Protein AF-A0A970PH48-F1 (afdb_monomer)

Secondary structure (DSSP, 8-state):
--HHHHHHHHTTSSS-EEEE-TTSBEEEE-HHHHHHHT---GGGTTTT-BGGG-HIIIIIS--HHHHHHHHTT--EEEEEEEEEHHHHHHHHTPPPPS---EEEEEEEEEEEEEPTTS-EEEEEEEEEEEEEEETTHHHHHHHHHHHHSSSSPP-HHHHHHHHT--HHHHHHHHHHHHSS-HHHHHHHHHHHHHHHHHHH----HHHHHHHTT--S-HHHHHHHHHHHSS-HHHHHHHHHHHGGG------PPPP--------HHHHHHHHHHHHHH-SS-EEEEETTSBEEEE-HHHHHHHT-S-GGGTTTT-BSTT-HHHHHSHHHHHHHHHHTTT--EEEEEEEE-HHHHHHHHT---SS--EEEEEEEEEEEEEE-TTSSEEEEEEEEEEEEEEESSHHHHHHHHHHHHSTTSPP-HHHHHHHHTS-HHHHHHHHHHHHSS-HHHHHHHHHHHHHHHHHH-TTS-HHHHHHHTT--SSSHHHHHHHHHHSS-HHHHHHHHHHHHHTTTS--

Solvent-accessible surface area (backbone atoms only — not comparable to full-atom values): 28816 Å² total; per-residue (Å²): 134,66,71,72,66,55,51,68,50,48,52,69,42,91,45,28,34,41,31,22,42,84,88,25,36,23,69,44,66,21,62,38,35,31,66,73,67,59,44,89,52,68,69,44,33,38,76,63,30,37,71,81,71,35,58,59,49,37,70,73,66,60,37,51,69,59,53,53,42,29,74,73,61,34,75,47,71,47,74,68,44,78,43,48,45,60,59,51,30,65,56,41,68,32,81,79,62,95,67,78,49,32,33,34,27,26,28,40,42,33,33,42,33,63,42,97,88,68,46,70,57,34,36,40,39,40,48,46,79,77,46,79,40,59,61,33,53,37,54,52,40,32,48,52,48,41,72,74,46,56,63,54,81,92,51,64,65,58,40,14,58,73,23,73,40,55,55,72,57,40,44,55,47,35,26,71,73,72,72,40,39,60,69,56,49,49,51,49,54,45,46,52,53,39,50,52,43,47,69,76,45,90,66,53,73,54,53,40,29,45,77,52,63,38,68,76,40,73,70,54,50,50,48,40,23,71,74,70,75,41,48,71,73,57,52,38,57,58,52,77,66,60,71,84,77,79,87,89,88,87,84,85,87,81,87,81,89,88,77,88,88,70,55,71,73,54,50,50,55,48,54,51,65,51,46,54,60,42,84,48,28,32,38,33,21,38,72,88,22,40,34,74,48,67,25,69,33,37,31,62,74,57,45,44,94,55,65,80,79,43,51,83,72,40,38,66,79,73,30,68,68,43,63,70,34,71,69,51,40,52,43,53,56,42,22,80,72,64,35,77,35,77,45,70,74,42,71,54,64,55,69,59,47,26,64,77,66,71,32,81,53,91,86,60,50,71,77,46,40,27,22,29,38,41,30,34,49,42,69,38,92,86,76,42,64,47,31,37,39,38,37,45,49,75,74,48,78,29,52,57,58,65,65,45,24,45,42,50,53,50,43,72,74,48,54,57,55,81,93,51,58,69,59,46,15,59,76,51,74,47,56,53,73,53,51,44,51,52,27,26,72,76,70,74,44,41,64,68,57,51,47,48,51,52,45,52,52,53,34,52,55,33,48,70,36,71,72,39,55,73,48,50,19,32,44,78,51,64,35,72,60,88,48,73,60,50,53,50,45,21,74,76,69,75,40,43,69,68,54,54,40,45,54,60,46,50,72,61,50,62,68,72,79,73,118

Structure (mmCIF, N/CA/C/O backbone):
data_AF-A0A970PH48-F1
#
_entry.id   AF-A0A970PH48-F1
#
loop_
_atom_site.group_PDB
_atom_site.id
_atom_site.type_symbol
_atom_site.label_atom_id
_atom_site.label_alt_id
_atom_site.label_comp_id
_atom_site.label_asym_id
_atom_site.label_entity_id
_atom_site.label_seq_id
_atom_site.pdbx_PDB_ins_code
_atom_site.Cartn_x
_atom_site.Cartn_y
_atom_site.Cartn_z
_atom_site.occupancy
_atom_site.B_iso_or_equiv
_atom_site.auth_seq_id
_atom_site.auth_comp_id
_atom_site.auth_asym_id
_atom_site.auth_atom_id
_atom_site.pdbx_PDB_model_num
ATOM 1 N N . MET A 1 1 ? 3.708 4.794 30.118 1.00 50.94 1 MET A N 1
ATOM 2 C CA . MET A 1 1 ? 3.848 3.589 29.274 1.00 50.94 1 MET A CA 1
ATOM 3 C C . MET A 1 1 ? 5.273 3.064 29.418 1.00 50.94 1 MET A C 1
ATOM 5 O O . MET A 1 1 ? 6.193 3.842 29.203 1.00 50.94 1 MET A O 1
ATOM 9 N N . GLU A 1 2 ? 5.488 1.818 29.852 1.00 57.97 2 GLU A N 1
ATOM 10 C CA . GLU A 1 2 ? 6.845 1.245 29.894 1.00 57.97 2 GLU A CA 1
ATOM 11 C C . GLU A 1 2 ? 7.260 0.770 28.496 1.00 57.97 2 GLU A C 1
ATOM 13 O O . GLU A 1 2 ? 6.543 0.013 27.844 1.00 57.97 2 GLU A O 1
ATOM 18 N N . TYR A 1 3 ? 8.434 1.210 28.046 1.00 57.75 3 TYR A N 1
ATOM 19 C CA . TYR A 1 3 ? 8.986 0.958 26.711 1.00 57.75 3 TYR A CA 1
ATOM 20 C C . TYR A 1 3 ? 9.079 -0.536 26.334 1.00 57.75 3 TYR A C 1
ATOM 22 O O . TYR A 1 3 ? 8.901 -0.894 25.173 1.00 57.75 3 TYR A O 1
ATOM 30 N N . VAL A 1 4 ? 9.295 -1.415 27.319 1.00 57.69 4 VAL A N 1
ATOM 31 C CA . VAL A 1 4 ? 9.424 -2.873 27.127 1.00 57.69 4 VAL A CA 1
ATOM 32 C C . VAL A 1 4 ? 8.131 -3.494 26.591 1.00 57.69 4 VAL A C 1
ATOM 34 O O . VAL A 1 4 ? 8.180 -4.340 25.704 1.00 57.69 4 VAL A O 1
ATOM 37 N N . GLY A 1 5 ? 6.970 -3.019 27.055 1.00 67.81 5 GLY A N 1
ATOM 38 C CA . GLY A 1 5 ? 5.680 -3.524 26.590 1.00 67.81 5 GLY A CA 1
ATOM 39 C C . GLY A 1 5 ? 5.400 -3.195 25.124 1.00 67.81 5 GLY A C 1
ATOM 40 O O . GLY A 1 5 ? 4.693 -3.947 24.472 1.00 67.81 5 GLY A O 1
ATOM 41 N N . LEU A 1 6 ? 5.971 -2.112 24.582 1.00 75.25 6 LEU A N 1
ATOM 42 C CA . LEU A 1 6 ? 5.752 -1.697 23.194 1.00 75.25 6 LEU A CA 1
ATOM 43 C C . LEU A 1 6 ? 6.499 -2.576 22.177 1.00 75.25 6 LEU A C 1
ATOM 45 O O . LEU A 1 6 ? 6.007 -2.788 21.074 1.00 75.25 6 LEU A O 1
ATOM 49 N N . GLN A 1 7 ? 7.674 -3.095 22.534 1.00 81.19 7 GLN A N 1
ATOM 50 C CA . GLN A 1 7 ? 8.496 -3.897 21.620 1.00 81.19 7 GLN A CA 1
ATOM 51 C C . GLN A 1 7 ? 7.855 -5.254 21.324 1.00 81.19 7 GLN A C 1
ATOM 53 O O . GLN A 1 7 ? 7.659 -5.595 20.160 1.00 81.19 7 GLN A O 1
ATOM 58 N N . GLU A 1 8 ? 7.433 -5.968 22.376 1.00 72.88 8 GLU A N 1
ATOM 59 C CA . GLU A 1 8 ? 6.760 -7.272 22.260 1.00 72.88 8 GLU A CA 1
ATOM 60 C C . GLU A 1 8 ? 5.553 -7.212 21.308 1.00 72.88 8 GLU A C 1
ATOM 62 O O . GLU A 1 8 ? 5.275 -8.171 20.599 1.00 72.88 8 GLU A O 1
ATOM 67 N N . ILE A 1 9 ? 4.861 -6.070 21.265 1.00 70.75 9 ILE A N 1
ATOM 68 C CA . ILE A 1 9 ? 3.701 -5.809 20.405 1.00 70.75 9 ILE A CA 1
ATOM 69 C C . ILE A 1 9 ? 4.090 -5.678 18.952 1.00 70.75 9 ILE A C 1
ATOM 71 O O . ILE A 1 9 ? 3.464 -6.267 18.076 1.00 70.75 9 ILE A O 1
ATOM 75 N N . VAL A 1 10 ? 5.043 -4.788 18.694 1.00 83.12 10 VAL A N 1
ATOM 76 C CA . VAL A 1 10 ? 5.385 -4.380 17.338 1.00 83.12 10 VAL A CA 1
ATOM 77 C C . VAL A 1 10 ? 5.993 -5.586 16.607 1.00 83.12 10 VAL A C 1
ATOM 79 O O . VAL A 1 10 ? 5.749 -5.754 15.413 1.00 83.12 10 VAL A O 1
ATOM 82 N N . ASP A 1 11 ? 6.633 -6.506 17.338 1.00 85.06 11 ASP A N 1
ATOM 83 C CA . ASP A 1 11 ? 7.060 -7.824 16.848 1.00 85.06 11 ASP A CA 1
ATOM 84 C C . ASP A 1 11 ? 5.919 -8.808 16.516 1.00 85.06 11 ASP A C 1
ATOM 86 O O . ASP A 1 11 ? 6.138 -9.728 15.728 1.00 85.06 11 ASP A O 1
ATOM 90 N N . LEU A 1 12 ? 4.693 -8.628 17.029 1.00 79.00 12 LEU A N 1
ATOM 91 C CA . LEU A 1 12 ? 3.545 -9.460 16.625 1.00 79.00 12 LEU A CA 1
ATOM 92 C C . LEU A 1 12 ? 3.070 -9.151 15.203 1.00 79.00 12 LEU A C 1
ATOM 94 O O . LEU A 1 12 ? 2.443 -9.998 14.566 1.00 79.00 12 LEU A O 1
ATOM 98 N N . PHE A 1 13 ? 3.315 -7.935 14.711 1.00 83.75 13 PHE A N 1
ATOM 99 C CA . PHE A 1 13 ? 2.869 -7.528 13.386 1.00 83.75 13 PHE A CA 1
ATOM 100 C C . PHE A 1 13 ? 3.808 -8.104 12.320 1.00 83.75 13 PHE A C 1
ATOM 102 O O . PHE A 1 13 ? 4.997 -7.784 12.310 1.00 83.75 13 PHE A O 1
ATOM 109 N N . PRO A 1 14 ? 3.298 -8.880 11.348 1.00 82.94 14 PRO A N 1
ATOM 110 C CA . PRO A 1 14 ? 4.120 -9.509 10.313 1.00 82.94 14 PRO A CA 1
ATOM 111 C C . PRO A 1 14 ? 4.444 -8.549 9.156 1.00 82.94 14 PRO A C 1
ATOM 113 O O . PRO A 1 14 ? 4.570 -8.964 8.004 1.00 82.94 14 PRO A O 1
ATOM 116 N N . ILE A 1 15 ? 4.506 -7.249 9.436 1.00 84.00 15 ILE A N 1
ATOM 117 C CA . ILE A 1 15 ? 4.746 -6.188 8.457 1.00 84.00 15 ILE A CA 1
ATOM 118 C C . ILE A 1 15 ? 5.786 -5.214 9.001 1.00 84.00 15 ILE A C 1
ATOM 120 O O . ILE A 1 15 ? 5.813 -5.005 10.211 1.00 84.00 15 ILE A O 1
ATOM 124 N N . PRO A 1 16 ? 6.625 -4.603 8.151 1.00 90.38 16 PRO A N 1
ATOM 125 C CA . PRO A 1 16 ? 7.659 -3.697 8.625 1.00 90.38 16 PRO A CA 1
ATOM 126 C C . PRO A 1 16 ? 7.079 -2.513 9.408 1.00 90.38 16 PRO A C 1
ATOM 128 O O . PRO A 1 16 ? 6.198 -1.794 8.922 1.00 90.38 16 PRO A O 1
ATOM 131 N N . MET A 1 17 ? 7.586 -2.316 10.623 1.00 92.75 17 MET A N 1
ATOM 132 C CA . MET A 1 17 ? 7.182 -1.236 11.514 1.00 92.75 17 MET A CA 1
ATOM 133 C C . MET A 1 17 ? 8.387 -0.551 12.145 1.00 92.75 17 MET A C 1
ATOM 135 O O . MET A 1 17 ? 9.369 -1.194 12.521 1.00 92.75 17 MET A O 1
ATOM 139 N N . GLU A 1 18 ? 8.263 0.761 12.308 1.00 94.19 18 GLU A N 1
ATOM 140 C CA . GLU A 1 18 ? 9.249 1.623 12.952 1.00 94.19 18 GLU A CA 1
ATOM 141 C C . GLU A 1 18 ? 8.575 2.421 14.072 1.00 94.19 18 GLU A C 1
ATOM 143 O O . GLU A 1 18 ? 7.441 2.886 13.928 1.00 94.19 18 GLU A O 1
ATOM 148 N N . VAL A 1 19 ? 9.276 2.586 15.189 1.00 94.62 19 VAL A N 1
ATOM 149 C CA . VAL A 1 19 ? 8.830 3.345 16.357 1.00 94.62 19 VAL A CA 1
ATOM 150 C C . VAL A 1 19 ? 9.794 4.498 16.577 1.00 94.62 19 VAL A C 1
ATOM 152 O O . VAL A 1 19 ? 11.003 4.293 16.708 1.00 94.62 19 VAL A O 1
ATOM 155 N N . PHE A 1 20 ? 9.248 5.704 16.668 1.00 95.12 20 PHE A N 1
ATOM 156 C CA . PHE A 1 20 ? 9.993 6.942 16.837 1.00 95.12 20 PHE A CA 1
ATOM 157 C C . PHE A 1 20 ? 9.670 7.608 18.173 1.00 95.12 20 PHE A C 1
ATOM 159 O O . PHE A 1 20 ? 8.519 7.613 18.622 1.00 95.12 20 PHE A O 1
ATOM 166 N N . SER A 1 21 ? 10.686 8.205 18.791 1.00 95.06 21 SER A N 1
ATOM 167 C CA . SER A 1 21 ? 10.517 9.177 19.872 1.00 95.06 21 SER A CA 1
ATOM 168 C C . SER A 1 21 ? 9.965 10.505 19.341 1.00 95.06 21 SER A C 1
ATOM 170 O O . SER A 1 21 ? 9.910 10.754 18.135 1.00 95.06 21 SER A O 1
ATOM 172 N N . THR A 1 22 ? 9.551 11.388 20.249 1.00 92.88 22 THR A N 1
ATOM 173 C CA . THR A 1 22 ? 8.946 12.691 19.921 1.00 92.88 22 THR A CA 1
ATOM 174 C C . THR A 1 22 ? 9.896 13.672 19.225 1.00 92.88 22 THR A C 1
ATOM 176 O O . THR A 1 22 ? 9.437 14.605 18.571 1.00 92.88 22 THR A O 1
ATOM 179 N N . ASP A 1 23 ? 11.208 13.450 19.304 1.00 94.00 23 ASP A N 1
ATOM 180 C CA . ASP A 1 23 ? 12.252 14.164 18.554 1.00 94.00 23 ASP A CA 1
ATOM 181 C C . ASP A 1 23 ? 12.615 13.483 17.216 1.00 94.00 23 ASP A C 1
ATOM 183 O O . ASP A 1 23 ? 13.535 13.910 16.514 1.00 94.00 23 ASP A O 1
ATOM 187 N N . GLY A 1 24 ? 11.880 12.432 16.844 1.00 93.56 24 GLY A N 1
ATOM 188 C CA . GLY A 1 24 ? 11.953 11.768 15.548 1.00 93.56 24 GLY A CA 1
ATOM 189 C C . GLY A 1 24 ? 13.009 10.680 15.429 1.00 93.56 24 GLY A C 1
ATOM 190 O O . GLY A 1 24 ? 13.139 10.109 14.348 1.00 93.56 24 GLY A O 1
ATOM 191 N N . VAL A 1 25 ? 13.752 10.368 16.492 1.00 94.94 25 VAL A N 1
ATOM 192 C CA . VAL A 1 25 ? 14.743 9.284 16.473 1.00 94.94 25 VAL A CA 1
ATOM 193 C C . VAL A 1 25 ? 14.035 7.930 16.467 1.00 94.94 25 VAL A C 1
ATOM 195 O O . VAL A 1 25 ? 13.124 7.685 17.253 1.00 94.94 25 VAL A O 1
ATOM 198 N N . CYS A 1 26 ? 14.451 7.034 15.574 1.00 94.56 26 CYS A N 1
ATOM 199 C CA . CYS A 1 26 ? 13.984 5.656 15.544 1.00 94.56 26 CYS A CA 1
ATOM 200 C C . CYS A 1 26 ? 14.527 4.930 16.772 1.00 94.56 26 CYS A C 1
ATOM 202 O O . CYS A 1 26 ? 15.732 4.718 16.893 1.00 94.56 26 CYS A O 1
ATOM 204 N N . ILE A 1 27 ? 13.648 4.540 17.685 1.00 93.75 27 ILE A N 1
ATOM 205 C CA . ILE A 1 27 ? 14.025 3.864 18.929 1.00 93.75 27 ILE A CA 1
ATOM 206 C C . ILE A 1 27 ? 13.843 2.350 18.829 1.00 93.75 27 ILE A C 1
ATOM 208 O O . ILE A 1 27 ? 14.545 1.604 19.509 1.00 93.75 27 ILE A O 1
ATOM 212 N N . TYR A 1 28 ? 12.962 1.879 17.945 1.00 92.88 28 TYR A N 1
ATOM 213 C CA . TYR A 1 28 ? 12.714 0.454 17.761 1.00 92.88 28 TYR A CA 1
ATOM 214 C C . TYR A 1 28 ? 12.140 0.141 16.377 1.00 92.88 28 TYR A C 1
ATOM 216 O O . TYR A 1 28 ? 11.459 0.970 15.779 1.00 92.88 28 TYR A O 1
ATOM 224 N N . THR A 1 29 ? 12.387 -1.071 15.892 1.00 91.44 29 THR A N 1
ATOM 225 C CA . THR A 1 29 ? 11.803 -1.629 14.668 1.00 91.44 29 THR A CA 1
ATOM 226 C C . THR A 1 29 ? 11.529 -3.110 14.885 1.00 91.44 29 THR A C 1
ATOM 228 O O . THR A 1 29 ? 12.300 -3.762 15.592 1.00 91.44 29 THR A O 1
ATOM 231 N N . ASN A 1 30 ? 10.478 -3.657 14.276 1.00 90.12 30 ASN A N 1
ATOM 232 C CA . ASN A 1 30 ? 10.192 -5.084 14.426 1.00 90.12 30 ASN A CA 1
ATOM 233 C C . ASN A 1 30 ? 11.053 -5.979 13.532 1.00 90.12 30 ASN A C 1
ATOM 235 O O . ASN A 1 30 ? 11.681 -5.545 12.562 1.00 90.12 30 ASN A O 1
ATOM 239 N N . THR A 1 31 ? 11.002 -7.271 13.840 1.00 86.44 31 THR A N 1
ATOM 240 C CA . THR A 1 31 ? 11.682 -8.332 13.091 1.00 86.44 31 THR A CA 1
ATOM 241 C C . THR A 1 31 ? 11.282 -8.349 11.611 1.00 86.44 31 THR A C 1
ATOM 243 O O . THR A 1 31 ? 12.144 -8.497 10.747 1.00 86.44 31 THR A O 1
ATOM 246 N N . ALA A 1 32 ? 10.009 -8.082 11.290 1.00 83.81 32 ALA A N 1
ATOM 247 C CA . ALA A 1 32 ? 9.532 -8.041 9.906 1.00 83.81 32 ALA A CA 1
ATOM 248 C C . ALA A 1 32 ? 10.259 -6.991 9.043 1.00 83.81 32 ALA A C 1
ATOM 250 O O . ALA A 1 32 ? 10.485 -7.227 7.856 1.00 83.81 32 ALA A O 1
ATOM 251 N N . LEU A 1 33 ? 10.659 -5.849 9.618 1.00 87.25 33 LEU A N 1
ATOM 252 C CA . LEU A 1 33 ? 11.460 -4.845 8.913 1.00 87.25 33 LEU A CA 1
ATOM 253 C C . LEU A 1 33 ? 12.871 -5.364 8.604 1.00 87.25 33 LEU A C 1
ATOM 255 O O . LEU A 1 33 ? 13.357 -5.200 7.480 1.00 87.25 33 LEU A O 1
ATOM 259 N N . PHE A 1 34 ? 13.514 -6.015 9.574 1.00 81.81 34 PHE A N 1
ATOM 260 C CA . PHE A 1 34 ? 14.851 -6.573 9.389 1.00 81.81 34 PHE A CA 1
ATOM 261 C C . PHE A 1 34 ? 14.872 -7.705 8.367 1.00 81.81 34 PHE A C 1
ATOM 263 O O . PHE A 1 34 ? 15.719 -7.684 7.473 1.00 81.81 34 PHE A O 1
ATOM 270 N N . ASP A 1 35 ? 13.919 -8.632 8.455 1.00 75.19 35 ASP A N 1
ATOM 271 C CA . ASP A 1 35 ? 13.792 -9.753 7.525 1.00 75.19 35 ASP A CA 1
ATOM 272 C C . ASP A 1 35 ? 13.542 -9.258 6.102 1.00 75.19 35 ASP A C 1
ATOM 274 O O . ASP A 1 35 ? 14.181 -9.713 5.151 1.00 75.19 35 ASP A O 1
ATOM 278 N N . PHE A 1 36 ? 12.641 -8.284 5.950 1.00 76.56 36 PHE A N 1
ATOM 279 C CA . PHE A 1 36 ? 12.271 -7.778 4.638 1.00 76.56 36 PHE A CA 1
ATOM 280 C C . PHE A 1 36 ? 13.438 -7.070 3.934 1.00 76.56 36 PHE A C 1
ATOM 282 O O . PHE A 1 36 ? 13.694 -7.315 2.753 1.00 76.56 36 PHE A O 1
ATOM 289 N N . PHE A 1 37 ? 14.160 -6.197 4.643 1.00 75.75 37 PHE A N 1
ATOM 290 C CA . PHE A 1 37 ? 15.280 -5.441 4.067 1.00 75.75 37 PHE A CA 1
ATOM 291 C C . PHE A 1 37 ? 16.643 -6.118 4.245 1.00 75.75 37 PHE A C 1
ATOM 293 O O . PHE A 1 37 ? 17.663 -5.529 3.879 1.00 75.75 37 PHE A O 1
ATOM 300 N N . ASN A 1 38 ? 16.668 -7.342 4.781 1.00 71.44 38 ASN A N 1
ATOM 301 C CA . ASN A 1 38 ? 17.879 -8.102 5.086 1.00 71.44 38 ASN A CA 1
ATOM 302 C C . ASN A 1 38 ? 18.901 -7.278 5.898 1.00 71.44 38 ASN A C 1
ATOM 304 O O . ASN A 1 38 ? 20.097 -7.232 5.594 1.00 71.44 38 ASN A O 1
ATOM 308 N N . ILE A 1 39 ? 18.411 -6.563 6.911 1.00 76.88 39 ILE A N 1
ATOM 309 C CA . ILE A 1 39 ? 19.234 -5.723 7.785 1.00 76.88 39 ILE A CA 1
ATOM 310 C C . ILE A 1 39 ? 19.884 -6.632 8.825 1.00 76.88 39 ILE A C 1
ATOM 312 O O . ILE A 1 39 ? 19.224 -7.195 9.691 1.00 76.88 39 ILE A O 1
ATOM 316 N N . THR A 1 40 ? 21.207 -6.755 8.764 1.00 73.75 40 THR A N 1
ATOM 317 C CA . THR A 1 40 ? 21.960 -7.669 9.637 1.00 73.75 40 THR A CA 1
ATOM 318 C C . THR A 1 40 ? 22.366 -7.051 10.974 1.00 73.75 40 THR A C 1
ATOM 320 O O . THR A 1 40 ? 22.881 -7.755 11.839 1.00 73.75 40 THR A O 1
ATOM 323 N N . ASN A 1 41 ? 22.203 -5.736 11.145 1.00 77.38 41 ASN A N 1
ATOM 324 C CA . ASN A 1 41 ? 22.613 -5.029 12.354 1.00 77.38 41 ASN A CA 1
ATOM 325 C C . ASN A 1 41 ? 21.592 -3.955 12.744 1.00 77.38 41 ASN A C 1
ATOM 327 O O . ASN A 1 41 ? 21.536 -2.903 12.113 1.00 77.38 41 ASN A O 1
ATOM 331 N N . SER A 1 42 ? 20.840 -4.183 13.821 1.00 77.38 42 SER A N 1
ATOM 332 C CA . SER A 1 42 ? 19.809 -3.259 14.310 1.00 77.38 42 SER A CA 1
ATOM 333 C C . SER A 1 42 ? 20.346 -1.887 14.726 1.00 77.38 42 SER A C 1
ATOM 335 O O . SER A 1 42 ? 19.624 -0.896 14.610 1.00 77.38 42 SER A O 1
ATOM 337 N N . SER A 1 43 ? 21.620 -1.790 15.135 1.00 79.94 43 SER A N 1
ATOM 338 C CA . SER A 1 43 ? 22.228 -0.510 15.519 1.00 79.94 43 SER A CA 1
ATOM 339 C C . SER A 1 43 ? 22.409 0.445 14.344 1.00 79.94 43 SER A C 1
ATOM 341 O O . SER A 1 43 ? 22.643 1.624 14.557 1.00 79.94 43 SER A O 1
ATOM 343 N N . THR A 1 44 ? 22.270 -0.024 13.104 1.00 75.25 44 THR A N 1
ATOM 344 C CA . THR A 1 44 ? 22.271 0.855 11.926 1.00 75.25 44 THR A CA 1
ATOM 345 C C . THR A 1 44 ? 21.022 1.726 11.826 1.00 75.25 44 THR A C 1
ATOM 347 O O . THR A 1 44 ? 21.090 2.813 11.261 1.00 75.25 44 THR A O 1
ATOM 350 N N . VAL A 1 45 ? 19.905 1.275 12.404 1.00 82.19 45 VAL A N 1
ATOM 351 C CA . VAL A 1 45 ? 18.609 1.960 12.342 1.00 82.19 45 VAL A CA 1
ATOM 352 C C . VAL A 1 45 ? 18.278 2.582 13.693 1.00 82.19 45 VAL A C 1
ATOM 354 O O . VAL A 1 45 ? 18.036 3.786 13.796 1.00 82.19 45 VAL A O 1
ATOM 357 N N . ILE A 1 46 ? 18.328 1.768 14.747 1.00 88.81 46 ILE A N 1
ATOM 358 C CA . ILE A 1 46 ? 17.944 2.172 16.097 1.00 88.81 46 ILE A CA 1
ATOM 359 C C . ILE A 1 46 ? 18.967 3.170 16.653 1.00 88.81 46 ILE A C 1
ATOM 361 O O . ILE A 1 46 ? 20.162 2.886 16.720 1.00 88.81 46 ILE A O 1
ATOM 365 N N . GLY A 1 47 ? 18.483 4.347 17.048 1.00 88.19 47 GLY A N 1
ATOM 366 C CA . GLY A 1 47 ? 19.266 5.465 17.575 1.00 88.19 47 GLY A CA 1
ATOM 367 C C . GLY A 1 47 ? 19.968 6.317 16.514 1.00 88.19 47 GLY A C 1
ATOM 368 O O . GLY A 1 47 ? 20.427 7.409 16.839 1.00 88.19 47 GLY A O 1
ATOM 369 N N . ASN A 1 48 ? 20.039 5.855 15.261 1.00 86.81 48 ASN A N 1
ATOM 370 C CA . ASN A 1 48 ? 20.791 6.520 14.190 1.00 86.81 48 ASN A CA 1
ATOM 371 C C . ASN A 1 48 ? 19.903 7.085 13.078 1.00 86.81 48 ASN A C 1
ATOM 373 O O . ASN A 1 48 ? 20.277 8.069 12.439 1.00 86.81 48 ASN A O 1
ATOM 377 N N . TYR A 1 49 ? 18.722 6.509 12.855 1.00 90.50 49 TYR A N 1
ATOM 378 C CA . TYR A 1 49 ? 17.759 7.055 11.90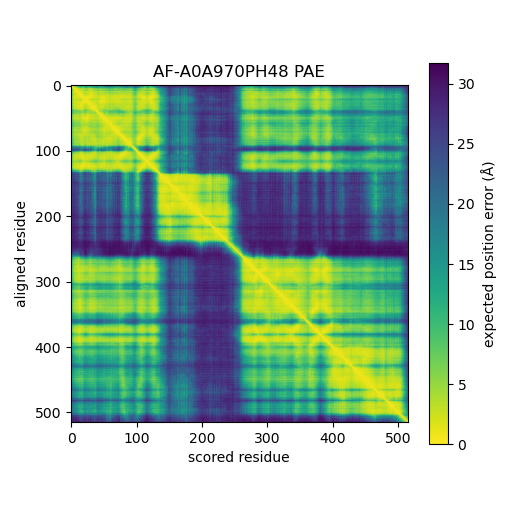8 1.00 90.50 49 TYR A CA 1
ATOM 379 C C . TYR A 1 49 ? 16.858 8.092 12.588 1.00 90.50 49 TYR A C 1
ATOM 381 O O . TYR A 1 49 ? 16.281 7.814 13.636 1.00 90.50 49 TYR A O 1
ATOM 389 N N . ASN A 1 50 ? 16.708 9.278 11.990 1.00 92.69 50 ASN A N 1
ATOM 390 C CA . ASN A 1 50 ? 15.742 10.284 12.431 1.00 92.69 50 ASN A CA 1
ATOM 391 C C . ASN A 1 50 ? 14.800 10.669 11.279 1.00 92.69 50 ASN A C 1
ATOM 393 O O . ASN A 1 50 ? 15.234 11.256 10.285 1.00 92.69 50 ASN A O 1
ATOM 397 N N . ILE A 1 51 ? 13.506 10.371 11.430 1.00 92.12 51 ILE A N 1
ATOM 398 C CA . ILE A 1 51 ? 12.490 10.586 10.388 1.00 92.12 51 ILE A CA 1
ATOM 399 C C . ILE A 1 51 ? 12.267 12.071 10.073 1.00 92.12 51 ILE A C 1
ATOM 401 O O . ILE A 1 51 ? 12.002 12.422 8.923 1.00 92.12 51 ILE A O 1
ATOM 405 N N . LEU A 1 52 ? 12.425 12.962 11.059 1.00 91.44 52 LEU A N 1
ATOM 406 C CA . LEU A 1 52 ? 12.281 14.410 10.863 1.00 91.44 52 LEU A CA 1
ATOM 407 C C . LEU A 1 52 ? 13.437 14.993 10.048 1.00 91.44 52 LEU A C 1
ATOM 409 O O . LEU A 1 52 ? 13.275 16.045 9.431 1.00 91.44 52 LEU A O 1
ATOM 413 N N . LEU A 1 53 ? 14.586 14.314 10.028 1.00 91.25 53 LEU A N 1
ATOM 414 C CA . LEU A 1 53 ? 15.797 14.751 9.334 1.00 91.25 53 LEU A CA 1
ATOM 415 C C . LEU A 1 53 ? 16.030 14.020 8.006 1.00 91.25 53 LEU A C 1
ATOM 417 O O . LEU A 1 53 ? 16.995 14.335 7.315 1.00 91.25 53 LEU A O 1
ATOM 421 N N . ASP A 1 54 ? 15.154 13.087 7.619 1.00 89.25 54 ASP A N 1
ATOM 422 C CA . ASP A 1 54 ? 15.304 12.282 6.405 1.00 89.25 54 ASP A CA 1
ATOM 423 C C . ASP A 1 54 ? 15.259 13.168 5.136 1.00 89.25 54 ASP A C 1
ATOM 425 O O . ASP A 1 54 ? 14.207 13.734 4.805 1.00 89.25 54 ASP A O 1
ATOM 429 N N . PRO A 1 55 ? 16.374 13.310 4.388 1.00 86.25 55 PRO A N 1
ATOM 430 C CA . PRO A 1 55 ? 16.422 14.189 3.220 1.00 86.25 55 PRO A CA 1
ATOM 431 C C . PRO A 1 55 ? 15.554 13.691 2.062 1.00 86.25 55 PRO A C 1
ATOM 433 O O . PRO A 1 55 ? 15.055 14.500 1.278 1.00 86.25 55 PRO A O 1
ATOM 436 N N . PHE A 1 56 ? 15.359 12.378 1.939 1.00 85.25 56 PHE A N 1
ATOM 437 C CA . PHE A 1 56 ? 14.521 11.795 0.900 1.00 85.25 56 PHE A CA 1
ATOM 438 C C . PHE A 1 56 ? 13.046 12.131 1.151 1.00 85.25 56 PHE A C 1
ATOM 440 O O . PHE A 1 56 ? 12.367 12.642 0.255 1.00 85.25 56 PHE A O 1
ATOM 447 N N . LEU A 1 57 ? 12.561 11.929 2.378 1.00 84.38 57 LEU A N 1
ATOM 448 C CA . LEU A 1 57 ? 11.184 12.261 2.751 1.00 84.38 57 LEU A CA 1
ATOM 449 C C . LEU A 1 57 ? 10.928 13.769 2.664 1.00 84.38 57 LEU A C 1
ATOM 451 O O . LEU A 1 57 ? 9.937 14.197 2.068 1.00 84.38 57 LEU A O 1
ATOM 455 N N . ASN A 1 58 ? 11.834 14.574 3.218 1.00 82.88 58 ASN A N 1
ATOM 456 C CA . ASN A 1 58 ? 11.660 16.020 3.291 1.00 82.88 58 ASN A CA 1
ATOM 457 C C . ASN A 1 58 ? 11.841 16.700 1.933 1.00 82.88 58 ASN A C 1
ATOM 459 O O . ASN A 1 58 ? 10.952 17.415 1.475 1.00 82.88 58 ASN A O 1
ATOM 463 N N . ASN A 1 59 ? 12.967 16.456 1.262 1.00 81.50 59 ASN A N 1
ATOM 464 C CA . ASN A 1 59 ? 13.356 17.241 0.092 1.00 81.50 59 ASN A CA 1
ATOM 465 C C . ASN A 1 59 ? 12.876 16.607 -1.216 1.00 81.50 59 ASN A C 1
ATOM 467 O O . ASN A 1 59 ? 12.468 17.333 -2.122 1.00 81.50 59 ASN A O 1
ATOM 471 N N . LYS A 1 60 ? 12.921 15.269 -1.340 1.00 74.69 60 LYS A N 1
ATOM 472 C CA . LYS A 1 60 ? 12.510 14.588 -2.583 1.00 74.69 60 LYS A CA 1
ATOM 473 C C . LYS A 1 60 ? 11.006 14.322 -2.634 1.00 74.69 60 LYS A C 1
ATOM 475 O O . LYS A 1 60 ? 10.402 14.532 -3.685 1.00 74.69 60 LYS A O 1
ATOM 480 N N . LEU A 1 61 ? 10.399 13.874 -1.533 1.00 74.94 61 LEU A N 1
ATOM 481 C CA . LEU A 1 61 ? 8.955 13.610 -1.477 1.00 74.94 61 LEU A CA 1
ATOM 482 C C . LEU A 1 61 ? 8.123 14.802 -0.983 1.00 74.94 61 LEU A C 1
ATOM 484 O O . LEU A 1 61 ? 6.909 14.797 -1.177 1.00 74.94 61 LEU A O 1
ATOM 488 N N . GLY A 1 62 ? 8.745 15.826 -0.387 1.00 76.94 62 GLY A N 1
ATOM 489 C CA . GLY A 1 62 ? 8.034 17.016 0.092 1.00 76.94 62 GLY A CA 1
ATOM 490 C C . GLY A 1 62 ? 7.125 16.740 1.292 1.00 76.94 62 GLY A C 1
ATOM 491 O O . GLY A 1 62 ? 6.102 17.401 1.452 1.00 76.94 62 GLY A O 1
ATOM 492 N N . LEU A 1 63 ? 7.455 15.743 2.117 1.00 83.88 63 LEU A N 1
ATOM 493 C CA . LEU A 1 63 ? 6.590 15.255 3.197 1.00 83.88 63 LEU A CA 1
ATOM 494 C C . LEU A 1 63 ? 6.817 15.956 4.541 1.00 83.88 63 LEU A C 1
ATOM 496 O O . LEU A 1 63 ? 6.251 15.536 5.545 1.00 83.88 63 LEU A O 1
ATOM 500 N N . SER A 1 64 ? 7.598 17.034 4.596 1.00 84.81 64 SER A N 1
ATOM 501 C CA . SER A 1 64 ? 7.943 17.693 5.863 1.00 84.81 64 SER A CA 1
ATOM 502 C C . SER A 1 64 ? 6.723 18.149 6.669 1.00 84.81 64 SER A C 1
ATOM 504 O O . SER A 1 64 ? 6.654 17.905 7.871 1.00 84.81 64 SER A O 1
ATOM 506 N N . ASP A 1 65 ? 5.737 18.775 6.023 1.00 83.75 65 ASP A N 1
ATOM 507 C CA . ASP A 1 65 ? 4.523 19.240 6.711 1.00 83.75 65 ASP A CA 1
ATOM 508 C C . ASP A 1 65 ? 3.616 18.080 7.130 1.00 83.75 65 ASP A C 1
ATOM 510 O O . ASP A 1 65 ? 2.984 18.128 8.184 1.00 83.75 65 ASP A O 1
ATOM 514 N N . TYR A 1 66 ? 3.595 17.009 6.334 1.00 86.06 66 TYR A N 1
ATOM 515 C CA . TYR A 1 66 ? 2.911 15.772 6.689 1.00 86.06 66 TYR A CA 1
ATOM 516 C C . TYR A 1 66 ? 3.513 15.174 7.963 1.00 86.06 66 TYR A C 1
ATOM 518 O O . TYR A 1 66 ? 2.784 14.875 8.905 1.00 86.06 66 TYR A O 1
ATOM 526 N N . ILE A 1 67 ? 4.842 15.048 8.019 1.00 87.44 67 ILE A N 1
ATOM 527 C CA . ILE A 1 67 ? 5.525 14.454 9.168 1.00 87.44 67 ILE A CA 1
ATOM 528 C C . ILE A 1 67 ? 5.256 15.309 10.413 1.00 87.44 67 ILE A C 1
ATOM 530 O O . ILE A 1 67 ? 4.847 14.771 11.433 1.00 87.44 67 ILE A O 1
ATOM 534 N N . LYS A 1 68 ? 5.348 16.642 10.331 1.00 88.31 68 LYS A N 1
ATOM 535 C CA . LYS A 1 68 ? 5.032 17.527 11.471 1.00 88.31 68 LYS A CA 1
ATOM 536 C C . LYS A 1 68 ? 3.620 17.325 12.028 1.00 88.31 68 LYS A C 1
ATOM 538 O O . LYS A 1 68 ? 3.451 17.332 13.243 1.00 88.31 68 LYS A O 1
ATOM 543 N N . ARG A 1 69 ? 2.623 17.123 11.162 1.00 90.62 69 ARG A N 1
ATOM 544 C CA . ARG A 1 69 ? 1.230 16.882 11.576 1.00 90.62 69 ARG A CA 1
ATOM 545 C C . ARG A 1 69 ? 1.059 15.565 12.335 1.00 90.62 69 ARG A C 1
ATOM 547 O O . ARG A 1 69 ? 0.325 15.517 13.321 1.00 90.62 69 ARG A O 1
ATOM 554 N N . VAL A 1 70 ? 1.784 14.518 11.934 1.00 87.75 70 VAL A N 1
ATOM 555 C CA . VAL A 1 70 ? 1.817 13.251 12.687 1.00 87.75 70 VAL A CA 1
ATOM 556 C C . VAL A 1 70 ? 2.323 13.497 14.109 1.00 87.75 70 VAL A C 1
ATOM 558 O O . VAL A 1 70 ? 1.701 13.075 15.081 1.00 87.75 70 VAL A O 1
ATOM 561 N N . PHE A 1 71 ? 3.419 14.247 14.234 1.00 90.12 71 PHE A N 1
ATOM 562 C CA . PHE A 1 71 ? 4.033 14.576 15.522 1.00 90.12 71 PHE A CA 1
ATOM 563 C C . PHE A 1 71 ? 3.173 15.528 16.374 1.00 90.12 71 PHE A C 1
ATOM 565 O O . PHE A 1 71 ? 3.362 15.591 17.586 1.00 90.12 71 PHE A O 1
ATOM 572 N N . SER A 1 72 ? 2.196 16.226 15.781 1.00 88.06 72 SER A N 1
ATOM 573 C CA . SER A 1 72 ? 1.183 17.000 16.513 1.00 88.06 72 SER A CA 1
ATOM 574 C C . SER A 1 72 ? -0.062 16.197 16.907 1.00 88.06 72 SER A C 1
ATOM 576 O O . SER A 1 72 ? -1.006 16.779 17.436 1.00 88.06 72 SER A O 1
ATOM 578 N N . GLY A 1 73 ? -0.086 14.887 16.652 1.00 86.19 73 GLY A N 1
ATOM 579 C CA . GLY A 1 73 ? -1.170 14.005 17.082 1.00 86.19 73 GLY A CA 1
ATOM 580 C C . GLY A 1 73 ? -2.092 13.506 15.962 1.00 86.19 73 GLY A C 1
ATOM 581 O O . GLY A 1 73 ? -3.087 12.844 16.253 1.00 86.19 73 GLY A O 1
ATOM 582 N N . GLU A 1 74 ? -1.811 13.804 14.690 1.00 88.06 74 GLU A N 1
ATOM 583 C CA . GLU A 1 74 ? -2.654 13.338 13.585 1.00 88.06 74 GLU A CA 1
ATOM 584 C C . GLU A 1 74 ? -2.286 11.919 13.124 1.00 88.06 74 GLU A C 1
ATOM 586 O O . GLU A 1 74 ? -1.116 11.573 12.967 1.00 88.06 74 GLU A O 1
ATOM 591 N N . ILE A 1 75 ? -3.299 11.104 12.826 1.00 87.81 75 ILE A N 1
ATOM 592 C CA . ILE A 1 75 ? -3.121 9.850 12.085 1.00 87.81 75 ILE A CA 1
ATOM 593 C C . ILE A 1 75 ? -3.105 10.207 10.613 1.00 87.81 75 ILE A C 1
ATOM 595 O O . ILE A 1 75 ? -4.079 10.763 10.098 1.00 87.81 75 ILE A O 1
ATOM 599 N N . ILE A 1 76 ? -2.028 9.872 9.919 1.00 86.06 76 ILE A N 1
ATOM 600 C CA . ILE A 1 76 ? -1.940 10.171 8.501 1.00 86.06 76 ILE A CA 1
ATOM 601 C C . ILE A 1 76 ? -1.426 8.952 7.749 1.00 86.06 76 ILE A C 1
ATOM 603 O O . ILE A 1 76 ? -0.612 8.179 8.249 1.00 86.06 76 ILE A O 1
ATOM 607 N N . SER A 1 77 ? -1.949 8.757 6.543 1.00 84.50 77 SER A N 1
ATOM 608 C CA . SER A 1 77 ? -1.498 7.722 5.622 1.00 84.50 77 SER A CA 1
ATOM 609 C C . SER A 1 77 ? -1.098 8.342 4.290 1.00 84.50 77 SER A C 1
ATOM 611 O O . SER A 1 77 ? -1.771 9.246 3.788 1.00 84.50 77 SER A O 1
ATOM 613 N N . ILE A 1 78 ? -0.012 7.843 3.707 1.00 79.94 78 ILE A N 1
ATOM 614 C CA . ILE A 1 78 ? 0.417 8.158 2.344 1.00 79.94 78 ILE A CA 1
ATOM 615 C C . ILE A 1 78 ? 0.388 6.866 1.559 1.00 79.94 78 ILE A C 1
ATOM 617 O O . ILE A 1 78 ? 0.985 5.872 1.961 1.00 79.94 78 ILE A O 1
ATOM 621 N N . TYR A 1 79 ? -0.266 6.900 0.410 1.00 77.75 79 TYR A N 1
ATOM 622 C CA . TYR A 1 79 ? -0.442 5.724 -0.423 1.00 77.75 79 TYR A CA 1
ATOM 623 C C . TYR A 1 79 ? 0.473 5.785 -1.642 1.00 77.75 79 TYR A C 1
ATOM 625 O O . TYR A 1 79 ? 0.707 6.850 -2.220 1.00 77.75 79 TYR A O 1
ATOM 633 N N . ASN A 1 80 ? 0.938 4.616 -2.068 1.00 69.94 80 ASN A N 1
ATOM 634 C CA . ASN A 1 80 ? 1.696 4.379 -3.285 1.00 69.94 80 ASN A CA 1
ATOM 635 C C . ASN A 1 80 ? 2.991 5.213 -3.355 1.00 69.94 80 ASN A C 1
ATOM 637 O O . ASN A 1 80 ? 3.375 5.700 -4.423 1.00 69.94 80 ASN A O 1
ATOM 641 N N . VAL A 1 81 ? 3.672 5.361 -2.215 1.00 79.44 81 VAL A N 1
ATOM 642 C CA . VAL A 1 81 ? 4.969 6.029 -2.088 1.00 79.44 81 VAL A CA 1
ATOM 643 C C . VAL A 1 81 ? 6.013 5.241 -2.864 1.00 79.44 81 VAL A C 1
ATOM 645 O O . VAL A 1 81 ? 6.293 4.084 -2.558 1.00 79.44 81 VAL A O 1
ATOM 648 N N . ARG A 1 82 ? 6.602 5.883 -3.873 1.00 78.69 82 ARG A N 1
ATOM 649 C CA . ARG A 1 82 ? 7.667 5.311 -4.696 1.00 78.69 82 ARG A CA 1
ATOM 650 C C . ARG A 1 82 ? 9.020 5.514 -4.013 1.00 78.69 82 ARG A C 1
ATOM 652 O O . ARG A 1 82 ? 9.530 6.633 -4.004 1.00 78.69 82 ARG A O 1
ATOM 659 N N . VAL A 1 83 ? 9.628 4.438 -3.526 1.00 81.69 83 VAL A N 1
ATOM 660 C CA . VAL A 1 83 ? 10.920 4.461 -2.829 1.00 81.69 83 VAL A CA 1
ATOM 661 C C . VAL A 1 83 ? 11.951 3.628 -3.600 1.00 81.69 83 VAL A C 1
ATOM 663 O O . VAL A 1 83 ? 11.771 2.419 -3.750 1.00 81.69 83 VAL A O 1
ATOM 666 N N . PRO A 1 84 ? 13.018 4.237 -4.144 1.00 81.25 84 PRO A N 1
ATOM 667 C CA . PRO A 1 84 ? 14.162 3.489 -4.663 1.00 81.25 84 PRO A CA 1
ATOM 668 C C . PRO A 1 84 ? 14.841 2.679 -3.552 1.00 81.25 84 PRO A C 1
ATOM 670 O O . PRO A 1 84 ? 15.022 3.188 -2.450 1.00 81.25 84 PRO A O 1
ATOM 673 N N . PHE A 1 85 ? 15.266 1.449 -3.842 1.00 79.38 85 PHE A N 1
ATOM 674 C CA . PHE A 1 85 ? 15.976 0.613 -2.864 1.00 79.38 85 PHE A CA 1
ATOM 675 C C . PHE A 1 85 ? 17.309 1.227 -2.427 1.00 79.38 85 PHE A C 1
ATOM 677 O O . PHE A 1 85 ? 17.715 1.029 -1.294 1.00 79.38 85 PHE A O 1
ATOM 684 N N . GLU A 1 86 ? 17.955 2.035 -3.269 1.00 78.56 86 GLU A N 1
ATOM 685 C CA . GLU A 1 86 ? 19.140 2.800 -2.866 1.00 78.56 86 GLU A CA 1
ATOM 686 C C . GLU A 1 86 ? 18.863 3.712 -1.659 1.00 78.56 86 GLU A C 1
ATOM 688 O O . GLU A 1 86 ? 19.682 3.805 -0.750 1.00 78.56 86 GLU A O 1
ATOM 693 N N . GLU A 1 87 ? 17.689 4.343 -1.606 1.00 85.06 87 GLU A N 1
ATOM 694 C CA . GLU A 1 87 ? 17.303 5.204 -0.481 1.00 85.06 87 GLU A CA 1
ATOM 695 C C . GLU A 1 87 ? 17.024 4.372 0.781 1.00 85.06 87 GLU A C 1
ATOM 697 O O . GLU A 1 87 ? 17.323 4.810 1.888 1.00 85.06 87 GLU A O 1
ATOM 702 N N . ILE A 1 88 ? 16.534 3.137 0.622 1.00 82.31 88 ILE A N 1
ATOM 703 C CA . ILE A 1 88 ? 16.395 2.163 1.715 1.00 82.31 88 ILE A CA 1
ATOM 704 C C . ILE A 1 88 ? 17.774 1.737 2.239 1.00 82.31 88 ILE A C 1
ATOM 706 O O . ILE A 1 88 ? 18.000 1.761 3.447 1.00 82.31 88 ILE A O 1
ATOM 710 N N . TYR A 1 89 ? 18.711 1.396 1.347 1.00 78.81 89 TYR A N 1
ATOM 711 C CA . TYR A 1 89 ? 20.077 1.014 1.718 1.00 78.81 89 TYR A CA 1
ATOM 712 C C . TYR A 1 89 ? 20.804 2.155 2.433 1.00 78.81 89 TYR A C 1
ATOM 714 O O . TYR A 1 89 ? 21.469 1.914 3.436 1.00 78.81 89 TYR A O 1
ATOM 722 N N . LYS A 1 90 ? 20.622 3.403 1.981 1.00 82.00 90 LYS A N 1
ATOM 723 C CA . LYS A 1 90 ? 21.145 4.595 2.666 1.00 82.00 90 LYS A CA 1
ATOM 724 C C . LYS A 1 90 ? 20.514 4.787 4.041 1.00 82.00 90 LYS A C 1
ATOM 726 O O . LYS A 1 90 ? 21.234 5.046 5.000 1.00 82.00 90 LYS A O 1
ATOM 731 N N . ARG A 1 91 ? 19.188 4.648 4.142 1.00 84.50 91 ARG A N 1
ATOM 732 C CA . ARG A 1 91 ? 18.447 4.825 5.397 1.00 84.50 91 ARG A CA 1
ATOM 733 C C . ARG A 1 91 ? 18.851 3.808 6.461 1.00 84.50 91 ARG A C 1
ATOM 735 O O . ARG A 1 91 ? 19.033 4.189 7.612 1.00 84.50 91 ARG A O 1
ATOM 742 N N . TYR A 1 92 ? 18.977 2.539 6.081 1.00 80.75 92 TYR A N 1
ATOM 743 C CA . TYR A 1 92 ? 19.219 1.439 7.017 1.00 80.75 92 TYR A CA 1
ATOM 744 C C . TYR A 1 92 ? 20.661 0.927 7.019 1.00 80.75 92 TYR A C 1
ATOM 746 O O . TYR A 1 92 ? 20.960 -0.035 7.716 1.00 80.75 92 TYR A O 1
ATOM 754 N N . ASN A 1 93 ? 21.556 1.541 6.241 1.00 73.62 93 ASN A N 1
ATOM 755 C CA . ASN A 1 93 ? 22.965 1.162 6.119 1.00 73.62 93 ASN A CA 1
ATOM 756 C C . ASN A 1 93 ? 23.174 -0.362 5.937 1.00 73.62 93 ASN A C 1
ATOM 758 O O . ASN A 1 93 ? 24.066 -0.963 6.542 1.00 73.62 93 ASN A O 1
ATOM 762 N N . CYS A 1 94 ? 22.311 -1.006 5.142 1.00 68.31 94 CYS A N 1
ATOM 763 C CA . CYS A 1 94 ? 22.384 -2.435 4.829 1.00 68.31 94 CYS A CA 1
ATOM 764 C C . CYS A 1 94 ? 23.130 -2.688 3.504 1.00 68.31 94 CYS A C 1
ATOM 766 O O . CYS A 1 94 ? 23.327 -1.772 2.706 1.00 68.31 94 CYS A O 1
ATOM 768 N N . GLN A 1 95 ? 23.616 -3.923 3.291 1.00 59.59 95 GLN A N 1
ATOM 769 C CA . GLN A 1 95 ? 24.453 -4.249 2.127 1.00 59.59 95 GLN A CA 1
ATOM 770 C C . GLN A 1 95 ? 23.723 -3.957 0.810 1.00 59.59 95 GLN A C 1
ATOM 772 O O . GLN A 1 95 ? 22.643 -4.494 0.561 1.00 59.59 95 GLN A O 1
ATOM 777 N N . GLU A 1 96 ? 24.350 -3.152 -0.054 1.00 56.53 96 GLU A N 1
ATOM 778 C CA . GLU A 1 96 ? 23.870 -2.924 -1.416 1.00 56.53 96 GLU A CA 1
ATOM 779 C C . GLU A 1 96 ? 23.762 -4.266 -2.152 1.00 56.53 96 GLU A C 1
ATOM 781 O O . GLU A 1 96 ? 24.756 -4.976 -2.330 1.00 56.53 96 GLU A O 1
ATOM 786 N N . SER A 1 97 ? 22.559 -4.621 -2.607 1.00 51.72 97 SER A N 1
ATOM 787 C CA . SER A 1 97 ? 22.428 -5.714 -3.568 1.00 51.72 97 SER A CA 1
ATOM 788 C C . SER A 1 97 ? 23.013 -5.286 -4.920 1.00 51.72 97 SER A C 1
ATOM 790 O O . SER A 1 97 ? 22.993 -4.108 -5.282 1.00 51.72 97 SER A O 1
ATOM 792 N N . ASN A 1 98 ? 23.505 -6.248 -5.708 1.00 46.03 98 ASN A N 1
ATOM 793 C CA . ASN A 1 98 ? 23.985 -5.985 -7.073 1.00 46.03 98 ASN A CA 1
ATOM 794 C C . ASN A 1 98 ? 22.886 -5.430 -8.006 1.00 46.03 98 ASN A C 1
ATOM 796 O O . ASN A 1 98 ? 23.199 -4.925 -9.084 1.00 46.03 98 ASN A O 1
ATOM 800 N N . ASP A 1 99 ? 21.615 -5.484 -7.597 1.00 50.06 99 ASP A N 1
ATOM 801 C CA . ASP A 1 99 ? 20.488 -4.908 -8.321 1.00 50.06 99 ASP A CA 1
ATOM 802 C C . ASP A 1 99 ? 20.209 -3.482 -7.811 1.00 50.06 99 ASP A C 1
ATOM 804 O O . ASP A 1 99 ? 19.190 -3.205 -7.177 1.00 50.06 99 ASP A O 1
ATOM 808 N N . LYS A 1 100 ? 21.107 -2.541 -8.135 1.00 51.50 100 LYS A N 1
ATOM 809 C CA . LYS A 1 100 ? 21.016 -1.100 -7.788 1.00 51.50 100 LYS A CA 1
ATOM 810 C C . LYS A 1 100 ? 19.783 -0.376 -8.349 1.00 51.50 100 LYS A C 1
ATOM 812 O O . LYS A 1 100 ? 19.560 0.801 -8.093 1.00 51.50 100 LYS A O 1
ATOM 817 N N . GLU A 1 101 ? 18.963 -1.080 -9.116 1.00 58.84 101 GLU A N 1
ATOM 818 C CA . GLU A 1 101 ? 17.851 -0.537 -9.875 1.00 58.84 101 GLU A CA 1
ATOM 819 C C . GLU A 1 101 ? 16.527 -1.157 -9.423 1.00 58.84 101 GLU A C 1
ATOM 821 O O . GLU A 1 101 ? 15.721 -1.563 -10.244 1.00 58.84 101 GLU A O 1
ATOM 826 N N . GLN A 1 102 ? 16.268 -1.279 -8.123 1.00 68.81 102 GLN A N 1
ATOM 827 C CA . GLN A 1 102 ? 14.953 -1.696 -7.623 1.00 68.81 102 GLN A CA 1
ATOM 828 C C . GLN A 1 102 ? 14.185 -0.507 -7.044 1.00 68.81 102 GLN A C 1
ATOM 830 O O . GLN A 1 102 ? 14.753 0.413 -6.456 1.00 68.81 102 GLN A O 1
ATOM 835 N N . VAL A 1 103 ? 12.868 -0.506 -7.230 1.00 71.50 103 VAL A N 1
ATOM 836 C CA . VAL A 1 103 ? 11.950 0.500 -6.699 1.00 71.50 103 VAL A CA 1
ATOM 837 C C . VAL A 1 103 ? 10.758 -0.194 -6.086 1.00 71.50 103 VAL A C 1
ATOM 839 O O . VAL A 1 103 ? 10.095 -1.016 -6.715 1.00 71.50 103 VAL A O 1
ATOM 842 N N . MET A 1 104 ? 10.439 0.209 -4.873 1.00 79.19 104 MET A N 1
ATOM 843 C CA . MET A 1 104 ? 9.281 -0.247 -4.143 1.00 79.19 104 MET A CA 1
ATOM 844 C C . MET A 1 104 ? 8.173 0.798 -4.192 1.00 79.19 104 MET A C 1
ATOM 846 O O . MET A 1 104 ? 8.429 2.001 -4.187 1.00 79.19 104 MET A O 1
ATOM 850 N N . TYR A 1 105 ? 6.933 0.333 -4.234 1.00 77.56 105 TYR A N 1
ATOM 851 C CA . TYR A 1 105 ? 5.761 1.125 -3.907 1.00 77.56 105 TYR A CA 1
ATOM 852 C C . TYR A 1 105 ? 5.208 0.611 -2.592 1.00 77.56 105 TYR A C 1
ATOM 854 O O . TYR A 1 105 ? 4.897 -0.580 -2.476 1.00 77.56 105 TYR A O 1
ATOM 862 N N . GLN A 1 106 ? 5.081 1.514 -1.634 1.00 82.62 106 GLN A N 1
ATOM 863 C CA . GLN A 1 106 ? 4.584 1.219 -0.301 1.00 82.62 106 GLN A CA 1
ATOM 864 C C . GLN A 1 106 ? 3.535 2.242 0.117 1.00 82.62 106 GLN A C 1
ATOM 866 O O . GLN A 1 106 ? 3.600 3.405 -0.279 1.00 82.62 106 GLN A O 1
ATOM 871 N N . ASP A 1 107 ? 2.596 1.807 0.936 1.00 83.69 107 ASP A N 1
ATOM 872 C CA . ASP A 1 107 ? 1.733 2.695 1.695 1.00 83.69 107 ASP A CA 1
ATOM 873 C C . ASP A 1 107 ? 2.348 2.834 3.086 1.00 83.69 107 ASP A C 1
ATOM 875 O O . ASP A 1 107 ? 2.866 1.866 3.642 1.00 83.69 107 ASP A O 1
ATOM 879 N N . ILE A 1 108 ? 2.349 4.047 3.622 1.00 88.38 108 ILE A N 1
ATOM 880 C CA . ILE A 1 108 ? 2.916 4.353 4.931 1.00 88.38 108 ILE A CA 1
ATOM 881 C C . ILE A 1 108 ? 1.799 4.947 5.772 1.00 88.38 108 ILE A C 1
ATOM 883 O O . ILE A 1 108 ? 1.267 6.000 5.417 1.00 88.38 108 ILE A O 1
ATOM 887 N N . THR A 1 109 ? 1.464 4.298 6.879 1.00 89.81 109 THR A N 1
ATOM 888 C CA . THR A 1 109 ? 0.504 4.812 7.856 1.00 89.81 109 THR A CA 1
ATOM 889 C C . THR A 1 109 ? 1.251 5.169 9.127 1.00 89.81 109 THR A C 1
ATOM 891 O O . THR A 1 109 ? 1.822 4.299 9.779 1.00 89.81 109 THR A O 1
ATOM 894 N N . ASN A 1 110 ? 1.226 6.453 9.473 1.00 92.12 110 ASN A N 1
ATOM 895 C CA . ASN A 1 110 ? 1.861 6.980 10.666 1.00 92.12 110 ASN A CA 1
ATOM 896 C C . ASN A 1 110 ? 0.797 7.408 11.668 1.00 92.12 110 ASN A C 1
ATOM 898 O O . ASN A 1 110 ? -0.144 8.124 11.313 1.00 92.12 110 ASN A O 1
ATOM 902 N N . PHE A 1 111 ? 0.962 7.009 12.921 1.00 91.06 111 PHE A N 1
ATOM 903 C CA . PHE A 1 111 ? 0.061 7.417 13.988 1.00 91.06 111 PHE A CA 1
ATOM 904 C C . PHE A 1 111 ? 0.791 7.599 15.316 1.00 91.06 111 PHE A C 1
ATOM 906 O O . PHE A 1 111 ? 1.755 6.882 15.602 1.00 91.06 111 PHE A O 1
ATOM 913 N N . PRO A 1 112 ? 0.332 8.552 16.140 1.00 91.44 112 PRO A N 1
ATOM 914 C CA . PRO A 1 112 ? 0.847 8.736 17.482 1.00 91.44 112 PRO A CA 1
ATOM 915 C C . PRO A 1 112 ? 0.268 7.680 18.430 1.00 91.44 112 PRO A C 1
ATOM 917 O O . PRO A 1 112 ? -0.908 7.324 18.353 1.00 91.44 112 PRO A O 1
ATOM 920 N N . LEU A 1 113 ? 1.087 7.238 19.375 1.00 89.06 113 LEU A N 1
ATOM 921 C CA . LEU A 1 113 ? 0.631 6.657 20.629 1.00 89.06 113 LEU A CA 1
ATOM 922 C C . LEU A 1 113 ? 0.638 7.753 21.689 1.00 89.06 113 LEU A C 1
ATOM 924 O O . LEU A 1 113 ? 1.610 8.504 21.790 1.00 89.06 113 LEU A O 1
ATOM 928 N N . LEU A 1 114 ? -0.438 7.852 22.464 1.00 86.25 114 LEU A N 1
ATOM 929 C CA . LEU A 1 114 ? -0.631 8.922 23.439 1.00 86.25 114 LEU A CA 1
ATOM 930 C C . LEU A 1 114 ? -0.351 8.439 24.868 1.00 86.25 114 LEU A C 1
ATOM 932 O O . LEU A 1 114 ? -0.613 7.288 25.216 1.00 86.25 114 LEU A O 1
ATOM 936 N N . ASN A 1 115 ? 0.169 9.338 25.699 1.00 84.62 115 ASN A N 1
ATOM 937 C CA . ASN A 1 115 ? 0.212 9.196 27.150 1.00 84.62 115 ASN A CA 1
ATOM 938 C C . ASN A 1 115 ? -1.192 9.388 27.754 1.00 84.62 115 ASN A C 1
ATOM 940 O O . ASN A 1 115 ? -2.111 9.872 27.094 1.00 84.62 115 ASN A O 1
ATOM 944 N N . GLU A 1 116 ? -1.345 9.071 29.043 1.00 83.50 116 GLU A N 1
ATOM 945 C CA . GLU A 1 116 ? -2.604 9.268 29.785 1.00 83.50 116 GLU A CA 1
ATOM 946 C C . GLU A 1 116 ? -3.069 10.734 29.812 1.00 83.50 116 GLU A C 1
ATOM 948 O O . GLU A 1 116 ? -4.264 11.007 29.886 1.00 83.50 116 GLU A O 1
ATOM 953 N N . ASP A 1 117 ? -2.135 11.683 29.715 1.00 85.88 117 ASP A N 1
ATOM 954 C CA . ASP A 1 117 ? -2.409 13.122 29.645 1.00 85.88 117 ASP A CA 1
ATOM 955 C C . ASP A 1 117 ? -2.757 13.616 28.224 1.00 85.88 117 ASP A C 1
ATOM 957 O O . ASP A 1 117 ? -2.982 14.810 28.019 1.00 85.88 117 ASP A O 1
ATOM 961 N N . GLY A 1 118 ? -2.806 12.712 27.238 1.00 83.00 118 GLY A N 1
ATOM 962 C CA . GLY A 1 118 ? -3.097 13.011 25.836 1.00 83.00 118 GLY A CA 1
ATOM 963 C C . GLY A 1 118 ? -1.906 13.541 25.033 1.00 83.00 118 GLY A C 1
ATOM 964 O O . GLY A 1 118 ? -2.065 13.841 23.848 1.00 83.00 118 GLY A O 1
ATOM 965 N N . THR A 1 119 ? -0.716 13.657 25.629 1.00 88.12 119 THR A N 1
ATOM 966 C CA . THR A 1 119 ? 0.502 14.041 24.899 1.00 88.12 119 THR A CA 1
ATOM 967 C C . THR A 1 119 ? 1.037 12.882 24.058 1.00 88.12 119 THR A C 1
ATOM 969 O O . THR A 1 119 ? 0.839 11.716 24.392 1.00 88.12 119 THR A O 1
ATOM 972 N N . VAL A 1 120 ? 1.729 13.176 22.953 1.00 89.38 120 VAL A N 1
ATOM 973 C CA . VAL A 1 120 ? 2.347 12.137 22.112 1.00 89.38 120 VAL A CA 1
ATOM 974 C C . VAL A 1 120 ? 3.508 11.488 22.869 1.00 89.38 120 VAL A C 1
ATOM 976 O O . VAL A 1 120 ? 4.457 12.168 23.254 1.00 89.38 120 VAL A O 1
ATOM 979 N N . ALA A 1 121 ? 3.439 10.173 23.062 1.00 89.88 121 ALA A N 1
ATOM 980 C CA . ALA A 1 121 ? 4.486 9.363 23.677 1.00 89.88 121 ALA A CA 1
ATOM 981 C C . ALA A 1 121 ? 5.474 8.840 22.626 1.00 89.88 121 ALA A C 1
ATOM 983 O O . ALA A 1 121 ? 6.688 8.983 22.768 1.00 89.88 121 ALA A O 1
ATOM 984 N N . TYR A 1 122 ? 4.928 8.259 21.558 1.00 92.44 122 TYR A N 1
ATOM 985 C CA . TYR A 1 122 ? 5.672 7.642 20.464 1.00 92.44 122 TYR A CA 1
ATOM 986 C C . TYR A 1 122 ? 4.930 7.841 19.154 1.00 92.44 122 TYR A C 1
ATOM 988 O O . TYR A 1 122 ? 3.728 8.101 19.145 1.00 92.44 122 TYR A O 1
ATOM 996 N N . ILE A 1 123 ? 5.631 7.657 18.044 1.00 93.81 123 ILE A N 1
ATOM 997 C CA . ILE A 1 123 ? 5.022 7.606 16.717 1.00 93.81 123 ILE A CA 1
ATOM 998 C C . ILE A 1 123 ? 5.361 6.272 16.088 1.00 93.81 123 ILE A C 1
ATOM 1000 O O . ILE A 1 123 ? 6.523 5.879 16.035 1.00 93.81 123 ILE A O 1
ATOM 1004 N N . ILE A 1 124 ? 4.337 5.585 15.607 1.00 93.44 124 ILE A N 1
ATOM 1005 C CA . ILE A 1 124 ? 4.483 4.331 14.886 1.00 93.44 124 ILE A CA 1
ATOM 1006 C C . ILE A 1 124 ? 4.325 4.619 13.402 1.00 93.44 124 ILE A C 1
ATOM 1008 O O . ILE A 1 124 ? 3.365 5.276 12.999 1.00 93.44 124 ILE A O 1
ATOM 1012 N N . SER A 1 125 ? 5.255 4.105 12.603 1.00 93.50 125 SER A N 1
ATOM 1013 C CA . SER A 1 125 ? 5.141 4.045 11.147 1.00 93.50 125 SER A CA 1
ATOM 1014 C C . SER A 1 125 ? 4.958 2.598 10.719 1.00 93.50 125 SER A C 1
ATOM 1016 O O . SER A 1 125 ? 5.801 1.745 10.996 1.00 93.50 125 SER A O 1
ATOM 1018 N N . VAL A 1 126 ? 3.845 2.324 10.049 1.00 90.94 126 VAL A N 1
ATOM 1019 C CA . VAL A 1 126 ? 3.530 1.023 9.462 1.00 90.94 126 VAL A CA 1
ATOM 1020 C C . VAL A 1 126 ? 3.766 1.092 7.962 1.00 90.94 126 VAL A C 1
ATOM 1022 O O . VAL A 1 126 ? 3.183 1.944 7.286 1.00 90.94 126 VAL A O 1
ATOM 1025 N N . ILE A 1 127 ? 4.596 0.193 7.433 1.00 87.94 127 ILE A N 1
ATOM 1026 C CA . ILE A 1 127 ? 4.976 0.176 6.019 1.00 87.94 127 ILE A CA 1
ATOM 1027 C C . ILE A 1 127 ? 4.327 -1.027 5.331 1.00 87.94 127 ILE A C 1
ATOM 1029 O O . ILE A 1 127 ? 4.731 -2.176 5.500 1.00 87.94 127 ILE A O 1
ATOM 1033 N N . MET A 1 128 ? 3.327 -0.750 4.497 1.00 81.44 128 MET A N 1
ATOM 1034 C CA . MET A 1 128 ? 2.607 -1.745 3.708 1.00 81.44 128 MET A CA 1
ATOM 1035 C C . MET A 1 128 ? 3.144 -1.790 2.284 1.00 81.44 128 MET A C 1
ATOM 1037 O O . MET A 1 128 ? 2.874 -0.922 1.454 1.00 81.44 128 MET A O 1
ATOM 1041 N N . ILE A 1 129 ? 3.884 -2.840 1.965 1.00 73.81 129 ILE A N 1
ATOM 1042 C CA . ILE A 1 129 ? 4.535 -2.973 0.664 1.00 73.81 129 ILE A CA 1
ATOM 1043 C C . ILE A 1 129 ? 3.518 -3.465 -0.358 1.00 73.81 129 ILE A C 1
ATOM 1045 O O . ILE A 1 129 ? 2.958 -4.552 -0.234 1.00 73.81 129 ILE A O 1
ATOM 1049 N N . LYS A 1 130 ? 3.269 -2.656 -1.389 1.00 69.81 130 LYS A N 1
ATOM 1050 C CA . LYS A 1 130 ? 2.295 -2.978 -2.436 1.00 69.81 130 LYS A CA 1
ATOM 1051 C C . LYS A 1 130 ? 2.940 -3.714 -3.591 1.00 69.81 130 LYS A C 1
ATOM 1053 O O . LYS A 1 130 ? 2.381 -4.686 -4.093 1.00 69.81 130 LYS A O 1
ATOM 1058 N N . ARG A 1 131 ? 4.064 -3.191 -4.089 1.00 64.50 131 ARG A N 1
ATOM 1059 C CA . ARG A 1 131 ? 4.708 -3.669 -5.322 1.00 64.50 131 ARG A CA 1
ATOM 1060 C C . ARG A 1 131 ? 6.205 -3.416 -5.271 1.00 64.50 131 ARG A C 1
ATOM 1062 O O . ARG A 1 131 ? 6.625 -2.310 -4.953 1.00 64.50 131 ARG A O 1
ATOM 1069 N N . ILE A 1 132 ? 6.995 -4.399 -5.681 1.00 57.00 132 ILE A N 1
ATOM 1070 C CA . ILE A 1 132 ? 8.426 -4.230 -5.930 1.00 57.00 132 ILE A CA 1
ATOM 1071 C C . ILE A 1 132 ? 8.623 -4.331 -7.435 1.00 57.00 132 ILE A C 1
ATOM 1073 O O . ILE A 1 132 ? 8.287 -5.338 -8.057 1.00 57.00 132 ILE A O 1
ATOM 1077 N N . TYR A 1 133 ? 9.129 -3.263 -8.032 1.00 55.62 133 TYR A N 1
ATOM 1078 C CA . TYR A 1 133 ? 9.552 -3.256 -9.417 1.00 55.62 133 TYR A CA 1
ATOM 1079 C C . TYR A 1 133 ? 11.065 -3.258 -9.447 1.00 55.62 133 TYR A C 1
ATOM 1081 O O . TYR A 1 133 ? 11.707 -2.320 -8.986 1.00 55.62 133 TYR A O 1
ATOM 1089 N N . GLN A 1 134 ? 11.637 -4.255 -10.098 1.00 58.66 134 GLN A N 1
ATOM 1090 C CA . GLN A 1 134 ? 12.961 -4.071 -10.657 1.00 58.66 134 GLN A CA 1
ATOM 1091 C C . GLN A 1 134 ? 12.797 -3.039 -11.780 1.00 58.66 134 GLN A C 1
ATOM 1093 O O . GLN A 1 134 ? 11.975 -3.215 -12.693 1.00 58.66 134 GLN A O 1
ATOM 1098 N N . LEU A 1 135 ? 13.450 -1.886 -11.632 1.00 53.78 135 LEU A N 1
ATOM 1099 C CA . LEU A 1 135 ? 13.528 -0.881 -12.677 1.00 53.78 135 LEU A CA 1
ATOM 1100 C C . LEU A 1 135 ? 14.023 -1.630 -13.913 1.00 53.78 135 LEU A C 1
ATOM 1102 O O . LEU A 1 135 ? 15.048 -2.301 -13.894 1.00 53.78 135 LEU A O 1
ATOM 1106 N N . ARG A 1 136 ? 13.248 -1.522 -14.987 1.00 64.00 136 ARG A N 1
ATOM 1107 C CA . ARG A 1 136 ? 13.607 -2.029 -16.307 1.00 64.00 136 ARG A CA 1
ATOM 1108 C C . ARG A 1 136 ? 13.612 -3.554 -16.399 1.00 64.00 136 ARG A C 1
ATOM 1110 O O . ARG A 1 136 ? 14.549 -4.164 -16.908 1.00 64.00 136 ARG A O 1
ATOM 1117 N N . LEU A 1 137 ? 12.483 -4.166 -16.021 1.00 65.69 137 LEU A N 1
ATOM 1118 C CA . LEU A 1 137 ? 12.142 -5.558 -16.358 1.00 65.69 137 LEU A CA 1
ATOM 1119 C C . LEU A 1 137 ? 12.396 -5.878 -17.839 1.00 65.69 137 LEU A C 1
ATOM 1121 O O . LEU A 1 137 ? 12.726 -7.006 -18.176 1.00 65.69 137 LEU A O 1
ATOM 1125 N N . ASP A 1 138 ? 12.243 -4.900 -18.729 1.00 70.75 138 ASP A N 1
ATOM 1126 C CA . ASP A 1 138 ? 12.598 -5.004 -20.143 1.00 70.75 138 ASP A CA 1
ATOM 1127 C C . ASP A 1 138 ? 14.107 -5.246 -20.365 1.00 70.75 138 ASP A C 1
ATOM 1129 O O . ASP A 1 138 ? 14.482 -6.121 -21.143 1.00 70.75 138 ASP A O 1
ATOM 1133 N N . ILE A 1 139 ? 14.988 -4.549 -19.647 1.00 79.81 139 ILE A N 1
ATOM 1134 C CA . ILE A 1 139 ? 16.442 -4.770 -19.688 1.00 79.81 139 ILE A CA 1
ATOM 1135 C C . ILE A 1 139 ? 16.832 -6.076 -19.002 1.00 79.81 139 ILE A C 1
ATOM 1137 O O . ILE A 1 139 ? 17.683 -6.794 -19.522 1.00 79.81 139 ILE A O 1
ATOM 1141 N N . ILE A 1 140 ? 16.162 -6.443 -17.911 1.00 72.75 140 ILE A N 1
ATOM 1142 C CA . ILE A 1 140 ? 16.361 -7.747 -17.265 1.00 72.75 140 ILE A CA 1
ATOM 1143 C C . ILE A 1 140 ? 15.949 -8.876 -18.211 1.00 72.75 140 ILE A C 1
ATOM 1145 O O . ILE A 1 140 ? 16.701 -9.829 -18.371 1.00 72.75 140 ILE A O 1
ATOM 1149 N N . LYS A 1 141 ? 14.820 -8.743 -18.918 1.00 78.19 141 LYS A N 1
ATOM 1150 C CA . LYS A 1 141 ? 14.415 -9.674 -19.982 1.00 78.19 141 LYS A CA 1
ATOM 1151 C C . LYS A 1 141 ? 15.430 -9.715 -21.118 1.00 78.19 141 LYS A C 1
ATOM 1153 O O . LYS A 1 141 ? 15.714 -10.791 -21.626 1.00 78.19 141 LYS A O 1
ATOM 1158 N N . ALA A 1 142 ? 15.985 -8.573 -21.524 1.00 85.31 142 ALA A N 1
ATOM 1159 C CA . ALA A 1 142 ? 17.034 -8.541 -22.541 1.00 85.31 142 ALA A CA 1
ATOM 1160 C C . ALA A 1 142 ? 18.300 -9.285 -22.080 1.00 85.31 142 ALA A C 1
ATOM 1162 O O . ALA A 1 142 ? 18.882 -10.025 -22.869 1.00 85.31 142 ALA A O 1
ATOM 1163 N N . ARG A 1 143 ? 18.701 -9.110 -20.813 1.00 83.81 143 ARG A N 1
ATOM 1164 C CA . ARG A 1 143 ? 19.831 -9.811 -20.189 1.00 83.81 143 ARG A CA 1
ATOM 1165 C C . ARG A 1 143 ? 19.569 -11.314 -20.108 1.00 83.81 143 ARG A C 1
ATOM 1167 O O . ARG A 1 143 ? 20.334 -12.082 -20.668 1.00 83.81 143 ARG A O 1
ATOM 1174 N N . ASP A 1 144 ? 18.437 -11.706 -19.531 1.00 81.12 144 ASP A N 1
ATOM 1175 C CA . ASP A 1 144 ? 17.986 -13.097 -19.414 1.00 81.12 144 ASP A CA 1
ATOM 1176 C C . ASP A 1 144 ? 17.913 -13.795 -20.780 1.00 81.12 144 ASP A C 1
ATOM 1178 O O . ASP A 1 144 ? 18.355 -14.932 -20.930 1.00 81.12 144 ASP A O 1
ATOM 1182 N N . TYR A 1 145 ? 17.429 -13.097 -21.811 1.00 90.56 145 TYR A N 1
ATOM 1183 C CA . TYR A 1 145 ? 17.450 -13.620 -23.173 1.00 90.56 145 TYR A CA 1
ATOM 1184 C C . TYR A 1 145 ? 18.877 -13.882 -23.659 1.00 90.56 145 TYR A C 1
ATOM 1186 O O . TYR A 1 145 ? 19.131 -14.942 -24.227 1.00 90.56 145 TYR A O 1
ATOM 1194 N N . ILE A 1 146 ? 19.803 -12.942 -23.455 1.00 92.81 146 ILE A N 1
ATOM 1195 C CA . ILE A 1 146 ? 21.210 -13.117 -23.841 1.00 92.81 146 ILE A CA 1
ATOM 1196 C C . ILE A 1 146 ? 21.836 -14.287 -23.071 1.00 92.81 146 ILE A C 1
ATOM 1198 O O . ILE A 1 146 ? 22.494 -15.119 -23.688 1.00 92.81 146 ILE A O 1
ATOM 1202 N N . ASP A 1 147 ? 21.583 -14.389 -21.768 1.00 86.44 147 ASP A N 1
ATOM 1203 C CA . ASP A 1 147 ? 22.144 -15.427 -20.899 1.00 86.44 147 ASP A CA 1
ATOM 1204 C C . ASP A 1 147 ? 21.632 -16.828 -21.252 1.00 86.44 147 ASP A C 1
ATOM 1206 O O . ASP A 1 147 ? 22.377 -17.799 -21.150 1.00 86.44 147 ASP A O 1
ATOM 1210 N N . ARG A 1 148 ? 20.375 -16.954 -21.697 1.00 87.25 148 ARG A N 1
ATOM 1211 C CA . ARG A 1 148 ? 19.784 -18.240 -22.110 1.00 87.25 148 ARG A CA 1
ATOM 1212 C C . ARG A 1 148 ? 20.118 -18.627 -23.545 1.00 87.25 148 ARG A C 1
ATOM 1214 O O . ARG A 1 148 ? 20.254 -19.811 -23.832 1.00 87.25 148 ARG A O 1
ATOM 1221 N N . ASN A 1 149 ? 20.257 -17.646 -24.434 1.00 91.38 149 ASN A N 1
ATOM 1222 C CA . ASN A 1 149 ? 20.461 -17.853 -25.871 1.00 91.38 149 ASN A CA 1
ATOM 1223 C C . ASN A 1 149 ? 21.884 -17.455 -26.301 1.00 91.38 149 ASN A C 1
ATOM 1225 O O . ASN A 1 149 ? 22.103 -16.978 -27.411 1.00 91.38 149 ASN A O 1
ATOM 1229 N N . TRP A 1 150 ? 22.866 -17.617 -25.413 1.00 91.19 150 TRP A N 1
ATOM 1230 C CA . TRP A 1 150 ? 24.252 -17.203 -25.650 1.00 91.19 150 TRP A CA 1
ATOM 1231 C C . TRP A 1 150 ? 24.953 -18.005 -26.765 1.00 91.19 150 TRP A C 1
ATOM 1233 O O . TRP A 1 150 ? 25.922 -17.522 -27.355 1.00 91.19 150 TRP A O 1
ATOM 1243 N N . LEU A 1 151 ? 24.479 -19.225 -27.053 1.00 90.38 151 LEU A N 1
ATOM 1244 C CA . LEU A 1 151 ? 24.984 -20.080 -28.134 1.00 90.38 151 LEU A CA 1
ATOM 1245 C C . LEU A 1 151 ? 24.563 -19.571 -29.519 1.00 90.38 151 LEU A C 1
ATOM 1247 O O . LEU A 1 151 ? 25.377 -19.613 -30.441 1.00 90.38 151 LEU A O 1
ATOM 1251 N N . ASP A 1 152 ? 23.343 -19.043 -29.640 1.00 90.19 152 ASP A N 1
ATOM 1252 C CA . ASP A 1 152 ? 22.770 -18.537 -30.892 1.00 90.19 152 ASP A CA 1
ATOM 1253 C C . ASP A 1 152 ? 23.527 -17.314 -31.419 1.00 90.19 152 ASP A C 1
ATOM 1255 O O . ASP A 1 152 ? 24.103 -16.552 -30.642 1.00 90.19 152 ASP A O 1
ATOM 1259 N N . GLU A 1 153 ? 23.472 -17.059 -32.732 1.00 88.56 153 GLU A N 1
ATOM 1260 C CA . GLU A 1 153 ? 24.007 -15.824 -33.320 1.00 88.56 153 GLU A CA 1
ATOM 1261 C C . GLU A 1 153 ? 23.343 -14.569 -32.732 1.00 88.56 153 GLU A C 1
ATOM 1263 O O . GLU A 1 153 ? 22.119 -14.480 -32.585 1.00 88.56 153 GLU A O 1
ATOM 1268 N N . TYR A 1 154 ? 24.162 -13.555 -32.436 1.00 92.00 154 TYR A N 1
ATOM 1269 C CA . TYR A 1 154 ? 23.680 -12.298 -31.874 1.00 92.00 154 TYR A CA 1
ATOM 1270 C C . TYR A 1 154 ? 22.674 -11.608 -32.804 1.00 92.00 154 TYR A C 1
ATOM 1272 O O . TYR A 1 154 ? 22.998 -11.224 -33.928 1.00 92.00 154 TYR A O 1
ATOM 1280 N N . ASN A 1 155 ? 21.470 -11.357 -32.289 1.00 94.00 155 ASN A N 1
ATOM 1281 C CA . ASN A 1 155 ? 20.409 -10.680 -33.021 1.00 94.00 155 ASN A CA 1
ATOM 1282 C C . ASN A 1 155 ? 19.708 -9.655 -32.119 1.00 94.00 155 ASN A C 1
ATOM 1284 O O . ASN A 1 155 ? 18.943 -10.007 -31.217 1.00 94.00 155 ASN A O 1
ATOM 1288 N N . ILE A 1 156 ? 19.974 -8.368 -32.360 1.00 93.56 156 ILE A N 1
ATOM 1289 C CA . ILE A 1 156 ? 19.425 -7.283 -31.537 1.00 93.56 156 ILE A CA 1
ATOM 1290 C C . ILE A 1 156 ? 17.910 -7.143 -31.709 1.00 93.56 156 ILE A C 1
ATOM 1292 O O . ILE A 1 156 ? 17.239 -6.738 -30.765 1.00 93.56 156 ILE A O 1
ATOM 1296 N N . GLU A 1 157 ? 17.358 -7.497 -32.869 1.00 93.56 157 GLU A N 1
ATOM 1297 C CA . GLU A 1 157 ? 15.922 -7.464 -33.140 1.00 93.56 157 GLU A CA 1
ATOM 1298 C C . GLU A 1 157 ? 15.168 -8.484 -32.273 1.00 93.56 157 GLU A C 1
ATOM 1300 O O . GLU A 1 157 ? 14.159 -8.124 -31.669 1.00 93.56 157 GLU A O 1
ATOM 1305 N N . LYS A 1 158 ? 15.690 -9.709 -32.114 1.00 91.00 158 LYS A N 1
ATOM 1306 C CA . LYS A 1 158 ? 15.111 -10.729 -31.218 1.00 91.00 158 LYS A CA 1
ATOM 1307 C C . LYS A 1 158 ? 15.174 -10.306 -29.751 1.00 91.00 158 LYS A C 1
ATOM 1309 O O . LYS A 1 158 ? 14.177 -10.413 -29.041 1.00 91.00 158 LYS A O 1
ATOM 1314 N N . ILE A 1 159 ? 16.314 -9.764 -29.311 1.00 92.06 159 ILE A N 1
ATOM 1315 C CA . ILE A 1 159 ? 16.482 -9.267 -27.935 1.00 92.06 159 ILE A CA 1
ATOM 1316 C C . ILE A 1 159 ? 15.507 -8.107 -27.676 1.00 92.06 159 ILE A C 1
ATOM 1318 O O . ILE A 1 159 ? 14.846 -8.060 -26.638 1.00 92.06 159 ILE A O 1
ATOM 1322 N N . ALA A 1 160 ? 15.378 -7.184 -28.633 1.00 84.44 160 ALA A N 1
ATOM 1323 C CA . ALA A 1 160 ? 14.453 -6.053 -28.585 1.00 84.44 160 ALA A CA 1
ATOM 1324 C C . ALA A 1 160 ? 12.988 -6.517 -28.527 1.00 84.44 160 ALA A C 1
ATOM 1326 O O . ALA A 1 160 ? 12.226 -6.059 -27.678 1.00 84.44 160 ALA A O 1
ATOM 1327 N N . GLN A 1 161 ? 12.612 -7.490 -29.356 1.00 82.88 161 GLN A N 1
ATOM 1328 C CA . GLN A 1 161 ? 11.271 -8.067 -29.361 1.00 82.88 161 GLN A CA 1
ATOM 1329 C C . GLN A 1 161 ? 10.944 -8.779 -28.041 1.00 82.88 161 GLN A C 1
ATOM 1331 O O . GLN A 1 161 ? 9.891 -8.520 -27.462 1.00 82.88 161 GLN A O 1
ATOM 1336 N N . TYR A 1 162 ? 11.847 -9.624 -27.534 1.00 76.81 162 TYR A N 1
ATOM 1337 C CA . TYR A 1 162 ? 11.656 -10.350 -26.273 1.00 76.81 162 TYR A CA 1
ATOM 1338 C C . TYR A 1 162 ? 11.547 -9.408 -25.065 1.00 76.81 162 TYR A C 1
ATOM 1340 O O . TYR A 1 162 ? 10.743 -9.624 -24.157 1.00 76.81 162 TYR A O 1
ATOM 1348 N N . SER A 1 163 ? 12.319 -8.318 -25.074 1.00 75.56 163 SER A N 1
ATOM 1349 C CA . SER A 1 163 ? 12.265 -7.275 -24.043 1.00 75.56 163 SER A CA 1
ATOM 1350 C C . SER A 1 163 ? 11.107 -6.285 -24.206 1.00 75.56 163 SER A C 1
ATOM 1352 O O . SER A 1 163 ? 10.835 -5.522 -23.282 1.00 75.56 163 SER A O 1
ATOM 1354 N N . GLY A 1 164 ? 10.401 -6.285 -25.342 1.00 70.50 164 GLY A N 1
ATOM 1355 C CA . GLY A 1 164 ? 9.347 -5.311 -25.644 1.00 70.50 164 GLY A CA 1
ATOM 1356 C C . GLY A 1 164 ? 9.868 -3.893 -25.921 1.00 70.50 164 GLY A C 1
ATOM 1357 O O . GLY A 1 164 ? 9.127 -2.921 -25.764 1.00 70.50 164 GLY A O 1
ATOM 1358 N N . LEU A 1 165 ? 11.139 -3.755 -26.315 1.00 70.38 165 LEU A N 1
ATOM 1359 C CA . LEU A 1 165 ? 11.801 -2.481 -26.593 1.00 70.38 165 LEU A CA 1
ATOM 1360 C C . LEU A 1 165 ? 12.045 -2.276 -28.089 1.00 70.38 165 LEU A C 1
ATOM 1362 O O . LEU A 1 165 ? 12.268 -3.212 -28.844 1.00 70.38 165 LEU A O 1
ATOM 1366 N N . GLY A 1 166 ? 12.097 -1.017 -28.527 1.00 76.12 166 GLY A N 1
ATOM 1367 C CA . GLY A 1 166 ? 12.678 -0.689 -29.831 1.00 76.12 166 GLY A CA 1
ATOM 1368 C C . GLY A 1 166 ? 14.207 -0.813 -29.796 1.00 76.12 166 GLY A C 1
ATOM 1369 O O . GLY A 1 166 ? 14.826 -0.406 -28.814 1.00 76.12 166 GLY A O 1
ATOM 1370 N N . ARG A 1 167 ? 14.834 -1.294 -30.879 1.00 86.50 167 ARG A N 1
ATOM 1371 C CA . ARG A 1 167 ? 16.294 -1.524 -30.999 1.00 86.50 167 ARG A CA 1
ATOM 1372 C C . ARG A 1 167 ? 17.157 -0.377 -30.455 1.00 86.50 167 ARG A C 1
ATOM 1374 O O . ARG A 1 167 ? 18.029 -0.595 -29.618 1.00 86.50 167 ARG A O 1
ATOM 1381 N N . HIS A 1 168 ? 16.916 0.853 -30.914 1.00 77.25 168 HIS A N 1
ATOM 1382 C CA . HIS A 1 168 ? 17.694 2.021 -30.477 1.00 77.25 168 HIS A CA 1
ATOM 1383 C C . HIS A 1 168 ? 17.492 2.332 -28.989 1.00 77.25 168 HIS A C 1
ATOM 1385 O O . HIS A 1 168 ? 18.430 2.741 -28.304 1.00 77.25 168 HIS A O 1
ATOM 1391 N N . HIS A 1 169 ? 16.278 2.104 -28.483 1.00 65.75 169 HIS A N 1
ATOM 1392 C CA . HIS A 1 169 ? 15.944 2.305 -27.080 1.00 65.75 169 HIS A CA 1
ATOM 1393 C C . HIS A 1 169 ? 16.642 1.258 -26.204 1.00 65.75 169 HIS A C 1
ATOM 1395 O O . HIS A 1 169 ? 17.288 1.629 -25.227 1.00 65.75 169 HIS A O 1
ATOM 1401 N N . LEU A 1 170 ? 16.615 -0.015 -26.615 1.00 78.19 170 LEU A N 1
ATOM 1402 C CA . LEU A 1 170 ? 17.329 -1.111 -25.964 1.00 78.19 170 LEU A CA 1
ATOM 1403 C C . LEU A 1 170 ? 18.828 -0.819 -25.855 1.00 78.19 170 LEU A C 1
ATOM 1405 O O . LEU A 1 170 ? 19.353 -0.820 -24.750 1.00 78.19 170 LEU A O 1
ATOM 1409 N N . VAL A 1 171 ? 19.513 -0.501 -26.959 1.00 83.38 171 VAL A N 1
ATOM 1410 C CA . VAL A 1 171 ? 20.970 -0.260 -26.931 1.00 83.38 171 VAL A CA 1
ATOM 1411 C C . VAL A 1 171 ? 21.339 0.887 -25.991 1.00 83.38 171 VAL A C 1
ATOM 1413 O O . VAL A 1 171 ? 22.282 0.757 -25.210 1.00 83.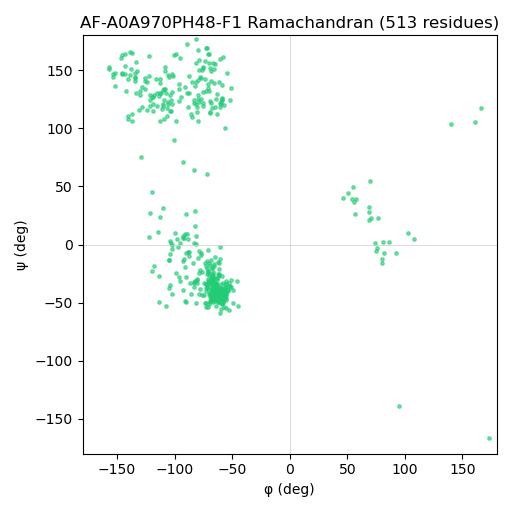38 171 VAL A O 1
ATOM 1416 N N . ARG A 1 172 ? 20.593 1.998 -26.044 1.00 76.31 172 ARG A N 1
ATOM 1417 C CA . ARG A 1 172 ? 20.842 3.165 -25.189 1.00 76.31 172 ARG A CA 1
ATOM 1418 C C . ARG A 1 172 ? 20.700 2.812 -23.710 1.00 76.31 172 ARG A C 1
ATOM 1420 O O . ARG A 1 172 ? 21.552 3.177 -22.910 1.00 76.31 172 ARG A O 1
ATOM 1427 N N . LEU A 1 173 ? 19.622 2.119 -23.362 1.00 60.62 173 LEU A N 1
ATOM 1428 C CA . LEU A 1 173 ? 19.280 1.825 -21.973 1.00 60.62 173 LEU A CA 1
ATOM 1429 C C . LEU A 1 173 ? 20.149 0.716 -21.404 1.00 60.62 173 LEU A C 1
ATOM 1431 O O . LEU A 1 173 ? 20.668 0.873 -20.313 1.00 60.62 173 LEU A O 1
ATOM 1435 N N . PHE A 1 174 ? 20.383 -0.347 -22.168 1.00 78.31 174 PHE A N 1
ATOM 1436 C CA . PHE A 1 174 ? 21.279 -1.426 -21.770 1.00 78.31 174 PHE A CA 1
ATOM 1437 C C . PHE A 1 174 ? 22.693 -0.882 -21.523 1.00 78.31 174 PHE A C 1
ATOM 1439 O O . PHE A 1 174 ? 23.295 -1.201 -20.509 1.00 78.31 174 PHE A O 1
ATOM 1446 N N . LYS A 1 175 ? 23.187 0.035 -22.372 1.00 77.19 175 LYS A N 1
ATOM 1447 C CA . LYS A 1 175 ? 24.475 0.709 -22.140 1.00 77.19 175 LYS A CA 1
ATOM 1448 C C . LYS A 1 175 ? 24.473 1.608 -20.906 1.00 77.19 175 LYS A C 1
ATOM 1450 O O . LYS A 1 175 ? 25.465 1.627 -20.192 1.00 77.19 175 LYS A O 1
ATOM 1455 N N . SER A 1 176 ? 23.393 2.351 -20.676 1.00 64.38 176 SER A N 1
ATOM 1456 C CA . SER A 1 176 ? 23.278 3.244 -19.519 1.00 64.38 176 SER A CA 1
ATOM 1457 C C . SER A 1 176 ? 23.237 2.495 -18.187 1.00 64.38 176 SER A C 1
ATOM 1459 O O . SER A 1 176 ? 23.727 3.035 -17.207 1.00 64.38 176 SER A O 1
ATOM 1461 N N . LEU A 1 177 ? 22.631 1.305 -18.157 1.00 53.78 177 LEU A N 1
ATOM 1462 C CA . LEU A 1 177 ? 22.311 0.573 -16.924 1.00 53.78 177 LEU A CA 1
ATOM 1463 C C . LEU A 1 177 ? 23.306 -0.568 -16.658 1.00 53.78 177 LEU A C 1
ATOM 1465 O O . LEU A 1 177 ? 23.821 -0.719 -15.561 1.00 53.78 177 LEU A O 1
ATOM 1469 N N . ILE A 1 178 ? 23.673 -1.331 -17.693 1.00 67.69 178 ILE A N 1
ATOM 1470 C CA . ILE A 1 178 ? 24.648 -2.436 -17.600 1.00 67.69 178 ILE A CA 1
ATOM 1471 C C . ILE A 1 178 ? 26.090 -1.937 -17.829 1.00 67.69 178 ILE A C 1
ATOM 1473 O O . ILE A 1 178 ? 27.054 -2.692 -17.730 1.00 67.69 178 ILE A O 1
ATOM 1477 N N . GLY A 1 179 ? 26.268 -0.663 -18.193 1.00 64.88 179 GLY A N 1
ATOM 1478 C CA . GLY A 1 179 ? 27.577 -0.058 -18.472 1.00 64.88 179 GLY A CA 1
ATOM 1479 C C . GLY A 1 179 ? 28.190 -0.453 -19.823 1.00 64.88 179 GLY A C 1
ATOM 1480 O O . GLY A 1 179 ? 29.244 0.053 -20.207 1.00 64.88 179 GLY A O 1
ATOM 1481 N N . MET A 1 180 ? 27.540 -1.333 -20.592 1.00 82.06 180 MET A N 1
ATOM 1482 C CA . MET A 1 180 ? 28.020 -1.801 -21.896 1.00 82.06 180 MET A CA 1
ATOM 1483 C C . MET A 1 180 ? 26.872 -2.079 -22.867 1.00 82.06 180 MET A C 1
ATOM 1485 O O . MET A 1 180 ? 25.726 -2.231 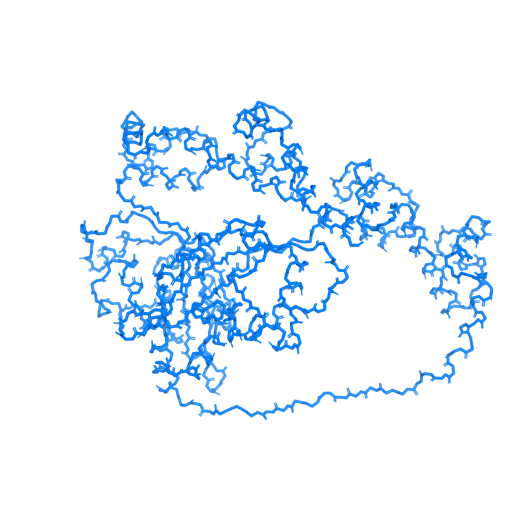-22.469 1.00 82.06 180 MET A O 1
ATOM 1489 N N . THR A 1 181 ? 27.148 -2.130 -24.170 1.00 90.69 181 THR A N 1
ATOM 1490 C CA . THR A 1 181 ? 26.102 -2.437 -25.161 1.00 90.69 181 THR A CA 1
ATOM 1491 C C . THR A 1 181 ? 25.658 -3.904 -25.066 1.00 90.69 181 THR A C 1
ATOM 1493 O O . THR A 1 181 ? 26.465 -4.740 -24.654 1.00 90.69 181 THR A O 1
ATOM 1496 N N . PRO A 1 182 ? 24.437 -4.264 -25.519 1.00 92.06 182 PRO A N 1
ATOM 1497 C CA . PRO A 1 182 ? 23.989 -5.661 -25.506 1.00 92.06 182 PRO A CA 1
ATOM 1498 C C . PRO A 1 182 ? 24.939 -6.597 -26.269 1.00 92.06 182 PRO A C 1
ATOM 1500 O O . PRO A 1 182 ? 25.211 -7.702 -25.817 1.00 92.06 182 PRO A O 1
ATOM 1503 N N . LEU A 1 183 ? 25.519 -6.128 -27.383 1.00 93.50 183 LEU A N 1
ATOM 1504 C CA . LEU A 1 183 ? 26.533 -6.874 -28.138 1.00 93.50 183 LEU A CA 1
ATOM 1505 C C . LEU A 1 183 ? 27.781 -7.141 -27.298 1.00 93.50 183 LEU A C 1
ATOM 1507 O O . LEU A 1 183 ? 28.299 -8.255 -27.296 1.00 93.50 183 LEU A O 1
ATOM 1511 N N . LYS A 1 184 ? 28.267 -6.123 -26.582 1.00 89.69 184 LYS A N 1
ATOM 1512 C CA . LYS A 1 184 ? 29.455 -6.274 -25.746 1.00 89.69 184 LYS A CA 1
ATOM 1513 C C . LYS A 1 184 ? 29.188 -7.210 -24.567 1.00 89.69 184 LYS A C 1
ATOM 1515 O O . LYS A 1 184 ? 30.043 -8.029 -24.247 1.00 89.69 184 LYS A O 1
ATOM 1520 N N . TYR A 1 185 ? 27.999 -7.127 -23.977 1.00 91.81 185 TYR A N 1
ATOM 1521 C CA . TYR A 1 185 ? 27.560 -8.033 -22.921 1.00 91.81 185 TYR A CA 1
ATOM 1522 C C . TYR A 1 185 ? 27.486 -9.486 -23.405 1.00 91.81 185 TYR A C 1
ATOM 1524 O O . TYR A 1 185 ? 28.114 -10.354 -22.811 1.00 91.81 185 TYR A O 1
ATOM 1532 N N . TYR A 1 186 ? 26.832 -9.739 -24.543 1.00 93.19 186 TYR A N 1
ATOM 1533 C CA . TYR A 1 186 ? 26.782 -11.061 -25.181 1.00 93.19 186 TYR A CA 1
ATOM 1534 C C . TYR A 1 186 ? 28.182 -11.638 -25.451 1.00 93.19 186 TYR A C 1
ATOM 1536 O O . TYR A 1 186 ? 28.446 -12.805 -25.163 1.00 93.19 186 TYR A O 1
ATOM 1544 N N . GLN A 1 187 ? 29.113 -10.814 -25.947 1.00 89.38 187 GLN A N 1
ATOM 1545 C CA . GLN A 1 187 ? 30.504 -11.233 -26.136 1.00 89.38 187 GLN A CA 1
ATOM 1546 C C . GLN A 1 187 ? 31.156 -11.636 -24.811 1.00 89.38 187 GLN A C 1
ATOM 1548 O O . GLN A 1 187 ? 31.832 -12.658 -24.761 1.00 89.38 187 GLN A O 1
ATOM 1553 N N . ASN A 1 188 ? 30.944 -10.862 -23.745 1.00 88.62 188 ASN A N 1
ATOM 1554 C CA . ASN A 1 188 ? 31.487 -11.177 -22.427 1.00 88.62 188 ASN A CA 1
ATOM 1555 C C . ASN A 1 188 ? 30.906 -12.490 -21.876 1.00 88.62 188 ASN A C 1
ATOM 1557 O O . ASN A 1 188 ? 31.677 -13.311 -21.391 1.00 88.62 188 ASN A O 1
ATOM 1561 N N . VAL A 1 189 ? 29.598 -12.736 -22.026 1.00 87.56 189 VAL A N 1
ATOM 1562 C CA . VAL A 1 189 ? 28.967 -14.017 -21.648 1.00 87.56 189 VAL A CA 1
ATOM 1563 C C . VAL A 1 189 ? 29.641 -15.189 -22.369 1.00 87.56 189 VAL A C 1
ATOM 1565 O O . VAL A 1 189 ? 30.012 -16.170 -21.726 1.00 87.56 189 VAL A O 1
ATOM 1568 N N . LYS A 1 190 ? 29.902 -15.072 -23.680 1.00 89.38 190 LYS A N 1
ATOM 1569 C CA . LYS A 1 190 ? 30.658 -16.098 -24.421 1.00 89.38 190 LYS A CA 1
ATOM 1570 C C . LYS A 1 190 ? 32.077 -16.292 -23.890 1.00 89.38 190 LYS A C 1
ATOM 1572 O O . LYS A 1 190 ? 32.522 -17.429 -23.784 1.00 89.38 190 LYS A O 1
ATOM 1577 N N . ILE A 1 191 ? 32.794 -15.218 -23.550 1.00 88.44 191 ILE A N 1
ATOM 1578 C CA . ILE A 1 191 ? 34.136 -15.334 -22.960 1.00 88.44 191 ILE A CA 1
ATOM 1579 C C . ILE A 1 191 ? 34.085 -16.080 -21.622 1.00 88.44 191 ILE A C 1
ATOM 1581 O O . ILE A 1 191 ? 34.933 -16.939 -21.393 1.00 88.44 191 ILE A O 1
ATOM 1585 N N . GLU A 1 192 ? 33.094 -15.811 -20.771 1.00 87.38 192 GLU A N 1
ATOM 1586 C CA . GLU A 1 192 ? 32.914 -16.541 -19.510 1.00 87.38 192 GLU A CA 1
ATOM 1587 C C . GLU A 1 192 ? 32.637 -18.034 -19.744 1.00 87.38 192 GLU A C 1
ATOM 1589 O O . GLU A 1 192 ? 33.250 -18.875 -19.091 1.00 87.38 192 GLU A O 1
ATOM 1594 N N . LYS A 1 193 ? 31.826 -18.387 -20.749 1.00 89.62 193 LYS A N 1
ATOM 1595 C CA . LYS A 1 193 ? 31.603 -19.792 -21.136 1.00 89.62 193 LYS A CA 1
ATOM 1596 C C . LYS A 1 193 ? 32.838 -20.471 -21.718 1.00 89.62 193 LYS A C 1
ATOM 1598 O O . LYS A 1 193 ? 33.103 -21.630 -21.411 1.00 89.62 193 LYS A O 1
ATOM 1603 N N . ILE A 1 194 ? 33.649 -19.738 -22.476 1.00 89.25 194 ILE A N 1
ATOM 1604 C CA . ILE A 1 194 ? 34.950 -20.226 -22.942 1.00 89.25 194 ILE A CA 1
ATOM 1605 C C . ILE A 1 194 ? 35.879 -20.462 -21.749 1.00 89.25 194 ILE A C 1
ATOM 1607 O O . ILE A 1 194 ? 36.527 -21.500 -21.708 1.00 89.25 194 ILE A O 1
ATOM 1611 N N . LYS A 1 195 ? 35.947 -19.551 -20.768 1.00 88.62 195 LYS A N 1
ATOM 1612 C CA . LYS A 1 195 ? 36.748 -19.750 -19.545 1.00 88.62 195 LYS A CA 1
ATOM 1613 C C . LYS A 1 195 ? 36.317 -21.020 -18.810 1.00 88.62 195 LYS A C 1
ATOM 1615 O O . LYS A 1 195 ? 37.156 -21.883 -18.575 1.00 88.62 195 LYS A O 1
ATOM 1620 N N . GLU A 1 196 ? 35.017 -21.173 -18.568 1.00 86.31 196 GLU A N 1
ATOM 1621 C CA . GLU A 1 196 ? 34.425 -22.355 -17.930 1.00 86.31 196 GLU A CA 1
ATOM 1622 C C . GLU A 1 196 ? 34.795 -23.649 -18.680 1.00 86.31 196 GLU A C 1
ATOM 1624 O O . GLU A 1 196 ? 35.237 -24.625 -18.075 1.00 86.31 196 GLU A O 1
ATOM 1629 N N . ALA A 1 197 ? 34.698 -23.660 -20.011 1.00 85.75 197 ALA A N 1
ATOM 1630 C CA . ALA A 1 197 ? 35.074 -24.816 -20.821 1.00 85.75 197 ALA A CA 1
ATOM 1631 C C . ALA A 1 197 ? 36.596 -25.059 -20.861 1.00 85.75 197 ALA A C 1
ATOM 1633 O O . ALA A 1 197 ? 37.038 -26.207 -20.918 1.00 85.75 197 ALA A O 1
ATOM 1634 N N . LEU A 1 198 ? 37.423 -24.009 -20.817 1.00 87.69 198 LEU A N 1
ATOM 1635 C CA . LEU A 1 198 ? 38.882 -24.134 -20.734 1.00 87.69 198 LEU A CA 1
ATOM 1636 C C . LEU A 1 198 ? 39.337 -24.740 -19.403 1.00 87.69 198 LEU A C 1
ATOM 1638 O O . LEU A 1 198 ? 40.372 -25.410 -19.401 1.00 87.69 198 LEU A O 1
ATOM 1642 N N . GLU A 1 199 ? 38.600 -24.478 -18.323 1.00 83.94 199 GLU A N 1
ATOM 1643 C CA . GLU A 1 199 ? 38.848 -24.976 -16.966 1.00 83.94 199 GLU A CA 1
ATOM 1644 C C . GLU A 1 199 ? 38.384 -26.426 -16.791 1.00 83.94 199 GLU A C 1
ATOM 1646 O O . GLU A 1 199 ? 39.108 -27.235 -16.215 1.00 83.94 199 GLU A O 1
ATOM 1651 N N . ASN A 1 200 ? 37.209 -26.766 -17.329 1.00 76.69 200 ASN A N 1
ATOM 1652 C CA . ASN A 1 200 ? 36.515 -28.017 -17.013 1.00 76.69 200 ASN A CA 1
ATOM 1653 C C . ASN A 1 200 ? 36.628 -29.108 -18.090 1.00 76.69 200 ASN A C 1
ATOM 1655 O O . ASN A 1 200 ? 36.035 -30.176 -17.943 1.00 76.69 200 ASN A O 1
ATOM 1659 N N . THR A 1 201 ? 37.350 -28.864 -19.191 1.00 79.81 201 THR A N 1
ATOM 1660 C CA . THR A 1 201 ? 37.455 -29.827 -20.302 1.00 79.81 201 THR A CA 1
ATOM 1661 C C . THR A 1 201 ? 38.876 -29.947 -20.850 1.00 79.81 201 THR A C 1
ATOM 1663 O O . THR A 1 201 ? 39.649 -28.986 -20.864 1.00 79.81 201 THR A O 1
ATOM 1666 N N . ASP A 1 202 ? 39.203 -31.129 -21.379 1.00 82.00 202 ASP A N 1
ATOM 1667 C CA . ASP A 1 202 ? 40.473 -31.393 -22.068 1.00 82.00 202 ASP A CA 1
ATOM 1668 C C . ASP A 1 202 ? 40.401 -31.173 -23.593 1.00 82.00 202 ASP A C 1
ATOM 1670 O O . ASP A 1 202 ? 41.369 -31.444 -24.304 1.00 82.00 202 ASP A O 1
ATOM 1674 N N . MET A 1 203 ? 39.287 -30.630 -24.104 1.00 86.88 203 MET A N 1
ATOM 1675 C CA . MET A 1 203 ? 39.143 -30.241 -25.514 1.00 86.88 203 MET A CA 1
ATOM 1676 C C . MET A 1 203 ? 40.264 -29.283 -25.937 1.00 86.88 203 MET A C 1
ATOM 1678 O O . MET A 1 203 ? 40.721 -28.450 -25.146 1.00 86.88 203 MET A O 1
ATOM 1682 N N . SER A 1 204 ? 40.706 -29.328 -27.191 1.00 89.75 204 SER A N 1
ATOM 1683 C CA . SER A 1 204 ? 41.666 -28.349 -27.715 1.00 89.75 204 SER A CA 1
ATOM 1684 C C . SER A 1 204 ? 41.106 -26.918 -27.641 1.00 89.75 204 SER A C 1
ATOM 1686 O O . SER A 1 204 ? 39.899 -26.703 -27.541 1.00 89.75 204 SER A O 1
ATOM 1688 N N . ILE A 1 205 ? 41.978 -25.902 -27.683 1.00 87.12 205 ILE A N 1
ATOM 1689 C CA . ILE A 1 205 ? 41.536 -24.493 -27.645 1.00 87.12 205 ILE A CA 1
ATOM 1690 C C . ILE A 1 205 ? 40.561 -24.197 -28.797 1.00 87.12 205 ILE A C 1
ATOM 1692 O O . ILE A 1 205 ? 39.569 -23.507 -28.591 1.00 87.12 205 ILE A O 1
ATOM 1696 N N . SER A 1 206 ? 40.810 -24.754 -29.987 1.00 87.50 206 SER A N 1
ATOM 1697 C CA . SER A 1 206 ? 39.929 -24.571 -31.146 1.00 87.50 206 SER A CA 1
ATOM 1698 C C . SER A 1 206 ? 38.560 -25.217 -30.933 1.00 87.50 206 SER A C 1
ATOM 1700 O O . SER A 1 206 ? 37.541 -24.599 -31.233 1.00 87.50 206 SER A O 1
ATOM 1702 N N . GLU A 1 207 ? 38.519 -26.429 -30.377 1.00 87.81 207 GLU A N 1
ATOM 1703 C CA . GLU A 1 207 ? 37.267 -27.140 -30.081 1.00 87.81 207 GLU A CA 1
ATOM 1704 C C . GLU A 1 207 ? 36.452 -26.440 -28.990 1.00 87.81 207 GLU A C 1
ATOM 1706 O O . GLU A 1 207 ? 35.235 -26.359 -29.112 1.00 87.81 207 GLU A O 1
ATOM 1711 N N . VAL A 1 208 ? 37.103 -25.862 -27.971 1.00 89.81 208 VAL A N 1
ATOM 1712 C CA . VAL A 1 208 ? 36.413 -25.076 -26.931 1.00 89.81 208 VAL A CA 1
ATOM 1713 C C . VAL A 1 208 ? 35.753 -23.823 -27.500 1.00 89.81 208 VAL A C 1
ATOM 1715 O O . VAL A 1 208 ? 34.628 -23.492 -27.139 1.00 89.81 208 VAL A O 1
ATOM 1718 N N . PHE A 1 209 ? 36.437 -23.107 -28.391 1.00 90.00 209 PHE A N 1
ATOM 1719 C CA . PHE A 1 209 ? 35.837 -21.942 -29.038 1.00 90.00 209 PHE A CA 1
ATOM 1720 C C . PHE A 1 209 ? 34.661 -22.383 -29.920 1.00 90.00 209 PHE A C 1
ATOM 1722 O O . PHE A 1 209 ? 33.562 -21.835 -29.797 1.00 90.00 209 PHE A O 1
ATOM 1729 N N . THR A 1 210 ? 34.864 -23.444 -30.709 1.00 89.06 210 THR A N 1
ATOM 1730 C CA . THR A 1 210 ? 33.839 -24.004 -31.602 1.00 89.06 210 THR A CA 1
ATOM 1731 C C . THR A 1 210 ? 32.593 -24.441 -30.826 1.00 89.06 210 THR A C 1
ATOM 1733 O O . THR A 1 210 ? 31.478 -24.118 -31.227 1.00 89.06 210 THR A O 1
ATOM 1736 N N . SER A 1 211 ? 32.754 -25.104 -29.675 1.00 87.50 211 SER A N 1
ATOM 1737 C CA . SER A 1 211 ? 31.632 -25.530 -28.824 1.00 87.50 211 SER A CA 1
ATOM 1738 C C . SER A 1 211 ? 30.884 -24.364 -28.172 1.00 87.50 211 SER A C 1
ATOM 1740 O O . SER A 1 211 ? 29.717 -24.505 -27.815 1.00 87.50 211 SER A O 1
ATOM 1742 N N . CYS A 1 212 ? 31.511 -23.189 -28.086 1.00 87.81 212 CYS A N 1
ATOM 1743 C CA . CYS A 1 212 ? 30.877 -21.940 -27.664 1.00 87.81 212 CYS A CA 1
ATOM 1744 C C . CYS A 1 212 ? 30.265 -21.146 -28.839 1.00 87.81 212 CYS A C 1
ATOM 1746 O O . CYS A 1 212 ? 29.850 -19.993 -28.662 1.00 87.81 212 CYS A O 1
ATOM 1748 N N . GLY A 1 213 ? 30.213 -21.738 -30.038 1.00 84.00 213 GLY A N 1
ATOM 1749 C CA . GLY A 1 213 ? 29.646 -21.137 -31.245 1.00 84.00 213 GLY A CA 1
ATOM 1750 C C . GLY A 1 213 ? 30.469 -19.965 -31.779 1.00 84.00 213 GLY A C 1
ATOM 1751 O O . GLY A 1 213 ? 29.889 -18.984 -32.247 1.00 84.00 213 GLY A O 1
ATOM 1752 N N . VAL A 1 214 ? 31.796 -19.999 -31.615 1.00 84.69 214 VAL A N 1
ATOM 1753 C CA . VAL A 1 214 ? 32.721 -19.000 -32.169 1.00 84.69 214 VAL A CA 1
ATOM 1754 C C . VAL A 1 214 ? 33.971 -19.669 -32.717 1.00 84.69 214 VAL A C 1
ATOM 1756 O O . VAL A 1 214 ? 34.480 -20.624 -32.146 1.00 84.69 214 VAL A O 1
ATOM 1759 N N . ASP A 1 215 ? 34.533 -19.130 -33.788 1.00 83.25 215 ASP A N 1
ATOM 1760 C CA . ASP A 1 215 ? 35.831 -19.609 -34.248 1.00 83.25 215 ASP A CA 1
ATOM 1761 C C . ASP A 1 215 ? 36.950 -19.068 -33.359 1.00 83.25 215 ASP A C 1
ATOM 1763 O O . ASP A 1 215 ? 36.882 -17.943 -32.843 1.00 83.25 215 ASP A O 1
ATOM 1767 N N . TYR A 1 216 ? 38.037 -19.833 -33.245 1.00 79.62 216 TYR A N 1
ATOM 1768 C CA . TYR A 1 216 ? 39.302 -19.348 -32.694 1.00 79.62 216 TYR A CA 1
ATOM 1769 C C . TYR A 1 216 ? 39.987 -18.384 -33.685 1.00 79.62 216 TYR A C 1
ATOM 1771 O O . TYR A 1 216 ? 41.073 -18.631 -34.204 1.00 79.62 216 TYR A O 1
ATOM 1779 N N . SER A 1 217 ? 39.303 -17.282 -33.990 1.00 75.56 217 SER A N 1
ATOM 1780 C CA . SER A 1 217 ? 39.754 -16.203 -34.861 1.00 75.56 217 SER A CA 1
ATOM 1781 C C . SER A 1 217 ? 40.305 -15.034 -34.040 1.00 75.56 217 SER A C 1
ATOM 1783 O O . SER A 1 217 ? 40.052 -14.917 -32.835 1.00 75.56 217 SER A O 1
ATOM 1785 N N . GLY A 1 218 ? 41.047 -14.134 -34.697 1.00 69.69 218 GLY A N 1
ATOM 1786 C CA . GLY A 1 218 ? 41.693 -12.991 -34.040 1.00 69.69 218 GLY A CA 1
ATOM 1787 C C . GLY A 1 218 ? 40.739 -12.150 -33.184 1.00 69.69 218 GLY A C 1
ATOM 1788 O O . GLY A 1 218 ? 41.105 -11.747 -32.090 1.00 69.69 218 GLY A O 1
ATOM 1789 N N . VAL A 1 219 ? 39.476 -11.976 -33.594 1.00 74.19 219 VAL A N 1
ATOM 1790 C CA . VAL A 1 219 ? 38.502 -11.139 -32.869 1.00 74.19 219 VAL A CA 1
ATOM 1791 C C . VAL A 1 219 ? 38.158 -11.700 -31.484 1.00 74.19 219 VAL A C 1
ATOM 1793 O O . VAL A 1 219 ? 38.204 -10.960 -30.498 1.00 74.19 219 VAL A O 1
ATOM 1796 N N . TYR A 1 220 ? 37.831 -12.991 -31.373 1.00 79.81 220 TYR A N 1
ATOM 1797 C CA . TYR A 1 220 ? 37.485 -13.606 -30.084 1.00 79.81 220 TYR A CA 1
ATOM 1798 C C . TYR A 1 220 ? 38.724 -13.974 -29.265 1.00 79.81 220 TYR A C 1
ATOM 1800 O O . TYR A 1 220 ? 38.684 -13.862 -28.040 1.00 79.81 220 TYR A O 1
ATOM 1808 N N . ALA A 1 221 ? 39.846 -14.313 -29.906 1.00 81.69 221 ALA A N 1
ATOM 1809 C CA . ALA A 1 221 ? 41.121 -14.504 -29.217 1.00 81.69 221 ALA A CA 1
ATOM 1810 C C . ALA A 1 221 ? 41.640 -13.192 -28.591 1.00 81.69 221 ALA A C 1
ATOM 1812 O O . ALA A 1 221 ? 42.052 -13.182 -27.427 1.00 81.69 221 ALA A O 1
ATOM 1813 N N . ASP A 1 222 ? 41.553 -12.071 -29.315 1.00 81.38 222 ASP A N 1
ATOM 1814 C CA . ASP A 1 222 ? 41.912 -10.744 -28.804 1.00 81.38 222 ASP A CA 1
ATOM 1815 C C . ASP A 1 222 ? 40.930 -10.269 -27.737 1.00 81.38 222 ASP A C 1
ATOM 1817 O O . ASP A 1 222 ? 41.345 -9.685 -26.736 1.00 81.38 222 ASP A O 1
ATOM 1821 N N . THR A 1 223 ? 39.631 -10.527 -27.918 1.00 83.44 223 THR A N 1
ATOM 1822 C CA . THR A 1 223 ? 38.613 -10.192 -26.913 1.00 83.44 223 THR A CA 1
ATOM 1823 C C . THR A 1 223 ? 38.842 -10.980 -25.627 1.00 83.44 223 THR A C 1
ATOM 1825 O O . THR A 1 223 ? 38.840 -10.378 -24.556 1.00 83.44 223 THR A O 1
ATOM 1828 N N . PHE A 1 224 ? 39.143 -12.280 -25.717 1.00 87.38 224 PHE A N 1
ATOM 1829 C CA . PHE A 1 224 ? 39.508 -13.106 -24.566 1.00 87.38 224 PHE A CA 1
ATOM 1830 C C . PHE A 1 224 ? 40.745 -12.553 -23.854 1.00 87.38 224 PHE A C 1
ATOM 1832 O O . PHE A 1 224 ? 40.738 -12.396 -22.634 1.00 87.38 224 PHE A O 1
ATOM 1839 N N . LYS A 1 225 ? 41.799 -12.206 -24.605 1.00 87.00 225 LYS A N 1
ATOM 1840 C CA . LYS A 1 225 ? 43.038 -11.657 -24.038 1.00 87.00 225 LYS A CA 1
ATOM 1841 C C . LYS A 1 225 ? 42.829 -10.295 -23.384 1.00 87.00 225 LYS A C 1
ATOM 1843 O O . LYS A 1 225 ? 43.394 -10.045 -22.326 1.00 87.00 225 LYS A O 1
ATOM 1848 N N . LYS A 1 226 ? 42.011 -9.426 -23.982 1.00 83.81 226 LYS A N 1
ATOM 1849 C CA . LYS A 1 226 ? 41.632 -8.132 -23.391 1.00 83.81 226 LYS A CA 1
ATOM 1850 C C . LYS A 1 226 ? 40.808 -8.308 -22.116 1.00 83.81 226 LYS A C 1
ATOM 1852 O O . LYS A 1 226 ? 40.984 -7.532 -21.189 1.00 83.81 226 LYS A O 1
ATOM 1857 N N . HIS A 1 227 ? 39.930 -9.310 -22.079 1.00 82.56 227 HIS A N 1
ATOM 1858 C CA . HIS A 1 227 ? 39.031 -9.566 -20.950 1.00 82.56 227 HIS A CA 1
ATOM 1859 C C . HIS A 1 227 ? 39.726 -10.257 -19.771 1.00 82.56 227 HIS A C 1
ATOM 1861 O O . HIS A 1 227 ? 39.466 -9.925 -18.624 1.00 82.56 227 HIS A O 1
ATOM 1867 N N . THR A 1 228 ? 40.633 -11.198 -20.042 1.00 83.62 228 THR A N 1
ATOM 1868 C CA . THR A 1 228 ? 41.302 -12.018 -19.010 1.00 83.62 228 THR A CA 1
ATOM 1869 C C . THR A 1 228 ? 42.745 -11.600 -18.719 1.00 83.62 228 THR A C 1
ATOM 1871 O O . THR A 1 228 ? 43.378 -12.145 -17.820 1.00 83.62 228 THR A O 1
ATOM 1874 N N . GLY A 1 229 ? 43.310 -10.680 -19.507 1.00 84.62 229 GLY A N 1
ATOM 1875 C CA . GLY A 1 229 ? 44.719 -10.279 -19.439 1.00 84.62 229 GLY A CA 1
ATOM 1876 C C . GLY A 1 229 ? 45.705 -11.295 -20.035 1.00 84.62 229 GLY A C 1
ATOM 1877 O O . GLY A 1 229 ? 46.896 -11.002 -20.154 1.00 84.62 229 GLY A O 1
ATOM 1878 N N . MET A 1 230 ? 45.250 -12.482 -20.452 1.00 89.31 230 MET A N 1
ATOM 1879 C CA . MET A 1 230 ? 46.114 -13.567 -20.926 1.00 89.31 230 MET A CA 1
ATOM 1880 C C . MET A 1 230 ? 45.499 -14.352 -22.091 1.00 89.31 230 MET A C 1
ATOM 1882 O O . MET A 1 230 ? 44.319 -14.247 -22.392 1.00 89.31 230 MET A O 1
ATOM 1886 N N . THR A 1 231 ? 46.311 -15.128 -22.813 1.00 89.69 231 THR A N 1
ATOM 1887 C CA . THR A 1 231 ? 45.793 -15.950 -23.919 1.00 89.69 231 THR A CA 1
ATOM 1888 C C . THR A 1 231 ? 45.049 -17.179 -23.379 1.00 89.69 231 THR A C 1
ATOM 1890 O O . THR A 1 231 ? 45.434 -17.677 -22.320 1.00 89.69 231 THR A O 1
ATOM 1893 N N . PRO A 1 232 ? 44.067 -17.745 -24.109 1.00 87.75 232 PRO A N 1
ATOM 1894 C CA . PRO A 1 232 ? 43.342 -18.957 -23.694 1.00 87.75 232 PRO A CA 1
ATOM 1895 C C . PRO A 1 232 ? 44.246 -20.115 -23.253 1.00 87.75 232 PRO A C 1
ATOM 1897 O O . PRO A 1 232 ? 43.995 -20.787 -22.258 1.00 87.75 232 PRO A O 1
ATOM 1900 N N . MET A 1 233 ? 45.364 -20.306 -23.958 1.00 86.00 233 MET A N 1
ATOM 1901 C CA . MET A 1 233 ? 46.354 -21.332 -23.629 1.00 86.00 233 MET A CA 1
ATOM 1902 C C . MET A 1 233 ? 47.069 -21.069 -22.297 1.00 86.00 233 MET A C 1
ATOM 1904 O O . MET A 1 233 ? 47.327 -22.009 -21.547 1.00 86.00 233 MET A O 1
ATOM 1908 N N . LYS A 1 234 ? 47.408 -19.805 -22.004 1.00 85.12 234 LYS A N 1
ATOM 1909 C CA . LYS A 1 234 ? 48.002 -19.421 -20.715 1.00 85.12 234 LYS A CA 1
ATOM 1910 C C . LYS A 1 234 ? 46.975 -19.543 -19.588 1.00 85.12 234 LYS A C 1
ATOM 1912 O O . LYS A 1 234 ? 47.311 -20.099 -18.552 1.00 85.12 234 LYS A O 1
ATOM 1917 N N . TYR A 1 235 ? 45.737 -19.123 -19.844 1.00 87.00 235 TYR A N 1
ATOM 1918 C CA . TYR A 1 235 ? 44.613 -19.219 -18.913 1.00 87.00 235 TYR A CA 1
ATOM 1919 C C . TYR A 1 235 ? 44.338 -20.665 -18.480 1.00 87.00 235 TYR A C 1
ATOM 1921 O O . TYR A 1 235 ? 44.303 -20.972 -17.295 1.00 87.00 235 TYR A O 1
ATOM 1929 N N . ARG A 1 236 ? 44.261 -21.610 -19.424 1.00 84.62 236 ARG A N 1
ATOM 1930 C CA . ARG A 1 236 ? 44.093 -23.034 -19.086 1.00 84.62 236 ARG A CA 1
ATOM 1931 C C . ARG A 1 236 ? 45.238 -23.580 -18.222 1.00 84.62 236 ARG A C 1
ATOM 1933 O O . ARG A 1 236 ? 45.017 -24.400 -17.335 1.00 84.62 236 ARG A O 1
ATOM 1940 N N . LYS A 1 237 ? 46.475 -23.144 -18.481 1.00 81.62 237 LYS A N 1
ATOM 1941 C CA . LYS A 1 237 ? 47.650 -23.591 -17.718 1.00 81.62 237 LYS A CA 1
ATOM 1942 C C . LYS A 1 237 ? 47.665 -23.057 -16.285 1.00 81.62 237 LYS A C 1
ATOM 1944 O O . LYS A 1 237 ? 48.158 -23.769 -15.418 1.00 81.62 237 LYS A O 1
ATOM 1949 N N . SER A 1 238 ? 47.131 -21.860 -16.025 1.00 77.38 238 SER A N 1
ATOM 1950 C CA . SER A 1 238 ? 47.082 -21.310 -14.664 1.00 77.38 238 SER A CA 1
ATOM 1951 C C . SER A 1 238 ? 46.086 -22.042 -13.760 1.00 77.38 238 SER A C 1
ATOM 1953 O O . SER A 1 238 ? 46.353 -22.169 -12.573 1.00 77.38 238 SER A O 1
ATOM 1955 N N . PHE A 1 239 ? 44.998 -22.599 -14.305 1.00 63.88 239 PHE A N 1
ATOM 1956 C CA . PHE A 1 239 ? 43.993 -23.325 -13.511 1.00 63.88 239 PHE A CA 1
ATOM 1957 C C . PHE A 1 239 ? 44.370 -24.772 -13.173 1.00 63.88 239 PHE A C 1
ATOM 1959 O O . PHE A 1 239 ? 44.021 -25.248 -12.097 1.00 63.88 239 PHE A O 1
ATOM 1966 N N . LYS A 1 240 ? 45.162 -25.463 -14.009 1.00 55.03 240 LYS A N 1
ATOM 1967 C CA . LYS A 1 240 ? 45.674 -26.810 -13.667 1.00 55.03 240 LYS A CA 1
ATOM 1968 C C . LYS A 1 240 ? 46.631 -26.815 -12.455 1.00 55.03 240 LYS A C 1
ATOM 1970 O O . LYS A 1 240 ? 46.942 -27.887 -11.951 1.00 55.03 240 LYS A O 1
ATOM 1975 N N . ILE A 1 241 ? 47.080 -25.646 -11.981 1.00 45.97 241 ILE A N 1
ATOM 1976 C CA . ILE A 1 241 ? 47.954 -25.489 -10.805 1.00 45.97 241 ILE A CA 1
ATOM 1977 C C . ILE A 1 241 ? 47.148 -25.314 -9.498 1.00 45.97 241 ILE A C 1
ATOM 1979 O O . ILE A 1 241 ? 47.620 -25.730 -8.445 1.00 45.97 241 ILE A O 1
ATOM 1983 N N . ASP A 1 242 ? 45.925 -24.774 -9.550 1.00 40.78 242 ASP A N 1
ATOM 1984 C CA . ASP A 1 242 ? 45.163 -24.345 -8.356 1.00 40.78 242 ASP A CA 1
ATOM 1985 C C . ASP A 1 242 ? 44.221 -25.425 -7.773 1.00 40.78 242 ASP A C 1
ATOM 1987 O O . ASP A 1 242 ? 43.739 -25.312 -6.645 1.00 40.78 242 ASP A O 1
ATOM 1991 N N . VAL A 1 243 ? 43.975 -26.513 -8.513 1.00 38.81 243 VAL A N 1
ATOM 1992 C CA . VAL A 1 243 ? 43.037 -27.588 -8.117 1.00 38.81 243 VAL A CA 1
ATOM 1993 C C . VAL A 1 243 ? 43.589 -28.481 -6.988 1.00 38.81 243 VAL A C 1
ATOM 1995 O O . VAL A 1 243 ? 42.825 -29.155 -6.306 1.00 38.81 243 VAL A O 1
ATOM 1998 N N . TYR A 1 244 ? 44.896 -28.448 -6.703 1.00 36.09 244 TYR A N 1
ATOM 1999 C CA . TYR A 1 244 ? 45.511 -29.305 -5.675 1.00 36.09 244 TYR A CA 1
ATOM 2000 C C . TYR A 1 244 ? 45.324 -28.833 -4.215 1.00 36.09 244 TYR A C 1
ATOM 2002 O O . TYR A 1 244 ? 45.704 -29.567 -3.304 1.00 36.09 244 TYR A O 1
ATOM 2010 N N . CYS A 1 245 ? 44.743 -27.650 -3.956 1.00 37.91 245 CYS A N 1
ATOM 2011 C CA . CYS A 1 245 ? 44.785 -27.017 -2.622 1.00 37.91 245 CYS A CA 1
ATOM 2012 C C . CYS A 1 245 ? 43.428 -26.693 -1.964 1.00 37.91 245 CYS A C 1
ATOM 2014 O O . CYS A 1 245 ? 43.413 -26.059 -0.908 1.00 37.91 245 CYS A O 1
ATOM 2016 N N . ARG A 1 246 ? 42.283 -27.093 -2.529 1.00 31.25 246 ARG A N 1
ATOM 2017 C CA . ARG A 1 246 ? 40.957 -26.749 -1.974 1.00 31.25 246 ARG A CA 1
ATOM 2018 C C . ARG A 1 246 ? 40.066 -27.971 -1.816 1.00 31.25 246 ARG A C 1
ATOM 2020 O O . ARG A 1 246 ? 39.115 -28.146 -2.562 1.00 31.25 246 ARG A O 1
ATOM 2027 N N . ASP A 1 247 ? 40.350 -28.780 -0.804 1.00 30.69 247 ASP A N 1
ATOM 2028 C CA . ASP A 1 247 ? 39.364 -29.734 -0.307 1.00 30.69 247 ASP A CA 1
ATOM 2029 C C . ASP A 1 247 ? 39.441 -29.794 1.222 1.00 30.69 247 ASP A C 1
ATOM 2031 O O . ASP A 1 247 ? 40.459 -30.225 1.770 1.00 30.69 247 ASP A O 1
ATOM 2035 N N . LYS A 1 248 ? 38.383 -29.275 1.871 1.00 32.12 248 LYS A N 1
ATOM 2036 C CA . LYS A 1 248 ? 37.946 -29.390 3.286 1.00 32.12 248 LYS A CA 1
ATOM 2037 C C . LYS A 1 248 ? 37.412 -28.058 3.823 1.00 32.12 248 LYS A C 1
ATOM 2039 O O . LYS A 1 248 ? 38.187 -27.173 4.172 1.00 32.12 248 LYS A O 1
ATOM 2044 N N . ASN A 1 249 ? 36.084 -27.948 3.931 1.00 27.33 249 ASN A N 1
ATOM 2045 C CA . ASN A 1 249 ? 35.363 -27.637 5.180 1.00 27.33 249 ASN A CA 1
ATOM 2046 C C . ASN A 1 249 ? 33.905 -27.244 4.891 1.00 27.33 249 ASN A C 1
ATOM 2048 O O . ASN A 1 249 ? 33.633 -26.210 4.288 1.00 27.33 249 ASN A O 1
ATOM 2052 N N . THR A 1 250 ? 32.965 -28.040 5.401 1.00 26.33 250 THR A N 1
ATOM 2053 C CA . THR A 1 250 ? 31.538 -27.705 5.516 1.00 26.33 250 THR A CA 1
ATOM 2054 C C . THR A 1 250 ? 31.188 -27.760 7.002 1.00 26.33 250 THR A C 1
ATOM 2056 O O . THR A 1 250 ? 31.494 -28.752 7.662 1.00 26.33 250 THR A O 1
ATOM 2059 N N . VAL A 1 251 ? 30.594 -26.697 7.551 1.00 26.19 251 VAL A N 1
ATOM 2060 C CA . VAL A 1 251 ? 30.207 -26.611 8.970 1.00 26.19 251 VAL A CA 1
ATOM 2061 C C . VAL A 1 251 ? 28.689 -26.507 9.088 1.00 26.19 251 VAL A C 1
ATOM 2063 O O . VAL A 1 251 ? 28.055 -25.684 8.434 1.00 26.19 251 VAL A O 1
ATOM 2066 N N . HIS A 1 252 ? 28.134 -27.364 9.946 1.00 26.00 252 HIS A N 1
ATOM 2067 C CA . HIS A 1 252 ? 26.734 -27.413 10.358 1.00 26.00 252 HIS A CA 1
ATOM 2068 C C . HIS A 1 252 ? 26.341 -26.230 11.256 1.00 26.00 252 HIS A C 1
ATOM 2070 O O . HIS A 1 252 ? 27.046 -25.899 12.210 1.00 26.00 252 HIS A O 1
ATOM 2076 N N . ILE A 1 253 ? 25.158 -25.666 11.005 1.00 25.97 253 ILE A N 1
ATOM 2077 C CA . ILE A 1 253 ? 24.500 -24.664 11.852 1.00 25.97 253 ILE A CA 1
ATOM 2078 C C . ILE A 1 253 ? 23.757 -25.387 12.987 1.00 25.97 253 ILE A C 1
ATOM 2080 O O . ILE A 1 253 ? 22.927 -26.259 12.732 1.00 25.97 253 ILE A O 1
ATOM 2084 N N . LYS A 1 254 ? 24.052 -25.025 14.243 1.00 26.30 254 LYS A N 1
ATOM 2085 C CA . LYS A 1 254 ? 23.270 -25.412 15.428 1.00 26.30 254 LYS A CA 1
ATOM 2086 C C . LYS A 1 254 ? 22.255 -24.316 15.753 1.00 26.30 254 LYS A C 1
ATOM 2088 O O . LYS A 1 254 ? 22.634 -23.165 15.949 1.00 26.30 254 LYS A O 1
ATOM 2093 N N . SER A 1 255 ? 20.992 -24.707 15.866 1.00 27.19 255 SER A N 1
ATOM 2094 C CA . SER A 1 255 ? 19.898 -23.930 16.450 1.00 27.19 255 SER A CA 1
ATOM 2095 C C . SER A 1 255 ? 20.088 -23.758 17.960 1.00 27.19 255 SER A C 1
ATOM 2097 O O . SER A 1 255 ? 20.465 -24.712 18.646 1.00 27.19 255 SER A O 1
ATOM 2099 N N . LYS A 1 256 ? 19.771 -22.572 18.487 1.00 29.52 256 LYS A N 1
ATOM 2100 C CA . LYS A 1 256 ? 19.668 -22.303 19.925 1.00 29.52 256 LYS A CA 1
ATOM 2101 C C . LYS A 1 256 ? 18.233 -21.873 20.240 1.00 29.52 256 LYS A C 1
ATOM 2103 O O . LYS A 1 256 ? 17.748 -20.913 19.651 1.00 29.52 256 LYS A O 1
ATOM 2108 N N . GLN A 1 257 ? 17.578 -22.636 21.112 1.00 29.41 257 GLN A N 1
ATOM 2109 C CA . GLN A 1 257 ? 16.317 -22.303 21.773 1.00 29.41 257 GLN A CA 1
ATOM 2110 C C . GLN A 1 257 ? 16.582 -21.335 22.934 1.00 29.41 257 GLN A C 1
ATOM 2112 O O . GLN A 1 257 ? 17.675 -21.356 23.502 1.00 29.41 257 GLN A O 1
ATOM 2117 N N . ASP A 1 258 ? 15.601 -20.480 23.234 1.00 27.34 258 ASP A N 1
ATOM 2118 C CA . ASP A 1 258 ? 14.889 -20.408 24.526 1.00 27.34 258 ASP A CA 1
ATOM 2119 C C . ASP A 1 258 ? 14.206 -19.031 24.647 1.00 27.34 258 ASP A C 1
ATOM 2121 O O . ASP A 1 258 ? 14.865 -18.018 24.876 1.00 27.34 258 ASP A O 1
ATOM 2125 N N . ALA A 1 259 ? 12.878 -18.987 24.491 1.00 32.81 259 ALA A N 1
ATOM 2126 C CA . ALA A 1 259 ? 12.052 -17.816 24.791 1.00 32.81 259 ALA A CA 1
ATOM 2127 C C . ALA A 1 259 ? 10.932 -18.216 25.767 1.00 32.81 259 ALA A C 1
ATOM 2129 O O . ALA A 1 259 ? 10.308 -19.266 25.617 1.00 32.81 259 ALA A O 1
ATOM 2130 N N . ASN A 1 260 ? 10.744 -17.386 26.795 1.00 41.69 260 ASN A N 1
ATOM 2131 C CA . ASN A 1 260 ? 9.825 -17.563 27.922 1.00 41.69 260 ASN A CA 1
ATOM 2132 C C . ASN A 1 260 ? 8.384 -17.901 27.496 1.00 41.69 260 ASN A C 1
ATOM 2134 O O . ASN A 1 260 ? 7.806 -17.245 26.636 1.00 41.69 260 ASN A O 1
ATOM 2138 N N . ILE A 1 261 ? 7.790 -18.889 28.168 1.00 44.38 261 ILE A N 1
ATOM 2139 C CA . ILE A 1 261 ? 6.449 -19.427 27.895 1.00 44.38 261 ILE A CA 1
ATOM 2140 C C . ILE A 1 261 ? 5.395 -18.576 28.633 1.00 44.38 261 ILE A C 1
ATOM 2142 O O . ILE A 1 261 ? 5.342 -18.594 29.862 1.00 44.38 261 ILE A O 1
ATOM 2146 N N . LEU A 1 262 ? 4.551 -17.840 27.901 1.00 54.97 262 LEU A N 1
ATOM 2147 C CA . LEU A 1 262 ? 3.442 -17.022 28.433 1.00 54.97 262 LEU A CA 1
ATOM 2148 C C . LEU A 1 262 ? 2.144 -17.837 28.500 1.00 54.97 262 LEU A C 1
ATOM 2150 O O . LEU A 1 262 ? 1.817 -18.518 27.542 1.00 54.97 262 LEU A O 1
ATOM 2154 N N . SER A 1 263 ? 1.354 -17.776 29.577 1.00 66.19 263 SER A N 1
ATOM 2155 C CA . SER A 1 263 ? 0.052 -18.479 29.610 1.00 66.19 263 SER A CA 1
ATOM 2156 C C . SER A 1 263 ? -0.949 -17.902 28.588 1.00 66.19 263 SER A C 1
ATOM 2158 O O . SER A 1 263 ? -0.909 -16.712 28.292 1.00 66.19 263 SER A O 1
ATOM 2160 N N . GLU A 1 264 ? -1.882 -18.711 28.069 1.00 65.38 264 GLU A N 1
ATOM 2161 C CA . GLU A 1 264 ? -2.859 -18.283 27.041 1.00 65.38 264 GLU A CA 1
ATOM 2162 C C . GLU A 1 264 ? -3.743 -17.107 27.507 1.00 65.38 264 GLU A C 1
ATOM 2164 O O . GLU A 1 264 ? -3.972 -16.159 26.759 1.00 65.38 264 GLU A O 1
ATOM 2169 N N . ASN A 1 265 ? -4.139 -17.094 28.786 1.00 72.88 265 ASN A N 1
ATOM 2170 C CA . ASN A 1 265 ? -4.861 -15.973 29.404 1.00 72.88 265 ASN A CA 1
ATOM 2171 C C . ASN A 1 265 ? -4.024 -14.689 29.493 1.00 72.88 265 ASN A C 1
ATOM 2173 O O . ASN A 1 265 ? -4.568 -13.584 29.534 1.00 72.88 265 ASN A O 1
ATOM 2177 N N . GLU A 1 266 ? -2.704 -14.819 29.590 1.00 75.69 266 GLU A N 1
ATOM 2178 C CA . GLU A 1 266 ? -1.801 -13.677 29.654 1.00 75.69 266 GLU A CA 1
ATOM 2179 C C . GLU A 1 266 ? -1.494 -13.135 28.259 1.00 75.69 266 GLU A C 1
ATOM 2181 O O . GLU A 1 266 ? -1.482 -11.918 28.083 1.00 75.69 266 GLU A O 1
ATOM 2186 N N . LEU A 1 267 ? -1.367 -14.018 27.262 1.00 76.00 267 LEU A N 1
ATOM 2187 C CA . LEU A 1 267 ? -1.326 -13.648 25.848 1.00 76.00 267 LEU A CA 1
ATOM 2188 C C . LEU A 1 267 ? -2.591 -12.880 25.442 1.00 76.00 267 LEU A C 1
ATOM 2190 O O . LEU A 1 267 ? -2.474 -11.827 24.824 1.00 76.00 267 LEU A O 1
ATOM 2194 N N . GLU A 1 268 ? -3.779 -13.357 25.834 1.00 84.31 268 GLU A N 1
ATOM 2195 C CA . GLU A 1 268 ? -5.056 -12.689 25.541 1.00 84.31 268 GLU A CA 1
ATOM 2196 C C . GLU A 1 268 ? -5.100 -11.269 26.125 1.00 84.31 268 GLU A C 1
ATOM 2198 O O . GLU A 1 268 ? -5.278 -10.292 25.395 1.00 84.31 268 GLU A O 1
ATOM 2203 N N . LYS A 1 269 ? -4.880 -11.139 27.441 1.00 82.69 269 LYS A N 1
ATOM 2204 C CA . LYS A 1 269 ? -4.903 -9.836 28.126 1.00 82.69 269 LYS A CA 1
ATOM 2205 C C . LYS A 1 269 ? -3.899 -8.859 27.534 1.00 82.69 269 LYS A C 1
ATOM 2207 O O . LYS A 1 269 ? -4.225 -7.687 27.356 1.00 82.69 269 LYS A O 1
ATOM 2212 N N . ARG A 1 270 ? -2.686 -9.338 27.246 1.00 78.62 270 ARG A N 1
ATOM 2213 C CA . ARG A 1 270 ? -1.654 -8.537 26.590 1.00 78.62 270 ARG A CA 1
ATOM 2214 C C . ARG A 1 270 ? -2.162 -8.085 25.229 1.00 78.62 270 ARG A C 1
ATOM 2216 O O . ARG A 1 270 ? -2.306 -6.886 25.033 1.00 78.62 270 ARG A O 1
ATOM 2223 N N . LEU A 1 271 ? -2.524 -9.010 24.346 1.00 84.50 271 LEU A N 1
ATOM 2224 C CA . LEU A 1 271 ? -2.966 -8.705 22.987 1.00 84.50 271 LEU A CA 1
ATOM 2225 C C . LEU A 1 271 ? -4.118 -7.680 22.945 1.00 84.50 271 LEU A C 1
ATOM 2227 O O . LEU A 1 271 ? -4.099 -6.785 22.103 1.00 84.50 271 LEU A O 1
ATOM 2231 N N . PHE A 1 272 ? -5.086 -7.759 23.864 1.00 88.31 272 PHE A N 1
ATOM 2232 C CA . PHE A 1 272 ? -6.223 -6.827 23.907 1.00 88.31 272 PHE A CA 1
ATOM 2233 C C . PHE A 1 272 ? -5.830 -5.433 24.391 1.00 88.31 272 PHE A C 1
ATOM 2235 O O . PHE A 1 272 ? -6.125 -4.452 23.712 1.00 88.31 272 PHE A O 1
ATOM 2242 N N . ASN A 1 273 ? -5.119 -5.337 25.521 1.00 81.06 273 ASN A N 1
ATOM 2243 C CA . ASN A 1 273 ? -4.617 -4.052 26.029 1.00 81.06 273 ASN A CA 1
ATOM 2244 C C . ASN A 1 273 ? -3.777 -3.331 24.974 1.00 81.06 273 ASN A C 1
ATOM 2246 O O . ASN A 1 273 ? -3.761 -2.110 24.888 1.00 81.06 273 ASN A O 1
ATOM 2250 N N . ILE A 1 274 ? -3.073 -4.124 24.180 1.00 75.38 274 ILE A N 1
ATOM 2251 C CA . ILE A 1 274 ? -2.180 -3.690 23.130 1.00 75.38 274 ILE A CA 1
ATOM 2252 C C . ILE A 1 274 ? -2.953 -3.161 21.926 1.00 75.38 274 ILE A C 1
ATOM 2254 O O . ILE A 1 274 ? -2.673 -2.060 21.459 1.00 75.38 274 ILE A O 1
ATOM 2258 N N . ALA A 1 275 ? -3.929 -3.923 21.436 1.00 85.25 275 ALA A N 1
ATOM 2259 C CA . ALA A 1 275 ? -4.745 -3.530 20.296 1.00 85.25 275 ALA A CA 1
ATOM 2260 C C . ALA A 1 275 ? -5.552 -2.244 20.565 1.00 85.25 275 ALA A C 1
ATOM 2262 O O . ALA A 1 275 ? -5.833 -1.499 19.625 1.00 85.25 275 ALA A O 1
ATOM 2263 N N . GLU A 1 276 ? -5.854 -1.941 21.832 1.00 86.38 276 GLU A N 1
ATOM 2264 C CA . GLU A 1 276 ? -6.528 -0.698 22.237 1.00 86.38 276 GLU A CA 1
ATOM 2265 C C . GLU A 1 276 ? -5.663 0.547 22.010 1.00 86.38 276 GLU A C 1
ATOM 2267 O O . GLU A 1 276 ? -6.178 1.625 21.732 1.00 86.38 276 GLU A O 1
ATOM 2272 N N . LEU A 1 277 ? -4.338 0.408 22.085 1.00 79.44 277 LEU A N 1
ATOM 2273 C CA . LEU A 1 277 ? -3.411 1.527 21.902 1.00 79.44 277 LEU A CA 1
ATOM 2274 C C . LEU A 1 277 ? -3.357 2.002 20.449 1.00 79.44 277 LEU A C 1
ATOM 2276 O O . LEU A 1 277 ? -2.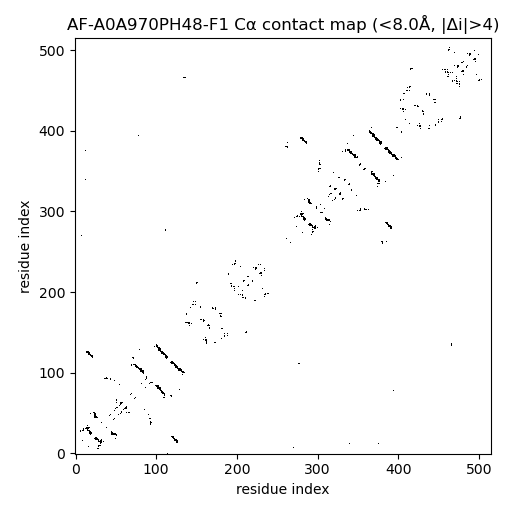955 3.132 20.176 1.00 79.44 277 LEU A O 1
ATOM 2280 N N . PHE A 1 278 ? -3.718 1.131 19.508 1.00 84.75 278 PHE A N 1
ATOM 2281 C CA . PHE A 1 278 ? -3.642 1.424 18.089 1.00 84.75 278 PHE A CA 1
ATOM 2282 C C . PHE A 1 278 ? -4.872 2.229 17.676 1.00 84.75 278 PHE A C 1
ATOM 2284 O O . PHE A 1 278 ? -5.991 1.725 17.751 1.00 84.75 278 PHE A O 1
ATOM 2291 N N . PRO A 1 279 ? -4.698 3.441 17.132 1.00 85.88 279 PRO A N 1
ATOM 2292 C CA . PRO A 1 279 ? -5.817 4.265 16.706 1.00 85.88 279 PRO A CA 1
ATOM 2293 C C . PRO A 1 279 ? -6.333 3.875 15.304 1.00 85.88 279 PRO A C 1
ATOM 2295 O O . PRO A 1 279 ? -7.056 4.636 14.661 1.00 85.88 279 PRO A O 1
ATOM 2298 N N . ILE A 1 280 ? -5.959 2.687 14.819 1.00 88.19 280 ILE A N 1
ATOM 2299 C CA . ILE A 1 280 ? -6.436 2.068 13.578 1.00 88.19 280 ILE A CA 1
ATOM 2300 C C . ILE A 1 280 ? -7.362 0.894 13.916 1.00 88.19 280 ILE A C 1
ATOM 2302 O O . ILE A 1 280 ? -7.161 0.267 14.952 1.00 88.19 280 ILE A O 1
ATOM 2306 N N . PRO A 1 281 ? -8.375 0.567 13.094 1.00 92.56 281 PRO A N 1
ATOM 2307 C CA . PRO A 1 281 ? -9.320 -0.488 13.440 1.00 92.56 281 PRO A CA 1
ATOM 2308 C C . PRO A 1 281 ? -8.636 -1.859 13.524 1.00 92.56 281 PRO A C 1
ATOM 2310 O O . PRO A 1 281 ? -8.002 -2.302 12.562 1.00 92.56 281 PRO A O 1
ATOM 2313 N N . ILE A 1 282 ? -8.795 -2.531 14.666 1.00 93.44 282 ILE A N 1
ATOM 2314 C CA . ILE A 1 282 ? -8.286 -3.882 14.925 1.00 93.44 282 ILE A CA 1
ATOM 2315 C C . ILE A 1 282 ? -9.414 -4.767 15.446 1.00 93.44 282 ILE A C 1
ATOM 2317 O O . ILE A 1 282 ? -10.180 -4.377 16.329 1.00 93.44 282 ILE A O 1
ATOM 2321 N N . GLN A 1 283 ? -9.489 -5.979 14.903 1.00 95.38 283 GLN A N 1
ATOM 2322 C CA . GLN A 1 283 ? -10.405 -7.031 15.329 1.00 95.38 283 GLN A CA 1
ATOM 2323 C C . GLN A 1 283 ? -9.622 -8.296 15.639 1.00 95.38 283 GLN A C 1
ATOM 2325 O O . GLN A 1 283 ? -8.645 -8.608 14.957 1.00 95.38 283 GLN A O 1
ATOM 2330 N N . ILE A 1 284 ? -10.058 -9.028 16.658 1.00 95.00 284 ILE A N 1
ATOM 2331 C CA . ILE A 1 284 ? -9.400 -10.258 17.087 1.00 95.00 284 ILE A CA 1
ATOM 2332 C C . ILE A 1 284 ? -10.443 -11.353 17.224 1.00 95.00 284 ILE A C 1
ATOM 2334 O O . ILE A 1 284 ? -11.493 -11.169 17.848 1.00 95.00 284 ILE A O 1
ATOM 2338 N N . PHE A 1 285 ? -10.118 -12.503 16.650 1.00 95.38 285 PHE A N 1
ATOM 2339 C CA . PHE A 1 285 ? -10.972 -13.673 16.571 1.00 95.38 285 PHE A CA 1
ATOM 2340 C C . PHE A 1 285 ? -10.286 -14.872 17.213 1.00 95.38 285 PHE A C 1
ATOM 2342 O O . PHE A 1 285 ? -9.076 -15.049 17.086 1.00 95.38 285 PHE A O 1
ATOM 2349 N N . ARG A 1 286 ? -11.065 -15.738 17.857 1.00 93.75 286 ARG A N 1
ATOM 2350 C CA . ARG A 1 286 ? -10.610 -17.080 18.239 1.00 93.75 286 ARG A CA 1
ATOM 2351 C C . ARG A 1 286 ? -10.458 -17.960 17.007 1.00 93.75 286 ARG A C 1
ATOM 2353 O O . ARG A 1 286 ? -11.055 -17.700 15.965 1.00 93.75 286 ARG A O 1
ATOM 2360 N N . ARG A 1 287 ? -9.750 -19.081 17.162 1.00 90.88 287 ARG A N 1
ATOM 2361 C CA . ARG A 1 287 ? -9.598 -20.123 16.129 1.00 90.88 287 ARG A CA 1
ATOM 2362 C C . ARG A 1 287 ? -10.919 -20.606 15.510 1.00 90.88 287 ARG A C 1
ATOM 2364 O O . ARG A 1 287 ? -10.935 -21.008 14.352 1.00 90.88 287 ARG A O 1
ATOM 2371 N N . ASN A 1 288 ? -12.019 -20.581 16.261 1.00 91.19 288 ASN A N 1
ATOM 2372 C CA . ASN A 1 288 ? -13.347 -20.969 15.773 1.00 91.19 288 ASN A CA 1
ATOM 2373 C C . ASN A 1 288 ? -14.070 -19.861 14.974 1.00 91.19 288 ASN A C 1
ATOM 2375 O O . ASN A 1 288 ? -15.193 -20.073 14.516 1.00 91.19 288 ASN A O 1
ATOM 2379 N N . GLY A 1 289 ? -13.443 -18.695 14.806 1.00 93.69 289 GLY A N 1
ATOM 2380 C CA . GLY A 1 289 ? -13.978 -17.543 14.089 1.00 93.69 289 GLY A CA 1
ATOM 2381 C C . GLY A 1 289 ? -14.736 -16.543 14.957 1.00 93.69 289 GLY A C 1
ATOM 2382 O O . GLY A 1 289 ? -15.085 -15.482 14.445 1.00 93.69 289 GLY A O 1
ATOM 2383 N N . ASP A 1 290 ? -14.990 -16.838 16.234 1.00 94.50 290 ASP A N 1
ATOM 2384 C CA . ASP A 1 290 ? -15.739 -15.931 17.105 1.00 94.50 290 ASP A CA 1
ATOM 2385 C C . ASP A 1 290 ? -14.916 -14.690 17.420 1.00 94.50 290 ASP A C 1
ATOM 2387 O O . ASP A 1 290 ? -13.752 -14.789 17.821 1.00 94.50 290 ASP A O 1
ATOM 2391 N N . ILE A 1 291 ? -15.534 -13.520 17.282 1.00 94.25 291 ILE A N 1
ATOM 2392 C CA . ILE A 1 291 ? -14.891 -12.274 17.676 1.00 94.25 291 ILE A CA 1
ATOM 2393 C C . ILE A 1 291 ? -14.793 -12.189 19.197 1.00 94.25 291 ILE A C 1
ATOM 2395 O O . ILE A 1 291 ? -15.755 -12.455 19.928 1.00 94.25 291 ILE A O 1
ATOM 2399 N N . VAL A 1 292 ? -13.618 -11.796 19.669 1.00 93.12 292 VAL A N 1
ATOM 2400 C CA . VAL A 1 292 ? -13.320 -11.653 21.097 1.00 93.12 292 VAL A CA 1
ATOM 2401 C C . VAL A 1 292 ? -12.935 -10.247 21.486 1.00 93.12 292 VAL A C 1
ATOM 2403 O O . VAL A 1 292 ? -13.119 -9.876 22.641 1.00 93.12 292 VAL A O 1
ATOM 2406 N N . TYR A 1 293 ? -12.459 -9.456 20.529 1.00 93.06 293 TYR A N 1
ATOM 2407 C CA . TYR A 1 293 ? -12.051 -8.092 20.791 1.00 93.06 293 TYR A CA 1
ATOM 2408 C C . TYR A 1 293 ? -12.169 -7.221 19.538 1.00 93.06 293 TYR A C 1
ATOM 2410 O O . TYR A 1 293 ? -11.914 -7.674 18.419 1.00 93.06 293 TYR A O 1
ATOM 2418 N N . ILE A 1 294 ? -12.549 -5.964 19.761 1.00 92.88 294 ILE A N 1
ATOM 2419 C CA . ILE A 1 294 ? -12.485 -4.854 18.811 1.00 92.88 294 ILE A CA 1
ATOM 2420 C C . ILE A 1 294 ? -12.044 -3.612 19.581 1.00 92.88 294 ILE A C 1
ATOM 2422 O O . ILE A 1 294 ? -12.481 -3.429 20.717 1.00 92.88 294 ILE A O 1
ATOM 2426 N N . ASN A 1 295 ? -11.229 -2.760 18.968 1.00 91.50 295 ASN A N 1
ATOM 2427 C CA . ASN A 1 295 ? -10.835 -1.495 19.587 1.00 91.50 295 ASN A CA 1
ATOM 2428 C C . ASN A 1 295 ? -11.805 -0.347 19.252 1.00 91.50 295 ASN A C 1
ATOM 2430 O O . ASN A 1 295 ? -12.701 -0.472 18.403 1.00 91.50 295 ASN A O 1
ATOM 2434 N N . GLU A 1 296 ? -11.602 0.806 19.893 1.00 88.44 296 GLU A N 1
ATOM 2435 C CA . GLU A 1 296 ? -12.413 2.012 19.677 1.00 88.44 296 GLU A CA 1
ATOM 2436 C C . GLU A 1 296 ? -12.465 2.447 18.195 1.00 88.44 296 GLU A C 1
ATOM 2438 O O . GLU A 1 296 ? -13.491 2.932 17.707 1.00 88.44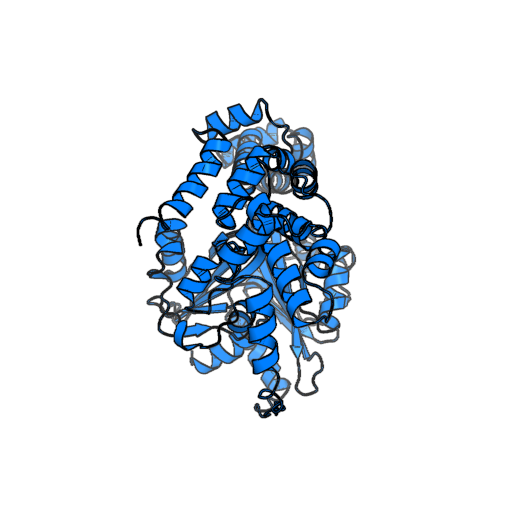 296 GLU A O 1
ATOM 2443 N N . ALA A 1 297 ? -11.383 2.239 17.440 1.00 89.31 297 ALA A N 1
ATOM 2444 C CA . ALA A 1 297 ? -11.318 2.607 16.029 1.00 89.31 297 ALA A CA 1
ATOM 2445 C C . ALA A 1 297 ? -12.293 1.795 15.152 1.00 89.31 297 ALA A C 1
ATOM 2447 O O . ALA A 1 297 ? -12.872 2.353 14.215 1.00 89.31 297 ALA A O 1
ATOM 2448 N N . VAL A 1 298 ? -12.560 0.521 15.473 1.00 89.50 298 VAL A N 1
ATOM 2449 C CA . VAL A 1 298 ? -13.618 -0.269 14.808 1.00 89.50 298 VAL A CA 1
ATOM 2450 C C . VAL A 1 298 ? -14.998 0.304 15.111 1.00 89.50 298 VAL A C 1
ATOM 2452 O O . VAL A 1 298 ? -15.799 0.470 14.190 1.00 89.50 298 VAL A O 1
ATOM 2455 N N . LEU A 1 299 ? -15.274 0.643 16.374 1.00 85.94 299 LEU A N 1
ATOM 2456 C CA . LEU A 1 299 ? -16.559 1.228 16.774 1.00 85.94 299 LEU A CA 1
ATOM 2457 C C . LEU A 1 299 ? -16.830 2.536 16.024 1.00 85.94 299 LEU A C 1
ATOM 2459 O O . LEU A 1 299 ? -17.922 2.718 15.479 1.00 85.94 299 LEU A O 1
ATOM 2463 N N . LYS A 1 300 ? -15.815 3.405 15.925 1.00 83.00 300 LYS A N 1
ATOM 2464 C CA . LYS A 1 300 ? -15.869 4.650 15.143 1.00 83.00 300 LYS A CA 1
ATOM 2465 C C . LYS A 1 300 ? -16.107 4.370 13.660 1.00 83.00 300 LYS A C 1
ATOM 2467 O O . LYS A 1 300 ? -17.014 4.953 13.072 1.00 83.00 300 LYS A O 1
ATOM 2472 N N . MET A 1 301 ? -15.337 3.455 13.067 1.00 83.38 301 MET A N 1
ATOM 2473 C CA . MET A 1 301 ? -15.433 3.123 11.641 1.00 83.38 301 MET A CA 1
ATOM 2474 C C . MET A 1 301 ? -16.805 2.553 11.264 1.00 83.38 301 MET A C 1
ATOM 2476 O O . MET A 1 301 ? -17.360 2.912 10.227 1.00 83.38 301 MET A O 1
ATOM 2480 N N . TRP A 1 302 ? -17.359 1.665 12.088 1.00 80.94 302 TRP A N 1
ATOM 2481 C CA . TRP A 1 302 ? -18.653 1.024 11.832 1.00 80.94 302 TRP A CA 1
ATOM 2482 C C . TRP A 1 302 ? -19.839 1.834 12.350 1.00 80.94 302 TRP A C 1
ATOM 2484 O O . TRP A 1 302 ? -20.986 1.477 12.077 1.00 80.94 302 TRP A O 1
ATOM 2494 N N . ASN A 1 303 ? -19.576 2.932 13.066 1.00 77.56 303 ASN A N 1
ATOM 2495 C CA . ASN A 1 303 ? -20.590 3.738 13.734 1.00 77.56 303 ASN A CA 1
ATOM 2496 C C . ASN A 1 303 ? -21.445 2.871 14.676 1.00 77.56 303 ASN A C 1
ATOM 2498 O O . ASN A 1 303 ? -22.672 2.865 14.593 1.00 77.56 303 ASN A O 1
ATOM 2502 N N . VAL A 1 304 ? -20.795 2.070 15.524 1.00 78.31 304 VAL A N 1
ATOM 2503 C CA . VAL A 1 304 ? -21.441 1.189 16.509 1.00 78.31 304 VAL A CA 1
ATOM 2504 C C . VAL A 1 304 ? -21.211 1.761 17.904 1.00 78.31 304 VAL A C 1
ATOM 2506 O O . VAL A 1 304 ? -20.108 2.177 18.236 1.00 78.31 304 VAL A O 1
ATOM 2509 N N . LYS A 1 305 ? -22.269 1.810 18.722 1.00 73.00 305 LYS A N 1
ATOM 2510 C CA . LYS A 1 305 ? -22.241 2.502 20.021 1.00 73.00 305 LYS A CA 1
ATOM 2511 C C . LYS A 1 305 ? -21.424 1.784 21.091 1.00 73.00 305 LYS A C 1
ATOM 2513 O O . LYS A 1 305 ? -20.878 2.452 21.956 1.00 73.00 305 LYS A O 1
ATOM 2518 N N . ASP A 1 306 ? -21.424 0.454 21.072 1.00 78.62 306 ASP A N 1
ATOM 2519 C CA . ASP A 1 306 ? -20.828 -0.360 22.129 1.00 78.62 306 ASP A CA 1
ATOM 2520 C C . ASP A 1 306 ? -20.459 -1.763 21.624 1.00 78.62 306 ASP A C 1
ATOM 2522 O O . ASP A 1 306 ? -21.110 -2.311 20.726 1.00 78.62 306 ASP A O 1
ATOM 2526 N N . THR A 1 307 ? -19.427 -2.356 22.226 1.00 81.25 307 THR A N 1
ATOM 2527 C CA . THR A 1 307 ? -18.881 -3.667 21.847 1.00 81.25 307 THR A CA 1
ATOM 2528 C C . THR A 1 307 ? -19.846 -4.827 22.113 1.00 81.25 307 THR A C 1
ATOM 2530 O O . THR A 1 307 ? -19.800 -5.821 21.387 1.00 81.25 307 THR A O 1
ATOM 2533 N N . SER A 1 308 ? -20.786 -4.710 23.060 1.00 80.56 308 SER A N 1
ATOM 2534 C CA . SER A 1 308 ? -21.787 -5.749 23.390 1.00 80.56 308 SER A CA 1
ATOM 2535 C C . SER A 1 308 ? -22.746 -6.093 22.242 1.00 80.56 308 SER A C 1
ATOM 2537 O O . SER A 1 308 ? -23.448 -7.115 22.269 1.00 80.56 308 SER A O 1
ATOM 2539 N N . LEU A 1 309 ? -22.803 -5.247 21.213 1.00 77.62 309 LEU A N 1
ATOM 2540 C CA . LEU A 1 309 ? -23.553 -5.519 19.991 1.00 77.62 309 LEU A CA 1
ATOM 2541 C C . LEU A 1 309 ? -22.836 -6.527 19.085 1.00 77.62 309 LEU A C 1
ATOM 2543 O O . LEU A 1 309 ? -23.510 -7.218 18.326 1.00 77.62 309 LEU A O 1
ATOM 2547 N N . ILE A 1 310 ? -21.514 -6.648 19.211 1.00 82.00 310 ILE A N 1
ATOM 2548 C CA . ILE A 1 310 ? -20.642 -7.407 18.309 1.00 82.00 310 ILE A CA 1
ATOM 2549 C C . ILE A 1 310 ? -20.034 -8.625 19.025 1.00 82.00 310 ILE A C 1
ATOM 2551 O O . ILE A 1 310 ? -20.101 -9.749 18.519 1.00 82.00 310 ILE A O 1
ATOM 2555 N N . ILE A 1 311 ? -19.466 -8.417 20.217 1.00 85.44 311 ILE A N 1
ATOM 2556 C CA . ILE A 1 311 ? -18.748 -9.450 20.971 1.00 85.44 311 ILE A CA 1
ATOM 2557 C C . ILE A 1 311 ? -19.686 -10.599 21.353 1.00 85.44 311 ILE A C 1
ATOM 2559 O O . ILE A 1 311 ? -20.778 -10.389 21.883 1.00 85.44 311 ILE A O 1
ATOM 2563 N N . GLY A 1 312 ? -19.258 -11.829 21.049 1.00 79.44 312 GLY A N 1
ATOM 2564 C CA . GLY A 1 312 ? -20.022 -13.056 21.300 1.00 79.44 312 GLY A CA 1
ATOM 2565 C C . GLY A 1 312 ? -21.212 -13.295 20.360 1.00 79.44 312 GLY A C 1
ATOM 2566 O O . GLY A 1 312 ? -21.923 -14.282 20.532 1.00 79.44 312 GLY A O 1
ATOM 2567 N N . LYS A 1 313 ? -21.448 -12.412 19.380 1.00 85.38 313 LYS A N 1
ATOM 2568 C CA . LYS A 1 313 ? -22.543 -12.530 18.397 1.00 85.38 313 LYS A CA 1
ATOM 2569 C C . LYS A 1 313 ? -22.052 -12.650 16.958 1.00 85.38 313 LYS A C 1
ATOM 2571 O O . LYS A 1 313 ? -22.815 -13.066 16.092 1.00 85.38 313 LYS A O 1
ATOM 2576 N N . TYR A 1 314 ? -20.803 -12.271 16.705 1.00 88.44 314 TYR A N 1
ATOM 2577 C CA . TYR A 1 314 ? -20.208 -12.247 15.378 1.00 88.44 314 TYR A CA 1
ATOM 2578 C C . TYR A 1 314 ? -19.159 -13.349 15.213 1.00 88.44 314 TYR A C 1
ATOM 2580 O O . TYR A 1 314 ? -18.284 -13.521 16.064 1.00 88.44 314 TYR A O 1
ATOM 2588 N N . ASN A 1 315 ? -19.231 -14.057 14.086 1.00 93.19 315 ASN A N 1
ATOM 2589 C CA . ASN A 1 315 ? -18.270 -15.081 13.699 1.00 93.19 315 ASN A CA 1
ATOM 2590 C C . ASN A 1 315 ? -17.772 -14.809 12.272 1.00 93.19 315 ASN A C 1
ATOM 2592 O O . ASN A 1 315 ? -18.560 -14.835 11.327 1.00 93.19 315 ASN A O 1
ATOM 2596 N N . LEU A 1 316 ? -16.466 -14.578 12.115 1.00 93.06 316 LEU A N 1
ATOM 2597 C CA . LEU A 1 316 ? -15.850 -14.203 10.838 1.00 93.06 316 LEU A CA 1
ATOM 2598 C C . LEU A 1 316 ? -15.942 -15.317 9.785 1.00 93.06 316 LEU A C 1
ATOM 2600 O O . LEU A 1 316 ? -16.133 -15.044 8.603 1.00 93.06 316 LEU A O 1
ATOM 2604 N N . ILE A 1 317 ? -15.840 -16.583 10.198 1.00 92.81 317 ILE A N 1
ATOM 2605 C CA . ILE A 1 317 ? -15.907 -17.734 9.283 1.00 92.81 317 ILE A CA 1
ATOM 2606 C C . ILE A 1 317 ? -17.320 -17.878 8.704 1.00 92.81 317 ILE A C 1
ATOM 2608 O O . ILE A 1 317 ? -17.488 -18.285 7.553 1.00 92.81 317 ILE A O 1
ATOM 2612 N N . GLN A 1 318 ? -18.337 -17.532 9.492 1.00 91.38 318 GLN A N 1
ATOM 2613 C CA . GLN A 1 318 ? -19.748 -17.618 9.117 1.00 91.38 318 GLN A CA 1
ATOM 2614 C C . GLN A 1 318 ? -20.309 -16.296 8.576 1.00 91.38 318 GLN A C 1
ATOM 2616 O O . GLN A 1 318 ? -21.485 -16.244 8.219 1.00 91.38 318 GLN A O 1
ATOM 2621 N N . ASP A 1 319 ? -19.491 -15.244 8.480 1.00 88.81 319 ASP A N 1
ATOM 2622 C CA . ASP A 1 319 ? -19.941 -13.918 8.068 1.00 88.81 319 ASP A CA 1
ATOM 2623 C C . ASP A 1 319 ? -20.559 -13.956 6.653 1.00 88.81 319 ASP A C 1
ATOM 2625 O O . ASP A 1 319 ? -19.887 -14.367 5.697 1.00 88.81 319 ASP A O 1
ATOM 2629 N N . PRO A 1 320 ? -21.835 -13.557 6.481 1.00 86.25 320 PRO A N 1
ATOM 2630 C CA . PRO A 1 320 ? -22.505 -13.638 5.186 1.00 86.25 320 PRO A CA 1
ATOM 2631 C C . PRO A 1 320 ? -21.866 -12.751 4.116 1.00 86.25 320 PRO A C 1
ATOM 2633 O O . PRO A 1 320 ? -21.806 -13.137 2.948 1.00 86.25 320 PRO A O 1
ATOM 2636 N N . PHE A 1 321 ? -21.377 -11.572 4.503 1.00 87.81 321 PHE A N 1
ATOM 2637 C CA . PHE A 1 321 ? -20.782 -10.612 3.582 1.00 87.81 321 PHE A CA 1
ATOM 2638 C C . PHE A 1 321 ? -19.431 -11.119 3.062 1.00 87.81 321 PHE A C 1
ATOM 2640 O O . PHE A 1 321 ? -19.232 -11.225 1.851 1.00 87.81 321 PHE A O 1
ATOM 2647 N N . ALA A 1 322 ? -18.536 -11.524 3.951 1.00 87.00 322 ALA A N 1
ATOM 2648 C CA . ALA A 1 322 ? -17.234 -12.063 3.624 1.00 87.00 322 ALA A CA 1
ATOM 2649 C C . ALA A 1 322 ? -17.359 -13.357 2.813 1.00 87.00 322 ALA A C 1
ATOM 2651 O O . ALA A 1 322 ? -16.636 -13.543 1.838 1.00 87.00 322 ALA A O 1
ATOM 2652 N N . ASN A 1 323 ? -18.337 -14.213 3.129 1.00 87.81 323 ASN A N 1
ATOM 2653 C CA . ASN A 1 323 ? -18.612 -15.422 2.350 1.00 87.81 323 ASN A CA 1
ATOM 2654 C C . ASN A 1 323 ? -19.252 -15.159 0.979 1.00 87.81 323 ASN A C 1
ATOM 2656 O O . ASN A 1 323 ? -19.185 -16.038 0.110 1.00 87.81 323 ASN A O 1
ATOM 2660 N N . SER A 1 324 ? -19.863 -13.989 0.773 1.00 87.25 324 SER A N 1
ATOM 2661 C CA . SER A 1 324 ? -20.400 -13.576 -0.529 1.00 87.25 324 SER A CA 1
ATOM 2662 C C . SER A 1 324 ? -19.313 -13.093 -1.495 1.00 87.25 324 SER A C 1
ATOM 2664 O O . SER A 1 324 ? -19.507 -13.146 -2.709 1.00 87.25 324 SER A O 1
ATOM 2666 N N . GLN A 1 325 ? -18.152 -12.680 -0.976 1.00 87.12 325 GLN A N 1
ATOM 2667 C CA . GLN A 1 325 ? -17.030 -12.195 -1.775 1.00 87.12 325 GLN A CA 1
ATOM 2668 C C . GLN A 1 325 ? -15.941 -13.270 -1.916 1.00 87.12 325 GLN A C 1
ATOM 2670 O O . GLN A 1 325 ? -15.385 -13.707 -0.908 1.00 87.12 325 GLN A O 1
ATOM 2675 N N . PRO A 1 326 ? -15.577 -13.695 -3.142 1.00 84.38 326 PRO A N 1
ATOM 2676 C CA . PRO A 1 326 ? -14.602 -14.769 -3.343 1.00 84.38 326 PRO A CA 1
ATOM 2677 C C . PRO A 1 326 ? -13.236 -14.513 -2.692 1.00 84.38 326 PRO A C 1
ATOM 2679 O O . PRO A 1 326 ? -12.687 -15.414 -2.059 1.00 84.38 326 PRO A O 1
ATOM 2682 N N . GLU A 1 327 ? -12.708 -13.291 -2.817 1.00 84.50 327 GLU A N 1
ATOM 2683 C CA . GLU A 1 327 ? -11.390 -12.923 -2.283 1.00 84.50 327 GLU A CA 1
ATOM 2684 C C . GLU A 1 327 ? -11.375 -12.900 -0.751 1.00 84.50 327 GLU A C 1
ATOM 2686 O O . GLU A 1 327 ? -10.476 -13.484 -0.146 1.00 84.50 327 GLU A O 1
ATOM 2691 N N . LEU A 1 328 ? -12.403 -12.316 -0.116 1.00 89.62 328 LEU A N 1
ATOM 2692 C CA . LEU A 1 328 ? -12.556 -12.342 1.344 1.00 89.62 328 LEU A CA 1
ATOM 2693 C C . LEU A 1 328 ? -12.708 -13.771 1.859 1.00 89.62 328 LEU A C 1
ATOM 2695 O O . LEU A 1 328 ? -11.999 -14.176 2.778 1.00 89.62 328 LEU A O 1
ATOM 2699 N N . LYS A 1 329 ? -13.588 -14.559 1.238 1.00 91.50 329 LYS A N 1
ATOM 2700 C CA . LYS A 1 329 ? -13.838 -15.947 1.625 1.00 91.50 329 LYS A CA 1
ATOM 2701 C C . LYS A 1 329 ? -12.573 -16.799 1.585 1.00 91.50 329 LYS A C 1
ATOM 2703 O O . LYS A 1 329 ? -12.333 -17.584 2.504 1.00 91.50 329 LYS A O 1
ATOM 2708 N N . GLU A 1 330 ? -11.784 -16.686 0.520 1.00 89.00 330 GLU A N 1
ATOM 2709 C CA . GLU A 1 330 ? -10.541 -17.448 0.406 1.00 89.00 330 GLU A CA 1
ATOM 2710 C C . GLU A 1 330 ? -9.460 -16.909 1.346 1.00 89.00 330 GLU A C 1
ATOM 2712 O O . GLU A 1 330 ? -8.773 -17.693 2.002 1.00 89.00 330 GLU A O 1
ATOM 2717 N N . GLY A 1 331 ? -9.352 -15.587 1.485 1.00 85.81 331 GLY A N 1
ATOM 2718 C CA . GLY A 1 331 ? -8.415 -14.965 2.412 1.00 85.81 331 GLY A CA 1
ATOM 2719 C C . GLY A 1 331 ? -8.656 -15.370 3.868 1.00 85.81 331 GLY A C 1
ATOM 2720 O O . GLY A 1 331 ? -7.707 -15.733 4.563 1.00 85.81 331 GLY A O 1
ATOM 2721 N N . ILE A 1 332 ? -9.922 -15.427 4.299 1.00 94.06 332 ILE A N 1
ATOM 2722 C CA . ILE A 1 332 ? -10.310 -15.919 5.629 1.00 94.06 332 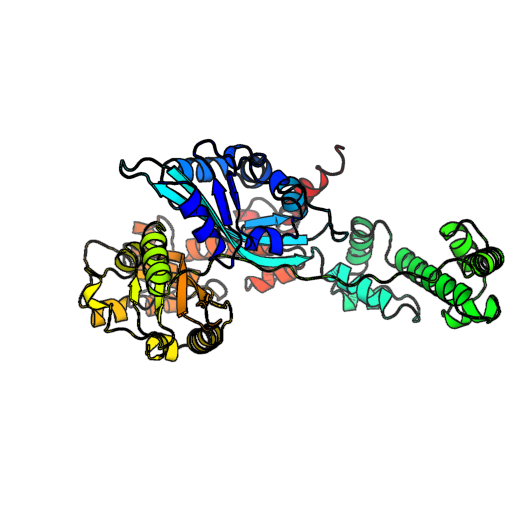ILE A CA 1
ATOM 2723 C C . ILE A 1 332 ? -9.852 -17.370 5.812 1.00 94.06 332 ILE A C 1
ATOM 2725 O O . ILE A 1 332 ? -9.178 -17.695 6.786 1.00 94.06 332 ILE A O 1
ATOM 2729 N N . LYS A 1 333 ? -10.124 -18.267 4.859 1.00 91.44 333 LYS A N 1
ATOM 2730 C CA . LYS A 1 333 ? -9.683 -19.669 4.983 1.00 91.44 333 LYS A CA 1
ATOM 2731 C C . LYS A 1 333 ? -8.169 -19.806 5.123 1.00 91.44 333 LYS A C 1
ATOM 2733 O O . LYS A 1 333 ? -7.713 -20.656 5.884 1.00 91.44 333 LYS A O 1
ATOM 2738 N N . ARG A 1 334 ? -7.405 -19.004 4.382 1.00 89.94 334 ARG A N 1
ATOM 2739 C CA . ARG A 1 334 ? -5.938 -19.020 4.405 1.00 89.94 334 ARG A CA 1
ATOM 2740 C C . ARG A 1 334 ? -5.384 -18.546 5.748 1.00 89.94 334 ARG A C 1
ATOM 2742 O O . ARG A 1 334 ? -4.530 -19.230 6.309 1.00 89.94 334 ARG A O 1
ATOM 2749 N N . VAL A 1 335 ? -5.920 -17.469 6.330 1.00 90.75 335 VAL A N 1
ATOM 2750 C CA . VAL A 1 335 ? -5.448 -17.012 7.650 1.00 90.75 335 VAL A CA 1
ATOM 2751 C C . VAL A 1 335 ? -5.747 -18.023 8.758 1.00 90.75 335 VAL A C 1
ATOM 2753 O O . VAL A 1 335 ? -4.873 -18.321 9.569 1.00 90.75 335 VAL A O 1
ATOM 2756 N N . PHE A 1 336 ? -6.914 -18.676 8.728 1.00 92.12 336 PHE A N 1
ATOM 2757 C CA . PHE A 1 336 ? -7.244 -19.756 9.670 1.00 92.12 336 PHE A CA 1
ATOM 2758 C C . PHE A 1 336 ? -6.456 -21.063 9.426 1.00 92.12 336 PHE A C 1
ATOM 2760 O O . PHE A 1 336 ? -6.561 -21.998 10.222 1.00 92.12 336 PHE A O 1
ATOM 2767 N N . ARG A 1 337 ? -5.641 -21.139 8.362 1.00 88.19 337 ARG A N 1
ATOM 2768 C CA . ARG A 1 337 ? -4.630 -22.193 8.134 1.00 88.19 337 ARG A CA 1
ATOM 2769 C C . ARG A 1 337 ? -3.218 -21.781 8.559 1.00 88.19 337 ARG A C 1
ATOM 2771 O O . ARG A 1 337 ? -2.313 -22.604 8.467 1.00 88.19 337 ARG A O 1
ATOM 2778 N N . GLY A 1 338 ? -3.037 -20.548 9.030 1.00 81.81 338 GLY A N 1
ATOM 2779 C CA . GLY A 1 338 ? -1.758 -20.038 9.518 1.00 81.81 338 GLY A CA 1
ATOM 2780 C C . GLY A 1 338 ? -1.034 -19.108 8.542 1.00 81.81 338 GLY A C 1
ATOM 2781 O O . GLY A 1 338 ? 0.129 -18.789 8.767 1.00 81.81 338 GLY A O 1
ATOM 2782 N N . GLU A 1 339 ? -1.677 -18.673 7.455 1.00 81.75 339 GLU A N 1
ATOM 2783 C CA . GLU A 1 339 ? -1.060 -17.745 6.502 1.00 81.75 339 GLU A CA 1
ATOM 2784 C C . GLU A 1 339 ? -1.274 -16.278 6.901 1.00 81.75 339 GLU A C 1
ATOM 2786 O O . GLU A 1 339 ? -2.344 -15.893 7.364 1.00 81.75 339 GLU A O 1
ATOM 2791 N N . VAL A 1 340 ? -0.286 -15.424 6.631 1.00 82.50 340 VAL A N 1
ATOM 2792 C CA . VAL A 1 340 ? -0.480 -13.967 6.628 1.00 82.50 340 VAL A CA 1
ATOM 2793 C C . VAL A 1 340 ? -1.140 -13.571 5.307 1.00 82.50 340 VAL A C 1
ATOM 2795 O O . VAL A 1 340 ? -0.646 -13.906 4.227 1.00 82.50 340 VAL A O 1
ATOM 2798 N N . VAL A 1 341 ? -2.270 -12.869 5.373 1.00 83.50 341 VAL A N 1
ATOM 2799 C CA . VAL A 1 341 ? -3.107 -12.553 4.212 1.00 83.50 341 VAL A CA 1
ATOM 2800 C C . VAL A 1 341 ? -3.451 -11.070 4.184 1.00 83.50 341 VAL A C 1
ATOM 2802 O O . VAL A 1 341 ? -4.196 -10.580 5.028 1.00 83.50 341 VAL A O 1
ATOM 2805 N N . LEU A 1 342 ? -2.980 -10.370 3.154 1.00 84.38 342 LEU A N 1
ATOM 2806 C CA . LEU A 1 342 ? -3.418 -9.015 2.828 1.00 84.38 342 LEU A CA 1
ATOM 2807 C C . LEU A 1 342 ? -4.507 -9.064 1.754 1.00 84.38 342 LEU A C 1
ATOM 2809 O O . LEU A 1 342 ? -4.275 -9.589 0.664 1.00 84.38 342 LEU A O 1
ATOM 2813 N N . ILE A 1 343 ? -5.667 -8.482 2.049 1.00 84.62 343 ILE A N 1
ATOM 2814 C CA . ILE A 1 343 ? -6.780 -8.342 1.107 1.00 84.62 343 ILE A CA 1
ATOM 2815 C C . ILE A 1 343 ? -6.945 -6.851 0.807 1.00 84.62 343 ILE A C 1
ATOM 2817 O O . ILE A 1 343 ? -7.376 -6.107 1.690 1.00 84.62 343 ILE A O 1
ATOM 2821 N N . PRO A 1 344 ? -6.539 -6.384 -0.382 1.00 82.25 344 PRO A N 1
ATOM 2822 C CA . PRO A 1 344 ? -6.550 -4.965 -0.685 1.00 82.25 344 PRO A CA 1
ATOM 2823 C C . PRO A 1 344 ? -7.937 -4.461 -1.104 1.00 82.25 344 PRO A C 1
ATOM 2825 O O . PRO A 1 344 ? -8.743 -5.207 -1.651 1.00 82.25 344 PRO A O 1
ATOM 2828 N N . ASP A 1 345 ? -8.159 -3.162 -0.922 1.00 81.94 345 ASP A N 1
ATOM 2829 C CA . ASP A 1 345 ? -9.268 -2.390 -1.499 1.00 81.94 345 ASP A CA 1
ATOM 2830 C C . ASP A 1 345 ? -10.691 -2.906 -1.198 1.00 81.94 345 ASP A C 1
ATOM 2832 O O . ASP A 1 345 ? -11.603 -2.810 -2.022 1.00 81.94 345 ASP A O 1
ATOM 2836 N N . VAL A 1 346 ? -10.910 -3.426 0.009 1.00 88.31 346 VAL A N 1
ATOM 2837 C CA . VAL A 1 346 ? -12.203 -3.957 0.449 1.00 88.31 346 VAL A CA 1
ATOM 2838 C C . VAL A 1 346 ? -13.169 -2.814 0.762 1.00 88.31 346 VAL A C 1
ATOM 2840 O O . VAL A 1 346 ? -12.914 -2.002 1.653 1.00 88.31 346 VAL A O 1
ATOM 2843 N N . LYS A 1 347 ? -14.318 -2.777 0.076 1.00 88.50 347 LYS A N 1
ATOM 2844 C CA . LYS A 1 347 ? -15.439 -1.889 0.426 1.00 88.50 347 LYS A CA 1
ATOM 2845 C C . LYS A 1 347 ? -16.176 -2.432 1.650 1.00 88.50 347 LYS A C 1
ATOM 2847 O O . LYS A 1 347 ? -16.755 -3.513 1.592 1.00 88.50 347 LYS A O 1
ATOM 2852 N N . ILE A 1 348 ? -16.214 -1.663 2.730 1.00 87.12 348 ILE A N 1
ATOM 2853 C CA . ILE A 1 348 ? -16.918 -2.027 3.962 1.00 87.12 348 ILE A CA 1
ATOM 2854 C C . ILE A 1 348 ? -18.440 -1.852 3.787 1.00 87.12 348 ILE A C 1
ATOM 2856 O O . ILE A 1 348 ? -18.880 -0.786 3.344 1.00 87.12 348 ILE A O 1
ATOM 2860 N N . PRO A 1 349 ? -19.267 -2.853 4.151 1.00 83.00 349 PRO A N 1
ATOM 2861 C CA . PRO A 1 349 ? -20.717 -2.826 3.954 1.00 83.00 349 PRO A CA 1
ATOM 2862 C C . PRO A 1 349 ? -21.423 -2.062 5.086 1.00 83.00 349 PRO A C 1
ATOM 2864 O O . PRO A 1 349 ? -22.194 -2.630 5.860 1.00 83.00 349 PRO A O 1
ATOM 2867 N N . LEU A 1 350 ? -21.153 -0.758 5.205 1.00 80.31 350 LEU A N 1
ATOM 2868 C CA . LEU A 1 350 ? -21.667 0.070 6.308 1.00 80.31 350 LEU A CA 1
ATOM 2869 C C . LEU A 1 350 ? -23.197 0.027 6.433 1.00 80.31 350 LEU A C 1
ATOM 2871 O O . LEU A 1 350 ? -23.718 -0.026 7.541 1.00 80.31 350 LEU A O 1
ATOM 2875 N N . GLU A 1 351 ? -23.911 -0.009 5.308 1.00 76.44 351 GLU A N 1
ATOM 2876 C CA . GLU A 1 351 ? -25.377 -0.083 5.260 1.00 76.44 351 GLU A CA 1
ATOM 2877 C C . GLU A 1 351 ? -25.895 -1.339 5.974 1.00 76.44 351 GLU A C 1
ATOM 2879 O O . GLU A 1 351 ? -26.769 -1.255 6.837 1.00 76.44 351 GLU A O 1
ATOM 2884 N N . THR A 1 352 ? -25.285 -2.490 5.684 1.00 76.38 352 THR A N 1
ATOM 2885 C CA . THR A 1 352 ? -25.600 -3.771 6.319 1.00 76.38 352 THR A CA 1
ATOM 2886 C C . THR A 1 352 ? -25.293 -3.743 7.816 1.00 76.38 352 THR A C 1
ATOM 2888 O O . THR A 1 352 ? -26.099 -4.204 8.623 1.00 76.38 352 THR A O 1
ATOM 2891 N N . PHE A 1 353 ? -24.167 -3.146 8.217 1.00 75.50 353 PHE A N 1
ATOM 2892 C CA . PHE A 1 353 ? -23.828 -3.004 9.635 1.00 75.50 353 PHE A CA 1
ATOM 2893 C C . PHE A 1 353 ? -24.819 -2.112 10.384 1.00 75.50 353 PHE A C 1
ATOM 2895 O O . PHE A 1 353 ? -25.234 -2.450 11.494 1.00 75.50 353 PHE A O 1
ATOM 2902 N N . TRP A 1 354 ? -25.256 -1.006 9.783 1.00 75.38 354 TRP A N 1
ATOM 2903 C CA . TRP A 1 354 ? -26.259 -0.138 10.394 1.00 75.38 354 TRP A CA 1
ATOM 2904 C C . TRP A 1 354 ? -27.615 -0.820 10.544 1.00 75.38 354 TRP A C 1
ATOM 2906 O O . TRP A 1 354 ? -28.310 -0.542 11.521 1.00 75.38 354 TRP A O 1
ATOM 2916 N N . GLU A 1 355 ? -27.993 -1.706 9.623 1.00 75.69 355 GLU A N 1
ATOM 2917 C CA . GLU A 1 355 ? -29.198 -2.529 9.752 1.00 75.69 355 GLU A CA 1
ATOM 2918 C C . GLU A 1 355 ? -29.059 -3.559 10.878 1.00 75.69 355 GLU A C 1
ATOM 2920 O O . GLU A 1 355 ? -29.940 -3.654 11.737 1.00 75.69 355 GLU A O 1
ATOM 2925 N N . TRP A 1 356 ? -27.938 -4.286 10.919 1.00 73.56 356 TRP A N 1
ATOM 2926 C CA . TRP A 1 356 ? -27.673 -5.314 11.930 1.00 73.56 356 TRP A CA 1
ATOM 2927 C C . TRP A 1 356 ? -27.630 -4.744 13.347 1.00 73.56 356 TRP A C 1
ATOM 2929 O O . TRP A 1 356 ? -28.219 -5.319 14.265 1.00 73.56 356 TRP A O 1
ATOM 2939 N N . TYR A 1 357 ? -26.980 -3.593 13.522 1.00 73.19 357 TYR A N 1
ATOM 2940 C CA . TYR A 1 357 ? -26.754 -3.003 14.841 1.00 73.19 357 TYR A CA 1
ATOM 2941 C C . TYR A 1 357 ? -27.693 -1.834 15.166 1.00 73.19 357 TYR A C 1
ATOM 2943 O O . TYR A 1 357 ? -27.683 -1.337 16.291 1.00 73.19 357 TYR A O 1
ATOM 2951 N N . LYS A 1 358 ? -28.553 -1.418 14.224 1.00 73.56 358 LYS A N 1
ATOM 2952 C CA . LYS A 1 358 ? -29.506 -0.298 14.365 1.00 73.56 358 LYS A CA 1
ATOM 2953 C C . LYS A 1 358 ? -28.831 1.013 14.790 1.00 73.56 358 LYS A C 1
ATOM 2955 O O . LYS A 1 358 ? -29.367 1.759 15.611 1.00 73.56 358 LYS A O 1
ATOM 2960 N N . THR A 1 359 ? -27.640 1.291 14.258 1.00 66.75 359 THR A N 1
ATOM 2961 C CA . THR A 1 359 ? -26.748 2.334 14.794 1.00 66.75 359 THR A CA 1
ATOM 2962 C C . THR A 1 359 ? -26.484 3.529 13.885 1.00 66.75 359 THR A C 1
ATOM 2964 O O . THR A 1 359 ? -25.638 4.344 14.239 1.00 66.75 359 THR A O 1
ATOM 2967 N N . ARG A 1 360 ? -27.199 3.714 12.764 1.00 69.50 360 ARG A N 1
ATOM 2968 C CA . ARG A 1 360 ? -26.952 4.861 11.867 1.00 69.50 360 ARG A CA 1
ATOM 2969 C C . ARG A 1 360 ? -27.076 6.200 12.612 1.00 69.50 360 ARG A C 1
ATOM 2971 O O . ARG A 1 360 ? -28.175 6.696 12.851 1.00 69.50 360 ARG A O 1
ATOM 2978 N N . SER A 1 361 ? -25.936 6.778 12.980 1.00 62.81 361 SER A N 1
ATOM 2979 C CA . SER A 1 361 ? -25.840 8.089 13.620 1.00 62.81 361 SER A CA 1
ATOM 2980 C C . SER A 1 361 ? -25.916 9.192 12.572 1.00 62.81 361 SER A C 1
ATOM 2982 O O . SER A 1 361 ? -25.291 9.088 11.522 1.00 62.81 361 SER A O 1
ATOM 2984 N N . THR A 1 362 ? -26.623 10.279 12.880 1.00 58.91 362 THR A N 1
ATOM 2985 C CA . THR A 1 362 ? -26.614 11.511 12.072 1.00 58.91 362 THR A CA 1
ATOM 2986 C C . THR A 1 362 ? -25.354 12.353 12.291 1.00 58.91 362 THR A C 1
ATOM 2988 O O . THR A 1 362 ? -25.181 13.361 11.615 1.00 58.91 362 THR A O 1
ATOM 2991 N N . VAL A 1 363 ? -24.512 11.981 13.265 1.00 53.03 363 VAL A N 1
ATOM 2992 C CA . VAL A 1 363 ? -23.280 12.701 13.632 1.00 53.03 363 VAL A CA 1
ATOM 2993 C C . VAL A 1 363 ? -22.113 12.334 12.713 1.00 53.03 363 VAL A C 1
ATOM 2995 O O . VAL A 1 363 ? -21.271 13.182 12.444 1.00 53.03 363 VAL A O 1
ATOM 2998 N N . TYR A 1 364 ? -22.075 11.096 12.208 1.00 61.22 364 TYR A N 1
ATOM 2999 C CA . TYR A 1 364 ? -21.041 10.628 11.284 1.00 61.22 364 TYR A CA 1
ATOM 3000 C C . TYR A 1 364 ? -21.616 10.584 9.867 1.00 61.22 364 TYR A C 1
ATOM 3002 O O . TYR A 1 364 ? -22.532 9.813 9.588 1.00 61.22 364 TYR A O 1
ATOM 3010 N N . ASP A 1 365 ? -21.086 11.417 8.976 1.00 72.25 365 ASP A N 1
ATOM 3011 C CA . ASP A 1 365 ? -21.548 11.608 7.597 1.00 72.25 365 ASP A CA 1
ATOM 3012 C C . ASP A 1 365 ? -20.859 10.665 6.594 1.00 72.25 365 ASP A C 1
ATOM 3014 O O . ASP A 1 365 ? -20.745 10.988 5.414 1.00 72.25 365 ASP A O 1
ATOM 3018 N N . ILE A 1 366 ? -20.393 9.501 7.055 1.00 77.81 366 ILE A N 1
ATOM 3019 C CA . ILE A 1 366 ? -19.677 8.509 6.246 1.00 77.81 366 ILE A CA 1
ATOM 3020 C C . ILE A 1 366 ? -20.672 7.731 5.377 1.00 77.81 366 ILE A C 1
ATOM 3022 O O . ILE A 1 366 ? -21.598 7.111 5.890 1.00 77.81 366 ILE A O 1
ATOM 3026 N N . GLU A 1 367 ? -20.445 7.715 4.068 1.00 79.50 367 GLU A N 1
ATOM 3027 C CA . GLU A 1 367 ? -21.261 7.011 3.071 1.00 79.50 367 GLU A CA 1
ATOM 3028 C C . GLU A 1 367 ? -20.586 5.725 2.570 1.00 79.50 367 GLU A C 1
ATOM 3030 O O . GLU A 1 367 ? -21.269 4.739 2.312 1.00 79.50 367 GLU A O 1
ATOM 3035 N N . ALA A 1 368 ? -19.253 5.701 2.451 1.00 83.50 368 ALA A N 1
ATOM 3036 C CA . ALA A 1 368 ? -18.512 4.500 2.062 1.00 83.50 368 ALA A CA 1
ATOM 3037 C C . ALA A 1 368 ? -17.075 4.516 2.597 1.00 83.50 368 ALA A C 1
ATOM 3039 O O . ALA A 1 368 ? -16.437 5.568 2.666 1.00 83.50 368 ALA A O 1
ATOM 3040 N N . VAL A 1 369 ? -16.553 3.334 2.933 1.00 86.50 369 VAL A N 1
ATOM 3041 C CA . VAL A 1 369 ? -15.176 3.130 3.405 1.00 86.50 369 VAL A CA 1
ATOM 3042 C C . VAL A 1 369 ? -14.536 2.009 2.593 1.00 86.50 369 VAL A C 1
ATOM 3044 O O . VAL A 1 369 ? -15.113 0.930 2.475 1.00 86.50 369 VAL A O 1
ATOM 3047 N N . TYR A 1 370 ? -13.349 2.270 2.049 1.00 87.75 370 TYR A N 1
ATOM 3048 C CA . TYR A 1 370 ? -12.479 1.281 1.414 1.00 87.75 370 TYR A CA 1
ATOM 3049 C C . TYR A 1 370 ? -11.229 1.110 2.265 1.00 87.75 370 TYR A C 1
ATOM 3051 O O . TYR A 1 370 ? -10.687 2.092 2.781 1.00 87.75 370 TYR A O 1
ATOM 3059 N N . THR A 1 371 ? -10.778 -0.128 2.428 1.00 88.81 371 THR A N 1
ATOM 3060 C CA . THR A 1 371 ? -9.680 -0.459 3.336 1.00 88.81 371 THR A CA 1
ATOM 3061 C C . THR A 1 371 ? -8.925 -1.694 2.876 1.00 88.81 371 THR A C 1
ATOM 3063 O O . THR A 1 371 ? -9.506 -2.601 2.282 1.00 88.81 371 THR A O 1
ATOM 3066 N N . ASP A 1 372 ? -7.628 -1.733 3.152 1.00 88.25 372 ASP A N 1
ATOM 3067 C CA . ASP A 1 372 ? -6.855 -2.961 3.031 1.00 88.25 372 ASP A CA 1
ATOM 3068 C C . ASP A 1 372 ? -6.911 -3.718 4.357 1.00 88.25 372 ASP A C 1
ATOM 3070 O O . ASP A 1 372 ? -6.655 -3.145 5.417 1.00 88.25 372 ASP A O 1
ATOM 3074 N N . ILE A 1 373 ? -7.225 -5.010 4.309 1.00 91.31 373 ILE A N 1
ATOM 3075 C CA . ILE A 1 373 ? -7.350 -5.846 5.504 1.00 91.31 373 ILE A CA 1
ATOM 3076 C C . ILE A 1 373 ? -6.142 -6.772 5.580 1.00 91.31 373 ILE A C 1
ATOM 3078 O O . ILE A 1 373 ? -6.011 -7.700 4.776 1.00 91.31 373 ILE A O 1
ATOM 3082 N N . LEU A 1 374 ? -5.266 -6.533 6.552 1.00 89.94 374 LEU A N 1
ATOM 3083 C CA . LEU A 1 374 ? -4.205 -7.465 6.908 1.00 89.94 374 LEU A CA 1
ATOM 3084 C C . LEU A 1 374 ? -4.734 -8.441 7.956 1.00 89.94 374 LEU A C 1
ATOM 3086 O O . LEU A 1 374 ? -5.082 -8.038 9.061 1.00 89.94 374 LEU A O 1
ATOM 3090 N N . ASN A 1 375 ? -4.757 -9.721 7.612 1.00 91.19 375 ASN A N 1
ATOM 3091 C CA . ASN A 1 375 ? -5.145 -10.805 8.498 1.00 91.19 375 ASN A CA 1
ATOM 3092 C C . ASN A 1 375 ? -3.916 -11.653 8.808 1.00 91.19 375 ASN A C 1
ATOM 3094 O O . ASN A 1 375 ? -3.217 -12.074 7.885 1.00 91.19 375 ASN A O 1
ATOM 3098 N N . PHE A 1 376 ? -3.656 -11.934 10.079 1.00 90.94 376 PHE A N 1
ATOM 3099 C CA . PHE A 1 376 ? -2.552 -12.806 10.465 1.00 90.94 376 PHE A CA 1
ATOM 3100 C C . PHE A 1 376 ? -2.875 -13.638 11.707 1.00 90.94 376 PHE A C 1
ATOM 3102 O O . PHE A 1 376 ? -3.630 -13.190 12.576 1.00 90.94 376 PHE A O 1
ATOM 3109 N N . PRO A 1 377 ? -2.337 -14.865 11.793 1.00 89.81 377 PRO A N 1
ATOM 3110 C CA . PRO A 1 377 ? -2.478 -15.692 12.977 1.00 89.81 377 PRO A CA 1
ATOM 3111 C C . PRO A 1 377 ? -1.523 -15.221 14.081 1.00 89.81 377 PRO A C 1
ATOM 3113 O O . PRO A 1 377 ? -0.372 -14.876 13.823 1.00 89.81 377 PRO A O 1
ATOM 3116 N N . VAL A 1 378 ? -1.985 -15.287 15.323 1.00 89.00 378 VAL A N 1
ATOM 3117 C CA . VAL A 1 378 ? -1.145 -15.245 16.521 1.00 89.00 378 VAL A CA 1
ATOM 3118 C C . VAL A 1 378 ? -1.099 -16.658 17.083 1.00 89.00 378 VAL A C 1
ATOM 3120 O O . VAL A 1 378 ? -2.135 -17.261 17.387 1.00 89.00 378 VAL A O 1
ATOM 3123 N N . MET A 1 379 ? 0.112 -17.198 17.177 1.00 84.19 379 MET A N 1
ATOM 3124 C CA . MET A 1 379 ? 0.340 -18.572 17.609 1.00 84.19 379 MET A CA 1
ATOM 3125 C C . MET A 1 379 ? 0.321 -18.662 19.136 1.00 84.19 379 MET A C 1
ATOM 3127 O O . MET A 1 379 ? 0.892 -17.818 19.825 1.00 84.19 379 MET A O 1
ATOM 3131 N N . GLY A 1 380 ? -0.345 -19.687 19.657 1.00 81.50 380 GLY A N 1
ATOM 3132 C CA . GLY A 1 380 ? -0.258 -20.085 21.055 1.00 81.50 380 GLY A CA 1
ATOM 3133 C C . GLY A 1 380 ? 0.984 -20.936 21.323 1.00 81.50 380 GLY A C 1
ATOM 3134 O O . GLY A 1 380 ? 1.732 -21.310 20.417 1.00 81.50 380 GLY A O 1
ATOM 3135 N N . ASN A 1 381 ? 1.185 -21.290 22.591 1.00 76.69 381 ASN A N 1
ATOM 3136 C CA . ASN A 1 381 ? 2.347 -22.073 23.035 1.00 76.69 381 ASN A CA 1
ATOM 3137 C C . ASN A 1 381 ? 2.426 -23.478 22.429 1.00 76.69 381 ASN A C 1
ATOM 3139 O O . ASN A 1 381 ? 3.498 -24.070 22.357 1.00 76.69 381 ASN A O 1
ATOM 3143 N N . ASP A 1 382 ? 1.286 -24.034 22.034 1.00 79.19 382 ASP A N 1
ATOM 3144 C CA . ASP A 1 382 ? 1.159 -25.345 21.400 1.00 79.19 382 ASP A CA 1
ATOM 3145 C C . ASP A 1 382 ? 1.471 -25.308 19.893 1.00 79.19 382 ASP A C 1
ATOM 3147 O O . ASP A 1 382 ? 1.273 -26.301 19.186 1.00 79.19 382 ASP A O 1
ATOM 3151 N N . ASN A 1 383 ? 1.953 -24.163 19.395 1.00 78.38 383 ASN A N 1
ATOM 3152 C CA . ASN A 1 383 ? 2.179 -23.890 17.982 1.00 78.38 383 ASN A CA 1
ATOM 3153 C C . ASN A 1 383 ? 0.902 -24.072 17.139 1.00 78.38 383 ASN A C 1
ATOM 3155 O O . ASN A 1 383 ? 0.966 -24.375 15.944 1.00 78.38 383 ASN A O 1
ATOM 3159 N N . GLN A 1 384 ? -0.269 -23.901 17.758 1.00 85.12 384 GLN A N 1
ATOM 3160 C CA . GLN A 1 384 ? -1.549 -23.756 17.080 1.00 85.12 384 GLN A CA 1
ATOM 3161 C C . GLN A 1 384 ? -1.943 -22.283 17.033 1.00 85.12 384 GLN A C 1
ATOM 3163 O O . GLN A 1 384 ? -1.427 -21.446 17.766 1.00 85.12 384 GLN A O 1
ATOM 3168 N N . ILE A 1 385 ? -2.892 -21.958 16.161 1.00 89.12 385 ILE A N 1
ATOM 3169 C CA . ILE A 1 385 ? -3.467 -20.615 16.102 1.00 89.12 385 ILE A CA 1
ATOM 3170 C C . ILE A 1 385 ? -4.295 -20.395 17.371 1.00 89.12 385 ILE A C 1
ATOM 3172 O O . ILE A 1 385 ? -5.324 -21.054 17.545 1.00 89.12 385 ILE A O 1
ATOM 3176 N N . ALA A 1 386 ? -3.862 -19.463 18.219 1.00 90.12 386 ALA A N 1
ATOM 3177 C CA . ALA A 1 386 ? -4.639 -18.996 19.364 1.00 90.12 386 ALA A CA 1
ATOM 3178 C C . ALA A 1 386 ? -5.666 -17.955 18.902 1.00 90.12 386 ALA A C 1
ATOM 3180 O O . ALA A 1 386 ? -6.871 -18.095 19.135 1.00 90.12 386 ALA A O 1
ATOM 3181 N N . PHE A 1 387 ? -5.191 -16.961 18.145 1.00 93.62 387 PHE A N 1
ATOM 3182 C CA . PHE A 1 387 ? -6.016 -15.874 17.631 1.00 93.62 387 PHE A CA 1
ATOM 3183 C C . PHE A 1 387 ? -5.755 -15.606 16.152 1.00 93.62 387 PHE A C 1
ATOM 3185 O O . PHE A 1 387 ? -4.685 -15.897 15.625 1.00 93.62 387 PHE A O 1
ATOM 3192 N N . VAL A 1 388 ? -6.733 -15.006 15.488 1.00 94.81 388 VAL A N 1
ATOM 3193 C CA . VAL A 1 388 ? -6.566 -14.338 14.197 1.00 94.81 388 VAL A CA 1
ATOM 3194 C C . VAL A 1 388 ? -6.797 -12.854 14.422 1.00 94.81 388 VAL A C 1
ATOM 3196 O O . VAL A 1 388 ? -7.813 -12.469 14.998 1.00 94.81 388 VAL A O 1
ATOM 3199 N N . VAL A 1 389 ? -5.856 -12.030 13.976 1.00 94.62 389 VAL A N 1
ATOM 3200 C CA . VAL A 1 389 ? -5.925 -10.572 14.074 1.00 94.62 389 VAL A CA 1
ATOM 3201 C C . VAL A 1 389 ? -6.191 -10.005 12.686 1.00 94.62 389 VAL A C 1
ATOM 3203 O O . VAL A 1 389 ? -5.500 -10.359 11.730 1.00 94.62 389 VAL A O 1
ATOM 3206 N N . SER A 1 390 ? -7.179 -9.119 12.584 1.00 95.75 390 SER A N 1
ATOM 3207 C CA . SER A 1 390 ? -7.503 -8.359 11.377 1.00 95.75 390 SER A CA 1
ATOM 3208 C C . SER A 1 390 ? -7.268 -6.875 11.636 1.00 95.75 390 SER A C 1
ATOM 3210 O O . SER A 1 390 ? -7.913 -6.279 12.500 1.00 95.75 390 SER A O 1
ATOM 3212 N N . VAL A 1 391 ? -6.357 -6.278 10.874 1.00 92.81 391 VAL A N 1
ATOM 3213 C CA . VAL A 1 391 ? -5.986 -4.861 10.951 1.00 92.81 391 VAL A CA 1
ATOM 3214 C C . VAL A 1 391 ? -6.429 -4.172 9.669 1.00 92.81 391 VAL A C 1
ATOM 3216 O O . VAL A 1 391 ? -6.146 -4.653 8.569 1.00 92.81 391 VAL A O 1
ATOM 3219 N N . PHE A 1 392 ? -7.128 -3.051 9.812 1.00 91.75 392 PHE A N 1
ATOM 3220 C CA . PHE A 1 392 ? -7.736 -2.332 8.699 1.00 91.75 392 PHE A CA 1
ATOM 3221 C C . PHE A 1 392 ? -6.951 -1.052 8.411 1.00 91.75 392 PHE A C 1
ATOM 3223 O O . PHE A 1 392 ? -6.908 -0.132 9.228 1.00 91.75 392 PHE A O 1
ATOM 3230 N N . PHE A 1 393 ? -6.374 -0.966 7.218 1.00 86.44 393 PHE A N 1
ATOM 3231 C CA . PHE A 1 393 ? -5.698 0.227 6.719 1.00 86.44 393 PHE A CA 1
ATOM 3232 C C . PHE A 1 393 ? -6.636 0.968 5.776 1.00 86.44 393 PHE A C 1
ATOM 3234 O O . PHE A 1 393 ? -6.689 0.705 4.572 1.00 86.44 393 PHE A O 1
ATOM 3241 N N . THR A 1 394 ? -7.425 1.880 6.346 1.00 83.38 394 THR A N 1
ATOM 3242 C CA . THR A 1 394 ? -8.407 2.653 5.586 1.00 83.38 394 THR A CA 1
ATOM 3243 C C . THR A 1 394 ? -7.714 3.436 4.479 1.00 83.38 394 THR A C 1
ATOM 3245 O O . THR A 1 394 ? -6.801 4.209 4.753 1.00 83.38 394 THR A O 1
ATOM 3248 N N . SER A 1 395 ? -8.151 3.241 3.235 1.00 78.19 395 SER A N 1
ATOM 3249 C CA . SER A 1 395 ? -7.557 3.845 2.040 1.00 78.19 395 SER A CA 1
ATOM 3250 C C . SER A 1 395 ? -8.401 4.988 1.480 1.00 78.19 395 SER A C 1
ATOM 3252 O O . SER A 1 395 ? -7.856 5.993 1.022 1.00 78.19 395 SER A O 1
ATOM 3254 N N . ARG A 1 396 ? -9.737 4.867 1.516 1.00 82.75 396 ARG A N 1
ATOM 3255 C CA . ARG A 1 396 ? -10.667 5.906 1.045 1.00 82.75 396 ARG A CA 1
ATOM 3256 C C . ARG A 1 396 ? -11.884 5.987 1.955 1.00 82.75 396 ARG A C 1
ATOM 3258 O O . ARG A 1 396 ? -12.510 4.971 2.244 1.00 82.75 396 ARG A O 1
ATOM 3265 N N . ILE A 1 397 ? -12.240 7.204 2.359 1.00 80.75 397 ILE A N 1
ATOM 3266 C CA . ILE A 1 397 ? -13.479 7.498 3.082 1.00 80.75 397 ILE A CA 1
ATOM 3267 C C . ILE A 1 397 ? -14.268 8.510 2.258 1.00 80.75 397 ILE A C 1
ATOM 3269 O O . ILE A 1 397 ? -13.770 9.587 1.925 1.00 80.75 397 ILE A O 1
ATOM 3273 N N . TYR A 1 398 ? -15.505 8.159 1.935 1.00 82.31 398 TYR A N 1
ATOM 3274 C CA . TYR A 1 398 ? -16.452 9.039 1.270 1.00 82.31 398 TYR A CA 1
ATOM 3275 C C . TYR A 1 398 ? -17.441 9.524 2.310 1.00 82.31 398 TYR A C 1
ATOM 3277 O O . TYR A 1 398 ? -18.184 8.722 2.864 1.00 82.31 398 TYR A O 1
ATOM 3285 N N . GLN A 1 399 ? -17.432 10.826 2.579 1.00 81.25 399 GLN A N 1
ATOM 3286 C CA . GLN A 1 399 ? -18.263 11.433 3.612 1.00 81.25 399 GLN A CA 1
ATOM 3287 C C . GLN A 1 399 ? -18.901 12.746 3.142 1.00 81.25 399 GLN A C 1
ATOM 3289 O O . GLN A 1 399 ? -18.481 13.336 2.136 1.00 81.25 399 GLN A O 1
ATOM 3294 N N . GLY A 1 400 ? -19.911 13.206 3.871 1.00 81.56 400 GLY A N 1
ATOM 3295 C CA . GLY A 1 400 ? -20.614 14.461 3.636 1.00 81.56 400 GLY A CA 1
ATOM 3296 C C . GLY A 1 400 ? -21.873 14.292 2.801 1.00 81.56 400 GLY A C 1
ATOM 3297 O O . GLY A 1 400 ? -22.675 13.383 2.996 1.00 81.56 400 GLY A O 1
ATOM 3298 N N . ASN A 1 401 ? -22.097 15.223 1.870 1.00 85.00 401 ASN A N 1
ATOM 3299 C CA . ASN A 1 401 ? -23.290 15.189 1.032 1.00 85.00 401 ASN A CA 1
ATOM 3300 C C . ASN A 1 401 ? -23.329 13.886 0.210 1.00 85.00 401 ASN A C 1
ATOM 3302 O O . ASN A 1 401 ? -22.468 13.678 -0.643 1.00 85.00 401 ASN A O 1
ATOM 3306 N N . SER A 1 402 ? -24.359 13.059 0.426 1.00 82.19 402 SER A N 1
ATOM 3307 C CA . SER A 1 402 ? -24.492 11.729 -0.195 1.00 82.19 402 SER A C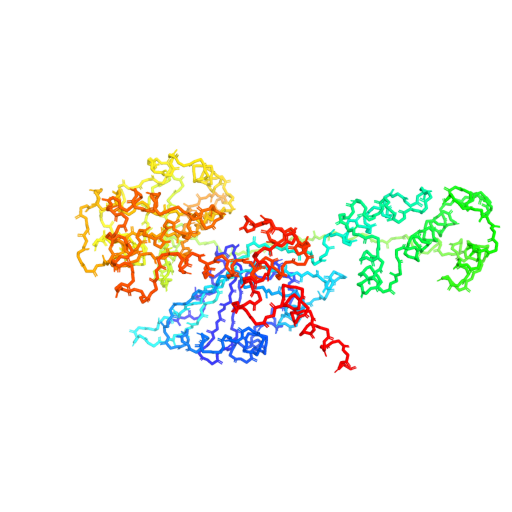A 1
ATOM 3308 C C . SER A 1 402 ? -24.355 11.752 -1.724 1.00 82.19 402 SER A C 1
ATOM 3310 O O . SER A 1 402 ? -23.701 10.885 -2.297 1.00 82.19 402 SER A O 1
ATOM 3312 N N . VAL A 1 403 ? -24.865 12.789 -2.406 1.00 85.50 403 VAL A N 1
ATOM 3313 C CA . VAL A 1 403 ? -24.705 12.928 -3.866 1.00 85.50 403 VAL A CA 1
ATOM 3314 C C . VAL A 1 403 ? -23.237 13.095 -4.248 1.00 85.50 403 VAL A C 1
ATOM 3316 O O . VAL A 1 403 ? -22.760 12.455 -5.184 1.00 85.50 403 VAL A O 1
ATOM 3319 N N . VAL A 1 404 ? -22.512 13.950 -3.529 1.00 85.62 404 VAL A N 1
ATOM 3320 C CA . VAL A 1 404 ? -21.087 14.202 -3.773 1.00 85.62 404 VAL A CA 1
ATOM 3321 C C . VAL A 1 404 ? -20.265 12.961 -3.448 1.00 85.62 404 VAL A C 1
ATOM 3323 O O . VAL A 1 404 ? -19.436 12.564 -4.263 1.00 85.62 404 VAL A O 1
ATOM 3326 N N . ALA A 1 405 ? -20.518 12.341 -2.294 1.00 86.00 405 ALA A N 1
ATOM 3327 C CA . ALA A 1 405 ? -19.822 11.148 -1.828 1.00 86.00 405 ALA A CA 1
ATOM 3328 C C . ALA A 1 405 ? -19.973 9.985 -2.821 1.00 86.00 405 ALA A C 1
ATOM 3330 O O . ALA A 1 405 ? -18.965 9.476 -3.304 1.00 86.00 405 ALA A O 1
ATOM 3331 N N . LYS A 1 406 ? -21.208 9.660 -3.231 1.00 87.56 406 LYS A N 1
ATOM 3332 C CA . LYS A 1 406 ? -21.491 8.607 -4.225 1.00 87.56 406 LYS A CA 1
ATOM 3333 C C . LYS A 1 406 ? -20.919 8.922 -5.603 1.00 87.56 406 LYS A C 1
ATOM 3335 O O . LYS A 1 406 ? -20.421 8.031 -6.286 1.00 87.56 406 LYS A O 1
ATOM 3340 N N . THR A 1 407 ? -20.941 10.193 -6.013 1.00 88.94 407 THR A N 1
ATOM 3341 C CA . THR A 1 407 ? -20.329 10.610 -7.284 1.00 88.94 407 THR A CA 1
ATOM 3342 C C . THR A 1 407 ? -18.811 10.427 -7.257 1.00 88.94 407 THR A C 1
ATOM 3344 O O . THR A 1 407 ? -18.254 9.896 -8.216 1.00 88.94 407 THR A O 1
ATOM 3347 N N . LYS A 1 408 ? -18.141 10.841 -6.170 1.00 89.31 408 LYS A N 1
ATOM 3348 C CA . LYS A 1 408 ? -16.697 10.634 -5.992 1.00 89.31 408 LYS A CA 1
ATOM 3349 C C . LYS A 1 408 ? -16.363 9.148 -5.953 1.00 89.31 408 LYS A C 1
ATOM 3351 O O . LYS A 1 408 ? -15.500 8.723 -6.705 1.00 89.31 408 LYS A O 1
ATOM 3356 N N . GLU A 1 409 ? -17.093 8.367 -5.159 1.00 89.56 409 GLU A N 1
ATOM 3357 C CA . GLU A 1 409 ? -16.907 6.918 -5.057 1.00 89.56 409 GLU A CA 1
ATOM 3358 C C . GLU A 1 409 ? -17.012 6.239 -6.424 1.00 89.56 409 GLU A C 1
ATOM 3360 O O . GLU A 1 409 ? -16.138 5.455 -6.802 1.00 89.56 409 GLU A O 1
ATOM 3365 N N . TYR A 1 410 ? -18.054 6.566 -7.195 1.00 90.44 410 TYR A N 1
ATOM 3366 C CA . TYR A 1 410 ? -18.240 6.000 -8.523 1.00 90.44 410 TYR A CA 1
ATOM 3367 C C . TYR A 1 410 ? -17.087 6.376 -9.460 1.00 90.44 410 TYR A C 1
ATOM 3369 O O . TYR A 1 410 ? -16.548 5.501 -10.138 1.00 90.44 410 TYR A O 1
ATOM 3377 N N . ILE A 1 411 ? -16.694 7.653 -9.499 1.00 90.56 411 ILE A N 1
ATOM 3378 C CA . ILE A 1 411 ? -15.600 8.123 -10.361 1.00 90.56 411 ILE A CA 1
ATOM 3379 C C . ILE A 1 411 ? -14.275 7.475 -9.961 1.00 90.56 411 ILE A C 1
ATOM 3381 O O . ILE A 1 411 ? -13.561 6.992 -10.833 1.00 90.56 411 ILE A O 1
ATOM 3385 N N . ASP A 1 412 ? -13.959 7.423 -8.672 1.00 87.25 412 ASP A N 1
ATOM 3386 C CA . ASP A 1 412 ? -12.710 6.859 -8.163 1.00 87.25 412 ASP A CA 1
ATOM 3387 C C . ASP A 1 412 ? -12.629 5.343 -8.381 1.00 87.25 412 ASP A C 1
ATOM 3389 O O . ASP A 1 412 ? -11.538 4.819 -8.586 1.00 87.25 412 ASP A O 1
ATOM 3393 N N . SER A 1 413 ? -13.762 4.635 -8.375 1.00 84.06 413 SER A N 1
ATOM 3394 C CA . SER A 1 413 ? -13.811 3.183 -8.609 1.00 84.06 413 SER A CA 1
ATOM 3395 C C . SER A 1 413 ? -13.807 2.830 -10.101 1.00 84.06 413 SER A C 1
ATOM 3397 O O . SER A 1 413 ? -13.226 1.825 -10.502 1.00 84.06 413 SER A O 1
ATOM 3399 N N . ASN A 1 414 ? -14.400 3.684 -10.943 1.00 87.56 414 ASN A N 1
ATOM 3400 C CA . ASN A 1 414 ? -14.572 3.458 -12.385 1.00 87.56 414 ASN A CA 1
ATOM 3401 C C . ASN A 1 414 ? -13.727 4.427 -13.223 1.00 87.56 414 ASN A C 1
ATOM 3403 O O . ASN A 1 414 ? -14.024 4.700 -14.385 1.00 87.56 414 ASN A O 1
ATOM 3407 N N . TRP A 1 415 ? -12.647 4.964 -12.649 1.00 87.94 415 TRP A N 1
ATOM 3408 C CA . TRP A 1 415 ? -11.848 6.001 -13.302 1.00 87.94 415 TRP A CA 1
ATOM 3409 C C . TRP A 1 415 ? -11.228 5.533 -14.614 1.00 87.94 415 TRP A C 1
ATOM 3411 O O . TRP A 1 415 ? -10.851 6.377 -15.411 1.00 87.94 415 TRP A O 1
ATOM 3421 N N . ARG A 1 416 ? -11.068 4.223 -14.845 1.00 83.94 416 ARG A N 1
ATOM 3422 C CA . ARG A 1 416 ? -10.504 3.682 -16.093 1.00 83.94 416 ARG A CA 1
ATOM 3423 C C . ARG A 1 416 ? -11.476 3.795 -17.261 1.00 83.94 416 ARG A C 1
ATOM 3425 O O . ARG A 1 416 ? -11.031 4.052 -18.384 1.00 83.94 416 ARG A O 1
ATOM 3432 N N . ASP A 1 417 ? -12.765 3.671 -16.978 1.00 86.31 417 ASP A N 1
ATOM 3433 C CA . ASP A 1 417 ? -13.824 3.651 -17.977 1.00 86.31 417 ASP A CA 1
ATOM 3434 C C . ASP A 1 417 ? -14.007 5.029 -18.617 1.00 86.31 417 ASP A C 1
ATOM 3436 O O . ASP A 1 417 ? -13.503 6.051 -18.131 1.00 86.31 417 ASP A O 1
ATOM 3440 N N . GLU A 1 418 ? -14.697 5.073 -19.756 1.00 85.25 418 GLU A N 1
ATOM 3441 C CA . GLU A 1 418 ? -15.090 6.340 -20.368 1.00 85.25 418 GLU A CA 1
ATOM 3442 C C . GLU A 1 418 ? -16.092 7.072 -19.474 1.00 85.25 418 GLU A C 1
ATOM 3444 O O . GLU A 1 418 ? -16.993 6.473 -18.887 1.00 85.25 418 GLU A O 1
ATOM 3449 N N . TYR A 1 419 ? -15.930 8.391 -19.366 1.00 89.19 419 TYR A N 1
ATOM 3450 C CA . TYR A 1 419 ? -16.827 9.201 -18.559 1.00 89.19 419 TYR A CA 1
ATOM 3451 C C . TYR A 1 419 ? -18.261 9.103 -19.087 1.00 89.19 419 TYR A C 1
ATOM 3453 O O . TYR A 1 419 ? -18.541 9.472 -20.227 1.00 89.19 419 TYR A O 1
ATOM 3461 N N . ASN A 1 420 ? -19.173 8.668 -18.223 1.00 90.31 420 ASN A N 1
ATOM 3462 C CA . ASN A 1 420 ? -20.590 8.564 -18.526 1.00 90.31 420 ASN A CA 1
ATOM 3463 C C . ASN A 1 420 ? -21.394 9.084 -17.336 1.00 90.31 420 ASN A C 1
ATOM 3465 O O . ASN A 1 420 ? -21.396 8.487 -16.255 1.00 90.31 420 ASN A O 1
ATOM 3469 N N . ILE A 1 421 ? -22.076 10.211 -17.526 1.00 90.69 421 ILE A N 1
ATOM 3470 C CA . ILE A 1 421 ? -22.827 10.807 -16.428 1.00 90.69 421 ILE A CA 1
ATOM 3471 C C . ILE A 1 421 ? -24.167 10.122 -16.173 1.00 90.69 421 ILE A C 1
ATOM 3473 O O . ILE A 1 421 ? -24.650 10.147 -15.042 1.00 90.69 421 ILE A O 1
ATOM 3477 N N . GLU A 1 422 ? -24.755 9.452 -17.159 1.00 90.06 422 GLU A N 1
ATOM 3478 C CA . GLU A 1 422 ? -25.934 8.620 -16.937 1.00 90.06 422 GLU A CA 1
ATOM 3479 C C . GLU A 1 422 ? -25.627 7.486 -15.947 1.00 90.06 422 GLU A C 1
ATOM 3481 O O . GLU A 1 422 ? -26.445 7.199 -15.071 1.00 90.06 422 GLU A O 1
ATOM 3486 N N . SER A 1 423 ? -24.437 6.888 -16.022 1.00 88.94 423 SER A N 1
ATOM 3487 C CA . SER A 1 423 ? -23.989 5.855 -15.086 1.00 88.94 423 SER A CA 1
ATOM 3488 C C . SER A 1 423 ? -23.737 6.412 -13.682 1.00 88.94 423 SER A C 1
ATOM 3490 O O . SER A 1 423 ? -24.200 5.815 -12.710 1.00 88.94 423 SER A O 1
ATOM 3492 N N . ILE A 1 424 ? -23.103 7.586 -13.564 1.00 89.81 424 ILE A N 1
ATOM 3493 C CA . ILE A 1 424 ? -22.907 8.289 -12.279 1.00 89.81 424 ILE A CA 1
ATOM 3494 C C . ILE A 1 424 ? -24.261 8.624 -11.629 1.00 89.81 424 ILE A C 1
ATOM 3496 O O . ILE A 1 424 ? -24.476 8.397 -10.435 1.00 89.81 424 ILE A O 1
ATOM 3500 N N . ALA A 1 425 ? -25.187 9.159 -12.425 1.00 88.44 425 ALA A N 1
ATOM 3501 C CA . ALA A 1 425 ? -26.533 9.529 -12.006 1.00 88.44 425 ALA A CA 1
ATOM 3502 C C . ALA A 1 425 ? -27.327 8.306 -11.529 1.00 88.44 425 ALA A C 1
ATOM 3504 O O . ALA A 1 425 ? -27.931 8.344 -10.455 1.00 88.44 425 ALA A O 1
ATOM 3505 N N . ARG A 1 426 ? -27.249 7.196 -12.275 1.00 86.38 426 ARG A N 1
ATOM 3506 C CA . ARG A 1 426 ? -27.867 5.917 -11.905 1.00 86.38 426 ARG A CA 1
ATOM 3507 C C . ARG A 1 426 ? -27.294 5.367 -10.599 1.00 86.38 426 ARG A C 1
ATOM 3509 O O . ARG A 1 426 ? -28.073 4.981 -9.736 1.00 86.38 426 ARG A O 1
ATOM 3516 N N . ALA A 1 427 ? -25.971 5.385 -10.429 1.00 75.81 427 ALA A N 1
ATOM 3517 C CA . ALA A 1 427 ? -25.310 4.947 -9.197 1.00 75.81 427 ALA A CA 1
ATOM 3518 C C . ALA A 1 427 ? -25.688 5.812 -7.980 1.00 75.81 427 ALA A C 1
ATOM 3520 O O . ALA A 1 427 ? -25.761 5.319 -6.859 1.00 75.81 427 ALA A O 1
ATOM 3521 N N . SER A 1 428 ? -25.980 7.096 -8.206 1.00 71.00 428 SER A N 1
ATOM 3522 C CA . SER A 1 428 ? -26.375 8.042 -7.155 1.00 71.00 428 SER A CA 1
ATOM 3523 C C . SER A 1 428 ? -27.893 8.102 -6.914 1.00 71.00 428 SER A C 1
ATOM 3525 O O . SER A 1 428 ? -28.329 8.776 -5.983 1.00 71.00 428 SER A O 1
ATOM 3527 N N . GLY A 1 429 ? -28.708 7.433 -7.741 1.00 75.25 429 GLY A N 1
ATOM 3528 C CA . GLY A 1 429 ? -30.173 7.414 -7.635 1.00 75.25 429 GLY A CA 1
ATOM 3529 C C . GLY A 1 429 ? -30.869 8.744 -7.962 1.00 75.25 429 GLY A C 1
ATOM 3530 O O . GLY A 1 429 ? -31.993 8.968 -7.518 1.00 75.25 429 GLY A O 1
ATOM 3531 N N . ILE A 1 430 ? -30.222 9.646 -8.707 1.00 81.50 430 ILE A N 1
ATOM 3532 C CA . ILE A 1 430 ? -30.719 11.009 -8.976 1.00 81.50 430 ILE A CA 1
ATOM 3533 C C . ILE A 1 430 ? -30.495 11.425 -10.434 1.00 81.50 430 ILE A C 1
ATOM 3535 O O . ILE A 1 430 ? -29.731 10.803 -11.161 1.00 81.50 430 ILE A O 1
ATOM 3539 N N . SER A 1 431 ? -31.144 12.505 -10.880 1.00 86.44 431 SER A N 1
ATOM 3540 C CA . SER A 1 431 ? -30.983 13.005 -12.254 1.00 86.44 431 SER A CA 1
ATOM 3541 C C . SER A 1 431 ? -29.590 13.594 -12.521 1.00 86.44 431 SER A C 1
ATOM 3543 O O . SER A 1 431 ? -28.982 14.216 -11.646 1.00 86.44 431 SER A O 1
ATOM 3545 N N . HIS A 1 432 ? -29.121 13.491 -13.771 1.00 88.69 432 HIS A N 1
ATOM 3546 C CA . HIS A 1 432 ? -27.854 14.076 -14.238 1.00 88.69 432 HIS A CA 1
ATOM 3547 C C . HIS A 1 432 ? -27.715 15.560 -13.848 1.00 88.69 432 HIS A C 1
ATOM 3549 O O . HIS A 1 432 ? -26.719 15.963 -13.244 1.00 88.69 432 HIS A O 1
ATOM 3555 N N . SER A 1 433 ? -28.729 16.383 -14.128 1.00 87.50 433 SER A N 1
ATOM 3556 C CA . SER A 1 433 ? -28.679 17.817 -13.816 1.00 87.50 433 SER A CA 1
ATOM 3557 C C . SER A 1 433 ? -28.567 18.096 -12.315 1.00 87.50 433 SER A C 1
ATOM 3559 O O . SER A 1 433 ? -28.007 19.123 -11.924 1.00 87.50 433 SER A O 1
ATOM 3561 N N . HIS A 1 434 ? -29.090 17.203 -11.469 1.00 87.56 434 HIS A N 1
ATOM 3562 C CA . HIS A 1 434 ? -28.949 17.315 -10.024 1.00 87.56 434 HIS A CA 1
ATOM 3563 C C . HIS A 1 434 ? -27.534 16.937 -9.566 1.00 87.56 434 HIS A C 1
ATOM 3565 O O . HIS A 1 434 ? -26.951 17.704 -8.802 1.00 87.56 434 HIS A O 1
ATOM 3571 N N . VAL A 1 435 ? -26.949 15.853 -10.102 1.00 89.06 435 VAL A N 1
ATOM 3572 C CA . VAL A 1 435 ? -25.551 15.451 -9.838 1.00 89.06 435 VAL A CA 1
ATOM 3573 C C . VAL A 1 435 ? -24.602 16.612 -10.115 1.00 89.06 435 VAL A C 1
ATOM 3575 O O . VAL A 1 435 ? -23.891 17.049 -9.217 1.00 89.06 435 VAL A O 1
ATOM 3578 N N . VAL A 1 436 ? -24.624 17.166 -11.333 1.00 91.75 436 VAL A N 1
ATOM 3579 C CA . VAL A 1 436 ? -23.690 18.235 -11.733 1.00 91.75 436 VAL A CA 1
ATOM 3580 C C . VAL A 1 436 ? -23.845 19.463 -10.844 1.00 91.75 436 VAL A C 1
ATOM 3582 O O . VAL A 1 436 ? -22.851 20.049 -10.416 1.00 91.75 436 VAL A O 1
ATOM 3585 N N . ARG A 1 437 ? -25.091 19.845 -10.541 1.00 90.19 437 ARG A N 1
ATOM 3586 C CA . ARG A 1 437 ? -25.385 21.021 -9.720 1.00 90.19 437 ARG A CA 1
ATOM 3587 C C . ARG A 1 437 ? -24.911 20.844 -8.282 1.00 90.19 437 ARG A C 1
ATOM 3589 O O . ARG A 1 437 ? -24.260 21.746 -7.765 1.00 90.19 437 ARG A O 1
ATOM 3596 N N . GLN A 1 438 ? -25.242 19.721 -7.641 1.00 90.56 438 GLN A N 1
ATOM 3597 C CA . GLN A 1 438 ? -24.822 19.450 -6.264 1.00 90.56 438 GLN A CA 1
ATOM 3598 C C . GLN A 1 438 ? -23.305 19.301 -6.190 1.00 90.56 438 GLN A C 1
ATOM 3600 O O . GLN A 1 438 ? -22.675 19.960 -5.370 1.00 90.56 438 GLN A O 1
ATOM 3605 N N . PHE A 1 439 ? -22.709 18.521 -7.093 1.00 91.69 439 PHE A N 1
ATOM 3606 C CA . PHE A 1 439 ? -21.268 18.313 -7.122 1.00 91.69 439 PHE A CA 1
ATOM 3607 C C . PHE A 1 439 ? -20.526 19.645 -7.252 1.00 91.69 439 PHE A C 1
ATOM 3609 O O . PHE A 1 439 ? -19.771 19.995 -6.354 1.00 91.69 439 PHE A O 1
ATOM 3616 N N . LYS A 1 440 ? -20.859 20.468 -8.257 1.00 92.38 440 LYS A N 1
ATOM 3617 C CA . LYS A 1 440 ? -20.233 21.787 -8.437 1.00 92.38 440 LYS A CA 1
ATOM 3618 C C . LYS A 1 440 ? -20.474 22.740 -7.270 1.00 92.38 440 LYS A C 1
ATOM 3620 O O . LYS A 1 440 ? -19.573 23.490 -6.911 1.00 92.38 440 LYS A O 1
ATOM 3625 N N . LYS A 1 441 ? -21.661 22.706 -6.658 1.00 90.69 441 LYS A N 1
ATOM 3626 C CA . LYS A 1 441 ? -21.977 23.527 -5.481 1.00 90.69 441 LYS A CA 1
ATOM 3627 C C . LYS A 1 441 ? -21.056 23.212 -4.296 1.00 90.69 441 LYS A C 1
ATOM 3629 O O . LYS A 1 441 ? -20.659 24.139 -3.602 1.00 90.69 441 LYS A O 1
ATOM 3634 N N . TYR A 1 442 ? -20.753 21.936 -4.055 1.00 88.19 442 TYR A N 1
ATOM 3635 C CA . TYR A 1 442 ? -20.002 21.500 -2.872 1.00 88.19 442 TYR A CA 1
ATOM 3636 C C . TYR A 1 442 ? -18.498 21.310 -3.114 1.00 88.19 442 TYR A C 1
ATOM 3638 O O . TYR A 1 442 ? -17.728 21.450 -2.171 1.00 88.19 442 TYR A O 1
ATOM 3646 N N . THR A 1 443 ? -18.064 20.991 -4.336 1.00 87.50 443 THR A N 1
ATOM 3647 C CA . THR A 1 443 ? -16.643 20.758 -4.664 1.00 87.50 443 THR A CA 1
ATOM 3648 C C . THR A 1 443 ? -16.003 21.911 -5.437 1.00 87.50 443 THR A C 1
ATOM 3650 O O . THR A 1 443 ? -14.786 21.943 -5.575 1.00 87.50 443 THR A O 1
ATOM 3653 N N . GLY A 1 444 ? -16.802 22.842 -5.972 1.00 90.31 444 GLY A N 1
ATOM 3654 C CA . GLY A 1 444 ? -16.343 23.938 -6.832 1.00 90.31 444 GLY A CA 1
ATOM 3655 C C . GLY A 1 444 ? -16.105 23.544 -8.296 1.00 90.31 444 GLY A C 1
ATOM 3656 O O . GLY A 1 444 ? -16.078 24.418 -9.163 1.00 90.31 444 GLY A O 1
ATOM 3657 N N . ILE A 1 445 ? -16.013 22.247 -8.597 1.00 93.12 445 ILE A N 1
ATOM 3658 C CA . ILE A 1 445 ? -15.746 21.703 -9.936 1.00 93.12 445 ILE A CA 1
ATOM 3659 C C . ILE A 1 445 ? -16.862 20.758 -10.378 1.00 93.12 445 ILE A C 1
ATOM 3661 O O . ILE A 1 445 ? -17.659 20.282 -9.577 1.00 93.12 445 ILE A O 1
ATOM 3665 N N . THR A 1 446 ? -16.964 20.480 -11.668 1.00 94.00 446 THR A N 1
ATOM 3666 C CA . THR A 1 446 ? -17.913 19.499 -12.209 1.00 94.00 446 THR A CA 1
ATOM 3667 C C . THR A 1 446 ? -17.410 18.061 -12.014 1.00 94.00 446 THR A C 1
ATOM 3669 O O . THR A 1 446 ? -16.202 17.843 -11.899 1.00 94.00 446 THR A O 1
ATOM 3672 N N . PRO A 1 447 ? -18.299 17.046 -12.040 1.00 93.12 447 PRO A N 1
ATOM 3673 C CA . PRO A 1 447 ? -17.870 15.645 -11.995 1.00 93.12 447 PRO A CA 1
ATOM 3674 C C . PRO A 1 447 ? -16.915 15.277 -13.143 1.00 93.12 447 PRO A C 1
ATOM 3676 O O . PRO A 1 447 ? -15.996 14.487 -12.957 1.00 93.12 447 PRO A O 1
ATOM 3679 N N . TYR A 1 448 ? -17.092 15.888 -14.319 1.00 92.06 448 TYR A N 1
ATOM 3680 C CA . TYR A 1 448 ? -16.210 15.698 -15.471 1.00 92.06 448 TYR A CA 1
ATOM 3681 C C . TYR A 1 448 ? -14.799 16.244 -15.225 1.00 92.06 448 TYR A C 1
ATOM 3683 O O . TYR A 1 448 ? -13.814 15.575 -15.531 1.00 92.06 448 TYR A O 1
ATOM 3691 N N . GLU A 1 449 ? -14.690 17.443 -14.647 1.00 90.88 449 GLU A N 1
ATOM 3692 C CA . GLU A 1 449 ? -13.398 18.023 -14.262 1.00 90.88 449 GLU A CA 1
ATOM 3693 C C . GLU A 1 449 ? -12.697 17.158 -13.209 1.00 90.88 449 GLU A C 1
ATOM 3695 O O . GLU A 1 449 ? -11.526 16.830 -13.393 1.00 90.88 449 GLU A O 1
ATOM 3700 N N . TYR A 1 450 ? -13.427 16.698 -12.186 1.00 92.75 450 TYR A N 1
ATOM 3701 C CA . TYR A 1 450 ? -12.897 15.791 -11.161 1.00 92.75 450 TYR A CA 1
ATOM 3702 C C . TYR A 1 450 ? -12.383 14.470 -11.757 1.00 92.75 450 TYR A C 1
ATOM 3704 O O . TYR A 1 450 ? -11.257 14.059 -11.486 1.00 92.75 450 TYR A O 1
ATOM 3712 N N . TYR A 1 451 ? -13.158 13.835 -12.643 1.00 91.94 451 TYR A N 1
ATOM 3713 C CA . TYR A 1 451 ? -12.733 12.629 -13.363 1.00 91.94 451 TYR A CA 1
ATOM 3714 C C . TYR A 1 451 ? -11.423 12.840 -14.136 1.00 91.94 451 TYR A C 1
ATOM 3716 O O . TYR A 1 451 ? -10.528 11.991 -14.103 1.00 91.94 451 TYR A O 1
ATOM 3724 N N . HIS A 1 452 ? -11.275 13.983 -14.811 1.00 88.50 452 HIS A N 1
ATOM 3725 C CA . HIS A 1 452 ? -10.041 14.305 -15.527 1.00 88.50 452 HIS A CA 1
ATOM 3726 C C . HIS A 1 452 ? -8.854 14.525 -14.596 1.00 88.50 452 HIS A C 1
ATOM 3728 O O . HIS A 1 452 ? -7.746 14.110 -14.936 1.00 88.50 452 HIS A O 1
ATOM 3734 N N . GLU A 1 453 ? -9.057 15.144 -13.435 1.00 89.12 453 GLU A N 1
ATOM 3735 C CA . GLU A 1 453 ? -8.005 15.296 -12.425 1.00 89.12 453 GLU A CA 1
ATOM 3736 C C . GLU A 1 453 ? -7.516 13.937 -11.916 1.00 89.12 453 GLU A C 1
ATOM 3738 O O . GLU A 1 453 ? -6.305 13.691 -11.913 1.00 89.12 453 GLU A O 1
ATOM 3743 N N . ILE A 1 454 ? -8.439 13.020 -11.603 1.00 87.94 454 ILE A N 1
ATOM 3744 C CA . ILE A 1 454 ? -8.109 11.638 -11.225 1.00 87.94 454 ILE A CA 1
ATOM 3745 C C . ILE A 1 454 ? -7.331 10.947 -12.350 1.00 87.94 454 ILE A C 1
ATOM 3747 O O . ILE A 1 454 ? -6.248 10.407 -12.107 1.00 87.94 454 ILE A O 1
ATOM 3751 N N . LYS A 1 455 ? -7.812 11.013 -13.598 1.00 87.75 455 LYS A N 1
ATOM 3752 C CA . LYS A 1 455 ? -7.127 10.395 -14.745 1.00 87.75 455 LYS A CA 1
ATOM 3753 C C . LYS A 1 455 ? -5.734 10.974 -14.991 1.00 87.75 455 LYS A C 1
ATOM 3755 O O . LYS A 1 455 ? -4.806 10.214 -15.267 1.00 87.75 455 LYS A O 1
ATOM 3760 N N . ILE A 1 456 ? -5.556 12.291 -14.888 1.00 87.81 456 ILE A N 1
ATOM 3761 C CA . ILE A 1 456 ? -4.239 12.930 -15.026 1.00 87.81 456 ILE A CA 1
ATOM 3762 C C . ILE A 1 456 ? -3.309 12.496 -13.897 1.00 87.81 456 ILE A C 1
ATOM 3764 O O . ILE A 1 456 ? -2.145 12.199 -14.167 1.00 87.81 456 ILE A O 1
ATOM 3768 N N . SER A 1 457 ? -3.807 12.418 -12.662 1.00 84.69 457 SER A N 1
ATOM 3769 C CA . SER A 1 457 ? -3.035 11.918 -11.523 1.00 84.69 457 SER A CA 1
ATOM 3770 C C . SER A 1 457 ? -2.567 10.477 -11.761 1.00 84.69 457 SER A C 1
ATOM 3772 O O . SER A 1 457 ? -1.368 10.196 -11.734 1.00 84.69 457 SER A O 1
ATOM 3774 N N . LYS A 1 458 ? -3.482 9.582 -12.157 1.00 84.94 458 LYS A N 1
ATOM 3775 C CA . LYS A 1 458 ? -3.159 8.182 -12.475 1.00 84.94 458 LYS A CA 1
ATOM 3776 C C . LYS A 1 458 ? -2.209 8.040 -13.657 1.00 84.94 458 LYS A C 1
ATOM 3778 O O . LYS A 1 458 ? -1.344 7.166 -13.647 1.00 84.94 458 LYS A O 1
ATOM 3783 N N . LEU A 1 459 ? -2.305 8.923 -14.646 1.00 87.94 459 LEU A N 1
ATOM 3784 C CA . LEU A 1 459 ? -1.370 8.937 -15.762 1.00 87.94 459 LEU A CA 1
ATOM 3785 C C . LEU A 1 459 ? 0.021 9.426 -15.342 1.00 87.94 459 LEU A C 1
ATOM 3787 O O . LEU A 1 459 ? 1.012 8.862 -15.796 1.00 87.94 459 LEU A O 1
ATOM 3791 N N . LYS A 1 460 ? 0.124 10.421 -14.451 1.00 84.75 460 LYS A N 1
ATOM 3792 C CA . LYS A 1 460 ? 1.409 10.820 -13.848 1.00 84.75 460 LYS A CA 1
ATOM 3793 C C . LYS A 1 460 ? 2.047 9.644 -13.104 1.00 84.75 460 LYS A C 1
ATOM 3795 O O . LYS A 1 460 ? 3.219 9.362 -13.345 1.00 84.75 460 LYS A O 1
ATOM 3800 N N . GL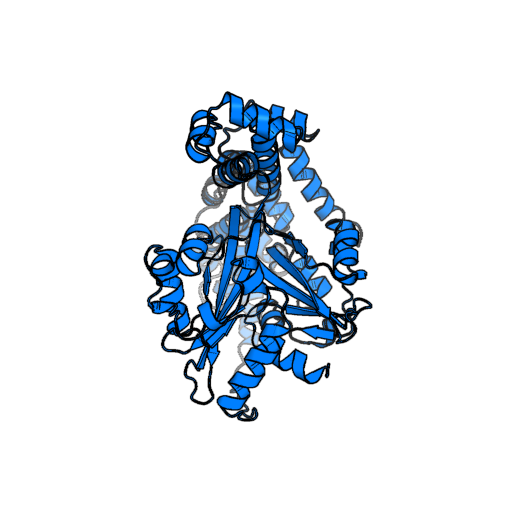U A 1 461 ? 1.275 8.919 -12.290 1.00 77.88 461 GLU A N 1
ATOM 3801 C CA . GLU A 1 461 ? 1.726 7.697 -11.604 1.00 77.88 461 GLU A CA 1
ATOM 3802 C C . GLU A 1 461 ? 2.205 6.628 -12.607 1.00 77.88 461 GLU A C 1
ATOM 3804 O O . GLU A 1 461 ? 3.308 6.095 -12.484 1.00 77.88 461 GLU A O 1
ATOM 3809 N N . ALA A 1 462 ? 1.423 6.335 -13.651 1.00 80.12 462 ALA A N 1
ATOM 3810 C CA . ALA A 1 462 ? 1.796 5.354 -14.673 1.00 80.12 462 ALA A CA 1
ATOM 3811 C C . ALA A 1 462 ? 3.044 5.780 -15.467 1.00 80.12 462 ALA A C 1
ATOM 3813 O O . ALA A 1 462 ? 3.865 4.942 -15.847 1.00 80.12 462 ALA A O 1
ATOM 3814 N N . LEU A 1 463 ? 3.229 7.082 -15.698 1.00 82.31 463 LEU A N 1
ATOM 3815 C CA . LEU A 1 463 ? 4.409 7.621 -16.370 1.00 82.31 463 LEU A CA 1
ATOM 3816 C C . LEU A 1 463 ? 5.681 7.510 -15.520 1.00 82.31 463 LEU A C 1
ATOM 3818 O O . LEU A 1 463 ? 6.756 7.438 -16.119 1.00 82.31 463 LEU A O 1
ATOM 3822 N N . GLN A 1 464 ? 5.566 7.436 -14.188 1.00 71.88 464 GLN A N 1
ATOM 3823 C CA . GLN A 1 464 ? 6.677 7.130 -13.273 1.00 71.88 464 GLN A CA 1
ATOM 3824 C C . GLN A 1 464 ? 7.101 5.654 -13.326 1.00 71.88 464 GLN A C 1
ATOM 3826 O O . GLN A 1 464 ? 8.208 5.321 -12.900 1.00 71.88 464 GLN A O 1
ATOM 3831 N N . ASN A 1 465 ? 6.251 4.759 -13.845 1.00 67.44 465 ASN A N 1
ATOM 3832 C CA . ASN A 1 465 ? 6.613 3.360 -14.024 1.00 67.44 465 ASN A CA 1
ATOM 3833 C C . ASN A 1 465 ? 7.468 3.184 -15.287 1.00 67.44 465 ASN A C 1
ATOM 3835 O O . ASN A 1 465 ? 6.977 3.210 -16.419 1.00 67.44 465 ASN A O 1
ATOM 3839 N N . TYR A 1 466 ? 8.763 2.960 -15.079 1.00 67.62 466 TYR A N 1
ATOM 3840 C CA . TYR A 1 466 ? 9.742 2.796 -16.152 1.00 67.62 466 TYR A CA 1
ATOM 3841 C C . TYR A 1 466 ? 9.629 1.472 -16.912 1.00 67.62 466 TYR A C 1
ATOM 3843 O O . TYR A 1 466 ? 10.177 1.366 -18.006 1.00 67.62 466 TYR A O 1
ATOM 3851 N N . ASN A 1 467 ? 8.886 0.499 -16.379 1.00 58.50 467 ASN A N 1
ATOM 3852 C CA . ASN A 1 467 ? 8.570 -0.744 -17.083 1.00 58.50 467 ASN A CA 1
ATOM 3853 C C . ASN A 1 467 ? 7.466 -0.554 -18.135 1.00 58.50 467 ASN A C 1
ATOM 3855 O O . ASN A 1 467 ? 7.213 -1.458 -18.928 1.00 58.50 467 ASN A O 1
ATOM 3859 N N . LEU A 1 468 ? 6.812 0.613 -18.160 1.00 70.00 468 LEU A N 1
ATOM 3860 C CA . LEU A 1 468 ? 5.819 0.966 -19.168 1.00 70.00 468 LEU A CA 1
ATOM 3861 C C . LEU A 1 468 ? 6.424 1.954 -20.167 1.00 70.00 468 LEU A C 1
ATOM 3863 O O . LEU A 1 468 ? 6.902 3.031 -19.800 1.00 70.00 468 LEU A O 1
ATOM 3867 N N . SER A 1 469 ? 6.322 1.671 -21.463 1.00 78.88 469 SER A N 1
ATOM 3868 C CA . SER A 1 469 ? 6.455 2.709 -22.493 1.00 78.88 469 SER A CA 1
ATOM 3869 C C . SER A 1 469 ? 5.416 3.820 -22.276 1.00 78.88 469 SER A C 1
ATOM 3871 O O . SER A 1 469 ? 4.421 3.630 -21.579 1.00 78.88 469 SER A O 1
ATOM 3873 N N . ILE A 1 470 ? 5.624 4.999 -22.871 1.00 82.19 470 ILE A N 1
ATOM 3874 C CA . ILE A 1 470 ? 4.643 6.096 -22.771 1.00 82.19 470 ILE A CA 1
ATOM 3875 C C . ILE A 1 470 ? 3.288 5.630 -23.311 1.00 82.19 470 ILE A C 1
ATOM 3877 O O . ILE A 1 470 ? 2.263 5.870 -22.687 1.00 82.19 470 ILE A O 1
ATOM 3881 N N . ALA A 1 471 ? 3.289 4.879 -24.414 1.00 80.69 471 ALA A N 1
ATOM 3882 C CA . ALA A 1 471 ? 2.071 4.309 -24.971 1.00 80.69 471 ALA A CA 1
ATOM 3883 C C . ALA A 1 471 ? 1.379 3.335 -24.003 1.00 80.69 471 ALA A C 1
ATOM 3885 O O . ALA A 1 471 ? 0.172 3.428 -23.815 1.00 80.69 471 ALA A O 1
ATOM 3886 N N . GLN A 1 472 ? 2.133 2.450 -23.344 1.00 78.69 472 GLN A N 1
ATOM 3887 C CA . GLN A 1 472 ? 1.583 1.521 -22.349 1.00 78.69 472 GLN A CA 1
ATOM 3888 C C . GLN A 1 472 ? 1.064 2.235 -21.095 1.00 78.69 472 GLN A C 1
ATOM 3890 O O . GLN A 1 472 ? 0.053 1.811 -20.549 1.00 78.69 472 GLN A O 1
ATOM 3895 N N . ALA A 1 473 ? 1.709 3.322 -20.659 1.00 84.81 473 ALA A N 1
ATOM 3896 C CA . ALA A 1 473 ? 1.231 4.139 -19.543 1.00 84.81 473 ALA A CA 1
ATOM 3897 C C . ALA A 1 473 ? -0.085 4.861 -19.877 1.00 84.81 473 ALA A C 1
ATOM 3899 O O . ALA A 1 473 ? -0.969 4.965 -19.037 1.00 84.81 473 ALA A O 1
ATOM 3900 N N . PHE A 1 474 ? -0.250 5.329 -21.117 1.00 86.88 474 PHE A N 1
ATOM 3901 C CA . PHE A 1 474 ? -1.535 5.859 -21.580 1.00 86.88 474 PHE A CA 1
ATOM 3902 C C . PHE A 1 474 ? -2.592 4.756 -21.666 1.00 86.88 474 PHE A C 1
ATOM 3904 O O . PHE A 1 474 ? -3.708 4.935 -21.180 1.00 86.88 474 PHE A O 1
ATOM 3911 N N . LEU A 1 475 ? -2.226 3.602 -22.226 1.00 83.31 475 LEU A N 1
ATOM 3912 C CA . LEU A 1 475 ? -3.130 2.469 -22.383 1.00 83.31 475 LEU A CA 1
ATOM 3913 C C . LEU A 1 475 ? -3.624 1.938 -21.031 1.00 83.31 475 LEU A C 1
ATOM 3915 O O . LEU A 1 475 ? -4.810 1.648 -20.899 1.00 83.31 475 LEU A O 1
ATOM 3919 N N . SER A 1 476 ? -2.764 1.878 -20.008 1.00 80.56 476 SER A N 1
ATOM 3920 C CA . SER A 1 476 ? -3.146 1.450 -18.652 1.00 80.56 476 SER A CA 1
ATOM 3921 C C . SER A 1 476 ? -4.119 2.410 -17.954 1.00 80.56 476 SER A C 1
ATOM 3923 O O . SER A 1 476 ? -4.782 2.018 -16.992 1.00 80.56 476 SER A O 1
ATOM 3925 N N . CYS A 1 477 ? -4.236 3.643 -18.455 1.00 83.62 477 CYS A N 1
ATOM 3926 C CA . CYS A 1 477 ? -5.215 4.644 -18.034 1.00 83.62 477 CYS A CA 1
ATOM 3927 C C . CYS A 1 477 ? -6.435 4.741 -18.976 1.00 83.62 477 CYS A C 1
ATOM 3929 O O . CYS A 1 477 ? -7.234 5.674 -18.857 1.00 83.62 477 CYS A O 1
ATOM 3931 N N . GLY A 1 478 ? -6.581 3.802 -19.918 1.00 79.12 478 GLY A N 1
ATOM 3932 C CA . GLY A 1 478 ? -7.692 3.770 -20.874 1.00 79.12 478 GLY A CA 1
ATOM 3933 C C . GLY A 1 478 ? -7.555 4.778 -22.018 1.00 79.12 478 GLY A C 1
ATOM 3934 O O . GLY A 1 478 ? -8.555 5.170 -22.614 1.00 79.12 478 GLY A O 1
ATOM 3935 N N . PHE A 1 479 ? -6.338 5.233 -22.330 1.00 80.75 479 PHE A N 1
ATOM 3936 C CA . PHE A 1 479 ? -6.090 6.200 -23.397 1.00 80.75 479 PHE A CA 1
ATOM 3937 C C . PHE A 1 479 ? -5.307 5.607 -24.563 1.00 80.75 479 PHE A C 1
ATOM 3939 O O . PHE A 1 479 ? -4.336 4.871 -24.391 1.00 80.75 479 PHE A O 1
ATOM 3946 N N . ARG A 1 480 ? -5.671 6.020 -25.780 1.00 73.75 480 ARG A N 1
ATOM 3947 C CA . ARG A 1 480 ? -4.841 5.788 -26.966 1.00 73.75 480 ARG A CA 1
ATOM 3948 C C . ARG A 1 480 ? -3.706 6.810 -27.024 1.00 73.75 480 ARG A C 1
ATOM 3950 O O . ARG A 1 480 ? -3.903 7.990 -26.729 1.00 73.75 480 ARG A O 1
ATOM 3957 N N . TYR A 1 481 ? -2.529 6.357 -27.445 1.00 76.62 481 TYR A N 1
ATOM 3958 C CA . TYR A 1 481 ? -1.346 7.192 -27.635 1.00 76.62 481 TYR A CA 1
ATOM 3959 C C . TYR A 1 481 ? -0.669 6.880 -28.977 1.00 76.62 481 TYR A C 1
ATOM 3961 O O . TYR A 1 481 ? -0.546 5.700 -29.311 1.00 76.62 481 TYR A O 1
ATOM 3969 N N . PRO A 1 482 ? -0.159 7.894 -29.706 1.00 68.25 482 PRO A N 1
ATOM 3970 C CA . PRO A 1 482 ? -0.317 9.336 -29.465 1.00 68.25 482 PRO A CA 1
ATOM 3971 C C . PRO A 1 482 ? -1.732 9.835 -29.829 1.00 68.25 482 PRO A C 1
ATOM 3973 O O . PRO A 1 482 ? -2.436 9.198 -30.605 1.00 68.25 482 PRO A O 1
ATOM 3976 N N . GLY A 1 483 ? -2.175 10.969 -29.269 1.00 75.56 483 GLY A N 1
ATOM 3977 C CA . GLY A 1 483 ? -3.512 11.515 -29.552 1.00 75.56 483 GLY A CA 1
ATOM 3978 C C . GLY A 1 483 ? -3.898 12.728 -28.699 1.00 75.56 483 GLY A C 1
ATOM 3979 O O . GLY A 1 483 ? -3.052 13.307 -28.015 1.00 75.56 483 GLY A O 1
ATOM 3980 N N . ASN A 1 484 ? -5.189 13.089 -28.710 1.00 78.94 484 ASN A N 1
ATOM 3981 C CA . ASN A 1 484 ? -5.749 14.254 -27.998 1.00 78.94 484 ASN A CA 1
ATOM 3982 C C . ASN A 1 484 ? -5.351 14.308 -26.514 1.00 78.94 484 ASN A C 1
ATOM 3984 O O . ASN A 1 484 ? -5.044 15.379 -25.993 1.00 78.94 484 ASN A O 1
ATOM 3988 N N . TYR A 1 485 ? -5.259 13.152 -25.853 1.00 80.44 485 TYR A N 1
ATOM 3989 C CA . TYR A 1 485 ? -4.874 13.070 -24.445 1.00 80.44 485 TYR A CA 1
ATOM 3990 C C . TYR A 1 485 ? -3.420 13.464 -24.163 1.00 80.44 485 TYR A C 1
ATOM 3992 O O . TYR A 1 485 ? -3.125 13.938 -23.070 1.00 80.44 485 TYR A O 1
ATOM 4000 N N . ALA A 1 486 ? -2.503 13.336 -25.128 1.00 84.62 486 ALA A N 1
ATOM 4001 C CA . ALA A 1 486 ? -1.130 13.812 -24.951 1.00 84.62 486 ALA A CA 1
ATOM 4002 C C . ALA A 1 486 ? -1.060 15.349 -24.948 1.00 84.62 486 ALA A C 1
ATOM 4004 O O . ALA A 1 486 ? -0.283 15.924 -24.183 1.00 84.62 486 ALA A O 1
ATOM 4005 N N . ARG A 1 487 ? -1.895 16.011 -25.767 1.00 84.25 487 ARG A N 1
ATOM 4006 C CA . ARG A 1 487 ? -2.064 17.473 -25.741 1.00 84.25 487 ARG A CA 1
ATOM 4007 C C . ARG A 1 487 ? -2.752 17.904 -24.447 1.00 84.25 487 ARG A C 1
ATOM 4009 O O . ARG A 1 487 ? -2.205 18.741 -23.749 1.00 84.25 487 ARG A O 1
ATOM 4016 N N . PHE A 1 488 ? -3.849 17.248 -24.070 1.00 84.50 488 PHE A N 1
ATOM 4017 C CA . PHE A 1 488 ? -4.545 17.523 -22.811 1.00 84.50 488 PHE A CA 1
ATOM 4018 C C . PHE A 1 488 ? -3.631 17.389 -21.581 1.00 84.50 488 PHE A C 1
ATOM 4020 O O . PHE A 1 488 ? -3.632 18.259 -20.714 1.00 84.50 488 PHE A O 1
ATOM 4027 N N . PHE A 1 489 ? -2.794 16.344 -21.525 1.00 88.94 489 PHE A N 1
ATOM 4028 C CA . PHE A 1 489 ? -1.788 16.200 -20.470 1.00 88.94 489 PHE A CA 1
ATOM 4029 C C . PHE A 1 489 ? -0.808 17.376 -20.468 1.00 88.94 489 PHE A C 1
ATOM 4031 O O . PHE A 1 489 ? -0.535 17.933 -19.411 1.00 88.94 489 PHE A O 1
ATOM 4038 N N . LYS A 1 490 ? -0.310 17.793 -21.639 1.00 89.88 490 LYS A N 1
ATOM 4039 C CA . LYS A 1 490 ? 0.575 18.960 -21.744 1.00 89.88 490 LYS A CA 1
ATOM 4040 C C . LYS A 1 490 ? -0.109 20.239 -21.261 1.00 89.88 490 LYS A C 1
ATOM 4042 O O . LYS A 1 490 ? 0.521 20.998 -20.537 1.00 89.88 490 LYS A O 1
ATOM 4047 N N . ASP A 1 491 ? -1.371 20.452 -21.609 1.00 87.44 491 ASP A N 1
ATOM 4048 C CA . ASP A 1 491 ? -2.119 21.649 -21.215 1.00 87.44 491 ASP A CA 1
ATOM 4049 C C . ASP A 1 491 ? -2.368 21.682 -19.697 1.00 87.44 491 ASP A C 1
ATOM 4051 O O . ASP A 1 491 ? -2.271 22.735 -19.074 1.00 87.44 491 ASP A O 1
ATOM 4055 N N . LYS A 1 492 ? -2.633 20.522 -19.079 1.00 86.50 492 LYS A N 1
ATOM 4056 C CA . LYS A 1 492 ? -2.862 20.404 -17.629 1.00 86.50 492 LYS A CA 1
ATOM 4057 C C . LYS A 1 492 ? -1.586 20.377 -16.788 1.00 86.50 492 LYS A C 1
ATOM 4059 O O . LYS A 1 492 ? -1.605 20.825 -15.648 1.00 86.50 492 LYS A O 1
ATOM 4064 N N . VAL A 1 493 ? -0.501 19.803 -17.304 1.00 88.12 493 VAL A N 1
ATOM 4065 C CA . VAL A 1 493 ? 0.744 19.556 -16.548 1.00 88.12 493 VAL A CA 1
ATOM 4066 C C . VAL A 1 493 ? 1.855 20.541 -16.934 1.00 88.12 493 VAL A C 1
ATOM 4068 O O . VAL A 1 493 ? 2.861 20.637 -16.241 1.00 88.12 493 VAL A O 1
ATOM 4071 N N . GLY A 1 494 ? 1.695 21.281 -18.032 1.00 89.69 494 GLY A N 1
ATOM 4072 C CA . GLY A 1 494 ? 2.675 22.237 -18.561 1.00 89.69 494 GLY A CA 1
ATOM 4073 C C . GLY A 1 494 ? 3.794 21.604 -19.398 1.00 89.69 494 GLY A C 1
ATOM 4074 O O . GLY A 1 494 ? 4.571 22.312 -20.035 1.00 89.69 494 GLY A O 1
ATOM 4075 N N . MET A 1 495 ? 3.881 20.272 -19.450 1.00 91.19 495 MET A N 1
ATOM 4076 C CA . MET A 1 495 ? 4.939 19.541 -20.152 1.00 91.19 495 MET A CA 1
ATOM 4077 C C . MET A 1 495 ? 4.408 18.275 -20.822 1.00 91.19 495 MET A C 1
ATOM 4079 O O . MET A 1 495 ? 3.413 17.690 -20.398 1.00 91.19 495 MET A O 1
ATOM 4083 N N . THR A 1 496 ? 5.070 17.836 -21.894 1.00 90.00 496 THR A N 1
ATOM 4084 C CA . THR A 1 496 ? 4.684 16.595 -22.584 1.00 90.00 496 THR A CA 1
ATOM 4085 C C . THR A 1 496 ? 4.915 15.370 -21.689 1.00 90.00 496 THR A C 1
ATOM 4087 O O . THR A 1 496 ? 5.796 15.407 -20.829 1.00 90.00 496 THR A O 1
ATOM 4090 N N . PRO A 1 497 ? 4.210 14.245 -21.913 1.00 88.19 497 PRO A N 1
ATOM 4091 C CA . PRO A 1 497 ? 4.429 13.017 -21.144 1.00 88.19 497 PRO A CA 1
ATOM 4092 C C . PRO A 1 497 ? 5.888 12.542 -21.128 1.00 88.19 497 PRO A C 1
ATOM 4094 O O . PRO A 1 497 ? 6.394 12.113 -20.094 1.00 88.19 497 PRO A O 1
ATOM 4097 N N . SER A 1 498 ? 6.586 12.667 -22.262 1.00 84.94 498 SER A N 1
ATOM 4098 C CA . SER A 1 498 ? 8.010 12.334 -22.372 1.00 84.94 498 SER A CA 1
ATOM 4099 C C . SER A 1 498 ? 8.879 13.261 -21.526 1.00 84.94 498 SER A C 1
ATOM 4101 O O . SER A 1 498 ? 9.785 12.793 -20.844 1.00 84.94 498 SER A O 1
ATOM 4103 N N . GLN A 1 499 ? 8.602 14.570 -21.554 1.00 83.75 499 GLN A N 1
ATOM 4104 C CA . GLN A 1 499 ? 9.311 15.551 -20.728 1.00 83.75 499 GLN A CA 1
ATOM 4105 C C . GLN A 1 499 ? 9.064 15.295 -19.240 1.00 83.75 499 GLN A C 1
ATOM 4107 O O . GLN A 1 499 ? 10.031 15.233 -18.492 1.00 83.75 499 GLN A O 1
ATOM 4112 N N . TYR A 1 500 ? 7.813 15.045 -18.840 1.00 85.88 500 TYR A N 1
ATOM 4113 C CA . TYR A 1 500 ? 7.451 14.705 -17.460 1.00 85.88 500 TYR A CA 1
ATOM 4114 C C . TYR A 1 500 ? 8.188 13.462 -16.954 1.00 85.88 500 TYR A C 1
ATOM 4116 O O . TYR A 1 500 ? 8.763 13.462 -15.869 1.00 85.88 500 TYR A O 1
ATOM 4124 N N . ARG A 1 501 ? 8.245 12.400 -17.764 1.00 81.94 501 ARG A N 1
ATOM 4125 C CA . ARG A 1 501 ? 9.019 11.203 -17.415 1.00 81.94 501 ARG A CA 1
ATOM 4126 C C . ARG A 1 501 ? 10.515 11.500 -17.294 1.00 81.94 501 ARG A C 1
ATOM 4128 O O . ARG A 1 501 ? 11.171 11.000 -16.385 1.00 81.94 501 ARG A O 1
ATOM 4135 N N . ASN A 1 502 ? 11.058 12.320 -18.189 1.00 74.69 502 ASN A N 1
ATOM 4136 C CA . ASN A 1 502 ? 12.473 12.672 -18.164 1.00 74.69 502 ASN A CA 1
ATOM 4137 C C . ASN A 1 502 ? 12.837 13.555 -16.965 1.00 74.69 502 ASN A C 1
ATOM 4139 O O . ASN A 1 502 ? 13.922 13.379 -16.435 1.00 74.69 502 ASN A O 1
ATOM 4143 N N . THR A 1 503 ? 11.964 14.452 -16.494 1.00 74.38 503 THR A N 1
ATOM 4144 C CA . THR A 1 503 ? 12.250 15.258 -15.293 1.00 74.38 503 THR A CA 1
ATOM 4145 C C . THR A 1 503 ? 12.378 14.397 -14.040 1.00 74.38 503 THR A C 1
ATOM 4147 O O . THR A 1 503 ? 13.226 14.680 -13.200 1.00 74.38 503 THR A O 1
ATOM 4150 N N . ILE A 1 504 ? 11.609 13.305 -13.952 1.00 67.31 504 ILE A N 1
ATOM 4151 C CA . ILE A 1 504 ? 11.750 12.316 -12.872 1.00 67.31 504 ILE A CA 1
ATOM 4152 C C . ILE A 1 504 ? 13.108 11.597 -12.992 1.00 67.31 504 ILE A C 1
ATOM 4154 O O . ILE A 1 504 ? 13.783 11.369 -11.993 1.00 67.31 504 ILE A O 1
ATOM 4158 N N . ASN A 1 505 ? 13.555 11.308 -14.219 1.00 53.25 505 ASN A N 1
ATOM 4159 C CA . ASN A 1 505 ? 14.850 10.675 -14.480 1.00 53.25 505 ASN A CA 1
ATOM 4160 C C . ASN A 1 505 ? 16.046 11.608 -14.186 1.00 53.25 505 ASN A C 1
ATOM 4162 O O . ASN A 1 505 ? 17.012 11.200 -13.555 1.00 53.25 505 ASN A O 1
ATOM 4166 N N . SER A 1 506 ? 15.983 12.885 -14.575 1.00 46.41 506 SER A N 1
ATOM 4167 C CA . SER A 1 506 ? 17.058 13.865 -14.346 1.00 46.41 506 SER A CA 1
ATOM 4168 C C . SER A 1 506 ? 17.275 14.188 -12.866 1.00 46.41 506 SER A C 1
ATOM 4170 O O . SER A 1 506 ? 18.402 14.471 -12.472 1.00 46.41 506 SER A O 1
ATOM 4172 N N . ALA A 1 507 ? 16.216 14.126 -12.051 1.00 47.16 507 ALA A N 1
ATOM 4173 C CA . ALA A 1 507 ? 16.312 14.208 -10.593 1.00 47.16 507 ALA A CA 1
ATOM 4174 C C . ALA A 1 507 ? 16.963 12.959 -9.966 1.00 47.16 507 ALA A C 1
ATOM 4176 O O . ALA A 1 507 ? 17.374 13.009 -8.818 1.00 47.16 507 ALA A O 1
ATOM 4177 N N . THR A 1 508 ? 17.059 11.857 -10.718 1.00 41.16 508 THR A N 1
ATOM 4178 C CA . THR A 1 508 ? 17.731 10.617 -10.296 1.00 41.16 508 THR A CA 1
ATOM 4179 C C . THR A 1 508 ? 19.186 10.567 -10.799 1.00 41.16 508 THR A C 1
ATOM 4181 O O . THR A 1 508 ? 20.044 10.017 -10.129 1.00 41.16 508 THR A O 1
ATOM 4184 N N . ILE A 1 509 ? 19.489 11.164 -11.965 1.00 35.66 509 ILE A N 1
ATOM 4185 C CA . ILE A 1 509 ? 20.824 11.113 -12.602 1.00 35.66 509 ILE A CA 1
ATOM 4186 C C . ILE A 1 509 ? 21.778 12.212 -12.103 1.00 35.66 509 ILE A C 1
ATOM 4188 O O . ILE A 1 509 ? 22.972 11.955 -11.993 1.00 35.66 509 ILE A O 1
ATOM 4192 N N . LYS A 1 510 ? 21.291 13.415 -11.755 1.00 33.75 510 LYS A N 1
ATOM 4193 C CA . LYS A 1 510 ? 22.159 14.489 -11.217 1.00 33.75 510 LYS A CA 1
ATOM 4194 C C . LYS A 1 510 ? 22.855 14.126 -9.895 1.00 33.75 510 LYS A C 1
ATOM 4196 O O . LYS A 1 510 ? 23.822 14.791 -9.542 1.00 33.75 510 LYS A O 1
ATOM 4201 N N . ASP A 1 511 ? 22.390 13.084 -9.211 1.00 37.53 511 ASP A N 1
ATOM 4202 C CA . ASP A 1 511 ? 22.966 12.595 -7.956 1.00 37.53 511 ASP A CA 1
ATOM 4203 C C . ASP A 1 511 ? 24.160 11.637 -8.177 1.00 37.53 511 ASP A C 1
ATOM 4205 O O . ASP A 1 511 ? 24.942 11.436 -7.255 1.00 37.53 511 ASP A O 1
ATOM 4209 N N . ASN A 1 512 ? 24.356 11.098 -9.393 1.00 33.22 512 ASN A N 1
ATOM 4210 C CA . ASN A 1 512 ? 25.490 10.212 -9.716 1.00 33.22 512 ASN A CA 1
ATOM 4211 C C . ASN A 1 512 ? 26.731 10.952 -10.244 1.00 33.22 512 ASN A C 1
ATOM 4213 O O . ASN A 1 512 ? 27.824 10.397 -10.206 1.00 33.22 512 ASN A O 1
ATOM 4217 N N . ASP A 1 513 ? 26.574 12.189 -10.725 1.00 30.17 513 ASP A N 1
ATOM 4218 C CA . ASP A 1 513 ? 27.668 12.985 -11.310 1.00 30.17 513 ASP A CA 1
ATOM 4219 C C . ASP A 1 513 ? 28.293 13.986 -10.309 1.00 30.17 513 ASP A C 1
ATOM 4221 O O . ASP A 1 513 ? 29.149 14.781 -10.690 1.00 30.17 513 ASP A O 1
ATOM 4225 N N . ASN A 1 514 ? 27.871 13.961 -9.036 1.00 30.53 514 ASN A N 1
ATOM 4226 C CA . ASN A 1 514 ? 28.343 14.853 -7.963 1.00 30.53 514 ASN A CA 1
ATOM 4227 C C . ASN A 1 514 ? 28.962 14.100 -6.760 1.00 30.53 514 ASN A C 1
ATOM 4229 O O . ASN A 1 514 ? 28.937 14.618 -5.642 1.00 30.53 514 ASN A O 1
ATOM 4233 N N . ILE A 1 515 ? 29.514 12.897 -6.975 1.00 30.55 515 ILE A N 1
ATOM 4234 C CA . ILE A 1 515 ? 30.402 12.226 -6.002 1.00 30.55 515 ILE A CA 1
ATOM 4235 C C . ILE A 1 515 ? 31.858 12.492 -6.371 1.00 30.55 515 ILE A C 1
ATOM 4237 O O . ILE A 1 515 ? 32.218 12.236 -7.544 1.00 30.55 515 ILE A O 1
#

pLDDT: mean 79.95, std 14.85, range [25.97, 95.75]

Sequence (515 aa):
MEYVGLQEIVDLFPIPMEVFSTDGVCIYTNTALFDFFNITNSSTVIGNYNILLDPFLNNKLGLSDYIKRVFSGEIISIYNVRVPFEEIYKRYNCQESNDKEQVMYQDITNFPLLNEDGTVAYIISVIMIKRIYQLRLDIIKARDYIDRNWLDEYNIEKIAQYSGLGRHHLVRLFKSLIGMTPLKYYQNVKIEKIKEALENTDMSISEVFTSCGVDYSGVYADTFKKHTGMTPMKYRKSFKIDVYCRDKNTVHIKSKQDANILSENELEKRLFNIAELFPIPIQIFRRNGDIVYINEAVLKMWNVKDTSLIIGKYNLIQDPFANSQPELKEGIKRVFRGEVVLIPDVKIPLETFWEWYKTRSTVYDIEAVYTDILNFPVMGNDNQIAFVVSVFFTSRIYQGNSVVAKTKEYIDSNWRDEYNIESIARASGISHSHVVRQFKKYTGITPYEYYHEIKISKLKEALQNYNLSIAQAFLSCGFRYPGNYARFFKDKVGMTPSQYRNTINSATIKDNDNI

Nearest PDB structures (foldseek):
  3oio-assembly1_A  TM=9.216E-01  e=1.448E-05  Chromobacterium violaceum
  6swi-assembly1_A  TM=8.051E-01  e=2.278E-05  Geobacillus stearothermophilus
  3w6v-assembly1_A  TM=8.687E-01  e=7.618E-05  Streptomyces griseus
  4fe7-assembly1_A-2  TM=8.623E-01  e=2.084E-04  Escherichia coli
  2k9s-assembly1_A  TM=8.253E-01  e=8.424E-05  Escherichia coli K-12

Radius of gyration: 28.9 Å; Cα contacts (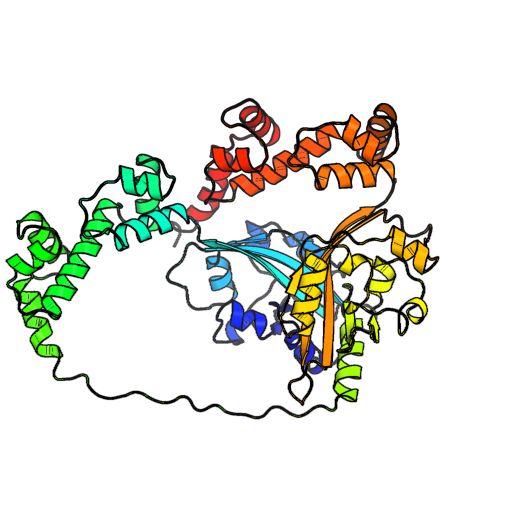8 Å, |Δi|>4): 751; chains: 1; bounding box: 79×55×65 Å

Foldseek 3Di:
DDPVLQQVLQQLDLFWKFKAFLQQQTQDIYPNNCVVLVQPDPVLRHRPAGPLPLCCCCPVVVCNVVVVVQSVFDWDKDFFDKAQVVSVCVRRVGDDDPLNQKIWTWMWIKGFQADPVRHGGMIMITIGTDDMDSQQPLLVQLLVCLLVCLLDPDDLVVSCVSSVHDSVRNQVVNCVRVVHGSVLSSLVSLLVQLLVCLQPDPDDSQVSQVVSNHGPDPVSQVVNCVVVVDGSVVSSVVNVVVVPPDDDDDDDDDDDDDDDADDLVRVVVSNQVSQQSDLFWKWKAFLQQATADIYPNVCVVLQADDCVLRHPPDGLQPDPVLCVDPQSNVQVVQQSVFDWGKDAFDKDPSVVSCVSRVRDDPVWFWDIWTWIWTWGFDAHPVRHGGMIMITTGIDDTQGDDLLQSLLCVCLLVCLLDDDDLVVSCVSSVHDSVVSQVVNCVPVVDGSVVVSVVSLLVQLLVLLLRSSADNQRSQVVSNHGPPDPVQVVNCVVVVDGSVVSSVVSVCVVVVVVVPD

Mean predicted aligned error: 14.82 Å